Protein AF-0000000085002756 (afdb_homodimer)

Secondary structure (DSSP, 8-state):
-HHHHHHHHHHHHHHHHHHHHHHHHHHHHHH----HHHHHHHHHHIIIIIGGGS-SPP-SSS-----SSTTS-SEEEEEE-TTSS-EEEEEEE---TT--BTTBTT-HHHHHHHHHHHHHHH----HHHHHHHHHHPPPHHHHHHHHHHHHHHHHHHSPTTPPPPTT-----EEEEEEEETTEEEEEEEE-THHHHHHHTS--HHHHHHHHHTSSSPPPHHHHHHHHHHHHHSSS-S---EEEEEE--GGGGGG--EEEEEEES---HHHHHHHHTTTTT---HHHHHHHHHHHHHHHHHTT-SS---TT--PPPS-TTT-S--EEEEEEE-TT-SS-EEEEE--GGGT-S-HHHHHHHHHHHHHHTT-HHIIIIIHHHHHHHH-/-HHHHHHHHHHHHHHHHHHHHHHHHHHHHHH----HHHHHHHHHHIIIIIGGGS-SPP-SSS-----SSTTS-SEEEEEE--SSS-EEEEEEE---TT--BTTBTT-HHHHHHHHHHHHHHH----HHHHHHHHHHPPPHHHHHHHHHHHHHHHHHHSPTTPPPPTT-----EEEEEEEETTEEEEEEEE-THHHHHHHTS--HHHHHHHHHHSSSPPPHHHHHHHHHHHHHSSS-S---EEEEEE--GGGGGG--EEEEEEES---HHHHHHHHTTTTT---HHHHHHHHHHHHHHHHHTT-SS---TT--PPPS-TTT-S--EEEEEEE-TT-SS-EEEEE--GGGT-S-HHHHHHHHHHHHHHTT-HHIIIIIHHHHHHHH-

Sequence (770 aa):
MANQASMTSNLDLRYWMRHSVPPLLALLRAAGSYSDADQGKHIQFLCDYVLPNFGPRPTDDSSSKSWFTQSGFPMDLSLNLNAGKPKVRYAWEFIGPNGPEDDDMYAIGALRKCLASLSAELGFSTLWADALLDALAPTSEEATTTQQNIQQWQASLLPPGVEPKAGARLPFAALAFGLDGPRTDTKLYISPQIKEMGSAKSMNETIWNVARHLEPPISQNAITAVSEFLLERPGPPCMDMLCVDLVKEQDLHRARFKIYVHTTSNSFNTVQQCITLGGRRQDEVTLKSVEVLRSIWHLLLQEKEEVTNDYEKPVNDPAMLVMKLFFCIEITPGQDLPDVKLHVPIFNYLKSDAETIENLEKIFQKCGQEWAANGKYKEAFELALMANQASMTSNLDLRYWMRHSVPPLLALLRAAGSYSDADQGKHIQFLCDYVLPNFGPRPTDDSSSKSWFTQSGFPMDLSLNLNAGKPKVRYAWEFIGPNGPEDDDMYAIGALRKCLASLSAELGFSTLWADALLDALAPTSEEATTTQQNIQQWQASLLPPGVEPKAGARLPFAALAFGLDGPRTDTKLYISPQIKEMGSAKSMNETIWNVARHLEPPISQNAITAVSEFLLERPGPPCMDMLCVDLVKEQDLHRARFKIYVHTTSNSFNTVQQCITLGGRRQDEVTLKSVEVLRSIWHLLLQEKEEVTNDYEKPVNDPAMLVMKLFFCIEITPGQDLPDVKLHVPIFNYLKSDAETIENLEKIFQKCGQEWAANGKYKEAFELAL

Nearest PDB structures (foldseek):
  4ld7-assembly1_A  TM=8.755E-01  e=1.030E-16  Aspergillus fischeri
  4ld7-assembly3_K  TM=8.833E-01  e=2.098E-16  Aspergillus fischeri
  4ld7-assembly4_O  TM=8.705E-01  e=2.611E-16  Aspergillus fischeri
  3o2k-assembly1_A-2  TM=7.821E-01  e=4.513E-16  Aspergillus fumigatus
  3o24-assembly1_A-2  TM=7.905E-01  e=1.209E-15  Aspergillus fumigatus

Structure (mmCIF, N/CA/C/O backbone):
data_AF-0000000085002756-model_v1
#
loop_
_entity.id
_entity.type
_entity.pdbx_description
1 polymer 'Aromatic prenyltransferase, DMATS type'
#
loop_
_atom_site.group_PDB
_atom_site.id
_atom_site.type_symbol
_atom_site.label_atom_id
_atom_site.label_alt_id
_atom_site.label_comp_id
_atom_site.label_asym_id
_atom_site.label_entity_id
_atom_site.label_seq_id
_atom_site.pdbx_PDB_ins_code
_atom_site.Cartn_x
_atom_site.Cartn_y
_atom_site.Cartn_z
_atom_site.occupancy
_atom_site.B_iso_or_equiv
_atom_site.auth_seq_id
_atom_site.auth_comp_id
_atom_site.auth_asym_id
_atom_site.auth_atom_id
_atom_site.pdbx_PDB_model_num
ATOM 1 N N . MET A 1 1 ? 29.406 4.59 -5.812 1 37.16 1 MET A N 1
ATOM 2 C CA . MET A 1 1 ? 28.812 3.441 -6.496 1 37.16 1 MET A CA 1
ATOM 3 C C . MET A 1 1 ? 27.859 2.68 -5.57 1 37.16 1 MET A C 1
ATOM 5 O O . MET A 1 1 ? 26.734 2.359 -5.949 1 37.16 1 MET A O 1
ATOM 9 N N . ALA A 1 2 ? 28.188 2.525 -4.258 1 42.28 2 ALA A N 1
ATOM 10 C CA . ALA A 1 2 ? 27.359 1.823 -3.273 1 42.28 2 ALA A CA 1
ATOM 11 C C . ALA A 1 2 ? 26.109 2.619 -2.939 1 42.28 2 ALA A C 1
ATOM 13 O O . ALA A 1 2 ? 25.016 2.053 -2.842 1 42.28 2 ALA A O 1
ATOM 14 N N . ASN A 1 3 ? 26.328 3.871 -2.934 1 49.69 3 ASN A N 1
ATOM 15 C CA . ASN A 1 3 ? 25.203 4.75 -2.596 1 49.69 3 ASN A CA 1
ATOM 16 C C . ASN A 1 3 ? 24.156 4.777 -3.705 1 49.69 3 ASN A C 1
ATOM 18 O O . ASN A 1 3 ? 22.953 4.77 -3.43 1 49.69 3 ASN A O 1
ATOM 22 N N . GLN A 1 4 ? 24.609 4.582 -4.941 1 49.84 4 GLN A N 1
ATOM 23 C CA . GLN A 1 4 ? 23.688 4.594 -6.07 1 49.84 4 GLN A CA 1
ATOM 24 C C . GLN A 1 4 ? 22.906 3.285 -6.152 1 49.84 4 GLN A C 1
ATOM 26 O O . GLN A 1 4 ? 21.719 3.289 -6.461 1 49.84 4 GLN A O 1
ATOM 31 N N . ALA A 1 5 ? 23.594 2.172 -5.84 1 55.56 5 ALA A N 1
ATOM 32 C CA . ALA A 1 5 ? 22.938 0.867 -5.871 1 55.56 5 ALA A CA 1
ATOM 33 C C . ALA A 1 5 ? 21.875 0.763 -4.789 1 55.56 5 ALA A C 1
ATOM 35 O O . ALA A 1 5 ? 20.781 0.219 -5.027 1 55.56 5 ALA A O 1
ATOM 36 N N . SER A 1 6 ? 22.266 1.276 -3.684 1 70 6 SER A N 1
ATOM 37 C CA . SER A 1 6 ? 21.312 1.261 -2.578 1 70 6 SER A CA 1
ATOM 38 C C . SER A 1 6 ? 20.094 2.102 -2.896 1 70 6 SER A C 1
ATOM 40 O O . SER A 1 6 ? 18.953 1.69 -2.621 1 70 6 SER A O 1
ATOM 42 N N . MET A 1 7 ? 20.359 3.18 -3.619 1 67.38 7 MET A N 1
ATOM 43 C CA . MET A 1 7 ? 19.25 4.051 -3.996 1 67.38 7 MET A CA 1
ATOM 44 C C . MET A 1 7 ? 18.344 3.371 -5.02 1 67.38 7 MET A C 1
ATOM 46 O O . MET A 1 7 ? 17.125 3.443 -4.914 1 67.38 7 MET A O 1
ATOM 50 N N . THR A 1 8 ? 18.984 2.734 -5.98 1 69.75 8 THR A N 1
ATOM 51 C CA . THR A 1 8 ? 18.203 2.059 -7.016 1 69.75 8 THR A CA 1
ATOM 52 C C . THR A 1 8 ? 17.344 0.945 -6.414 1 69.75 8 THR A C 1
ATOM 54 O O . THR A 1 8 ? 16.188 0.782 -6.785 1 69.75 8 THR A O 1
ATOM 57 N N . SER A 1 9 ? 17.969 0.312 -5.48 1 80.5 9 SER A N 1
ATOM 58 C CA . SER A 1 9 ? 17.25 -0.768 -4.82 1 80.5 9 SER A CA 1
ATOM 59 C C . SER A 1 9 ? 16.062 -0.231 -4.027 1 80.5 9 SER A C 1
ATOM 61 O O . SER A 1 9 ? 14.984 -0.833 -4.031 1 80.5 9 SER A O 1
ATOM 63 N N . ASN A 1 10 ? 16.266 0.945 -3.5 1 81 10 ASN A N 1
ATOM 64 C CA . ASN A 1 10 ? 15.188 1.558 -2.74 1 81 10 ASN A CA 1
ATOM 65 C C . ASN A 1 10 ? 14.062 2.031 -3.656 1 81 10 ASN A C 1
ATOM 67 O O . ASN A 1 10 ? 12.883 1.898 -3.318 1 81 10 ASN A O 1
ATOM 71 N N . LEU A 1 11 ? 14.516 2.523 -4.781 1 85.69 11 LEU A N 1
ATOM 72 C CA . LEU A 1 11 ? 13.516 2.992 -5.738 1 85.69 11 LEU A CA 1
ATOM 73 C C . LEU A 1 11 ? 12.719 1.826 -6.312 1 85.69 11 LEU A C 1
ATOM 75 O O . LEU A 1 11 ? 11.516 1.944 -6.539 1 85.69 11 LEU A O 1
ATOM 79 N N . ASP A 1 12 ? 13.438 0.748 -6.531 1 89.94 12 ASP A N 1
ATOM 80 C CA . ASP A 1 12 ? 12.75 -0.447 -7.012 1 89.94 12 ASP A CA 1
ATOM 81 C C . ASP A 1 12 ? 11.742 -0.953 -5.984 1 89.94 12 ASP A C 1
ATOM 83 O O . ASP A 1 12 ? 10.586 -1.239 -6.32 1 89.94 12 ASP A O 1
ATOM 87 N N . LEU A 1 13 ? 12.211 -1.027 -4.797 1 91 13 LEU A N 1
ATOM 88 C CA . LEU A 1 13 ? 11.336 -1.509 -3.734 1 91 13 LEU A CA 1
ATOM 89 C C . LEU A 1 13 ? 10.133 -0.591 -3.568 1 91 13 LEU A C 1
ATOM 91 O O . LEU A 1 13 ? 9 -1.064 -3.402 1 91 13 LEU A O 1
ATOM 95 N N . ARG A 1 14 ? 10.344 0.71 -3.631 1 90.25 14 ARG A N 1
ATOM 96 C CA . ARG A 1 14 ? 9.25 1.674 -3.533 1 90.25 14 ARG A CA 1
ATOM 97 C C . ARG A 1 14 ? 8.227 1.456 -4.645 1 90.25 14 ARG A C 1
ATOM 99 O O . ARG A 1 14 ? 7.023 1.488 -4.398 1 90.25 14 ARG A O 1
ATOM 106 N N . TYR A 1 15 ? 8.703 1.312 -5.816 1 92.31 15 TYR A N 1
ATOM 107 C CA . TYR A 1 15 ? 7.832 1.068 -6.961 1 92.31 15 TYR A CA 1
ATOM 108 C C . TYR A 1 15 ? 6.969 -0.168 -6.734 1 92.31 15 TYR A C 1
ATOM 110 O O . TYR A 1 15 ? 5.75 -0.128 -6.926 1 92.31 15 TYR A O 1
ATOM 118 N N . TRP A 1 16 ? 7.598 -1.225 -6.301 1 94.44 16 TRP A N 1
ATOM 119 C CA . TRP A 1 16 ? 6.879 -2.482 -6.133 1 94.44 16 TRP A CA 1
ATOM 120 C C . TRP A 1 16 ? 5.906 -2.4 -4.961 1 94.44 16 TRP A C 1
ATOM 122 O O . TRP A 1 16 ? 4.828 -3 -4.996 1 94.44 16 TRP A O 1
ATOM 132 N N . MET A 1 17 ? 6.266 -1.685 -3.902 1 93.31 17 MET A N 1
ATOM 133 C CA . MET A 1 17 ? 5.34 -1.479 -2.793 1 93.31 17 MET A CA 1
ATOM 134 C C . MET A 1 17 ? 4.082 -0.762 -3.262 1 93.31 17 MET A C 1
ATOM 136 O O . MET A 1 17 ? 2.967 -1.168 -2.922 1 93.31 17 MET A O 1
ATOM 140 N N . ARG A 1 18 ? 4.227 0.197 -4.066 1 92.06 18 ARG A N 1
ATOM 141 C CA . ARG A 1 18 ? 3.115 1.004 -4.559 1 92.06 18 ARG A CA 1
ATOM 142 C C .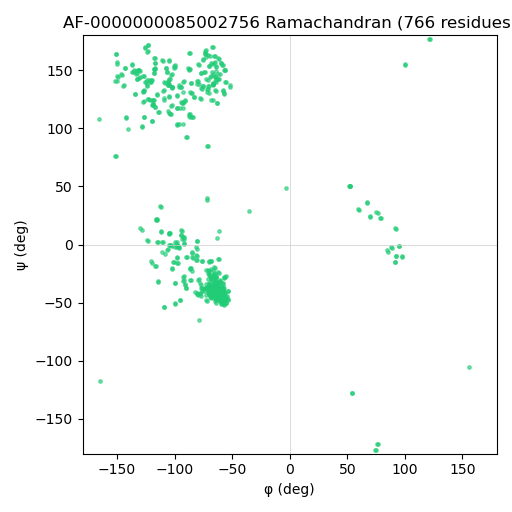 ARG A 1 18 ? 2.152 0.163 -5.391 1 92.06 18 ARG A C 1
ATOM 144 O O . ARG A 1 18 ? 0.944 0.402 -5.379 1 92.06 18 ARG A O 1
ATOM 151 N N . HIS A 1 19 ? 2.709 -0.844 -6 1 93.44 19 HIS A N 1
ATOM 152 C CA . HIS A 1 19 ? 1.887 -1.592 -6.941 1 93.44 19 HIS A CA 1
ATOM 153 C C . HIS A 1 19 ? 1.368 -2.883 -6.32 1 93.44 19 HIS A C 1
ATOM 155 O O . HIS A 1 19 ? 0.407 -3.475 -6.816 1 93.44 19 HIS A O 1
ATOM 161 N N . SER A 1 20 ? 1.941 -3.285 -5.211 1 96.31 20 SER A N 1
ATOM 162 C CA . SER A 1 20 ? 1.613 -4.617 -4.719 1 96.31 20 SER A CA 1
ATOM 163 C C . SER A 1 20 ? 0.877 -4.547 -3.383 1 96.31 20 SER A C 1
ATOM 165 O O . SER A 1 20 ? -0.008 -5.359 -3.111 1 96.31 20 SER A O 1
ATOM 167 N N . VAL A 1 21 ? 1.187 -3.561 -2.576 1 95.25 21 VAL A N 1
ATOM 168 C CA . VAL A 1 21 ? 0.672 -3.529 -1.211 1 95.25 21 VAL A CA 1
ATOM 169 C C . VAL A 1 21 ? -0.819 -3.199 -1.228 1 95.25 21 VAL A C 1
ATOM 171 O O . VAL A 1 21 ? -1.627 -3.922 -0.64 1 95.25 21 VAL A O 1
ATOM 174 N N . PRO A 1 22 ? -1.252 -2.152 -1.971 1 94 22 PRO A N 1
ATOM 175 C CA . PRO A 1 22 ? -2.664 -1.771 -1.887 1 94 22 PRO A CA 1
ATOM 176 C C . PRO A 1 22 ? -3.602 -2.869 -2.385 1 94 22 PRO A C 1
ATOM 178 O O . PRO A 1 22 ? -4.586 -3.195 -1.716 1 94 22 PRO A O 1
ATOM 181 N N . PRO A 1 23 ? -3.285 -3.504 -3.514 1 94.88 23 PRO A N 1
ATOM 182 C CA . PRO A 1 23 ? -4.227 -4.539 -3.949 1 94.88 23 PRO A CA 1
ATOM 183 C C . PRO A 1 23 ? -4.281 -5.727 -2.99 1 94.88 23 PRO A C 1
ATOM 185 O O . PRO A 1 23 ? -5.348 -6.309 -2.783 1 94.88 23 PRO A O 1
ATOM 188 N N . LEU A 1 24 ? -3.17 -6.133 -2.428 1 96.69 24 LEU A N 1
ATOM 189 C CA . LEU A 1 24 ? -3.203 -7.223 -1.457 1 96.69 24 LEU A CA 1
ATOM 190 C C . LEU A 1 24 ? -3.998 -6.824 -0.219 1 96.69 24 LEU A C 1
ATOM 192 O O . LEU A 1 24 ? -4.828 -7.598 0.267 1 96.69 24 LEU A O 1
ATOM 196 N N . LEU A 1 25 ? -3.734 -5.637 0.25 1 95.38 25 LEU A N 1
ATOM 197 C CA . LEU A 1 25 ? -4.449 -5.145 1.423 1 95.38 25 LEU A CA 1
ATOM 198 C C . LEU A 1 25 ? -5.949 -5.082 1.157 1 95.38 25 LEU A C 1
ATOM 200 O O . LEU A 1 25 ? -6.75 -5.477 2.008 1 95.38 25 LEU A O 1
ATOM 204 N N . ALA A 1 26 ? -6.309 -4.59 0.009 1 93.62 26 ALA A N 1
ATOM 205 C CA . ALA A 1 26 ? -7.719 -4.496 -0.359 1 93.62 26 ALA A CA 1
ATOM 206 C C . ALA A 1 26 ? -8.391 -5.867 -0.319 1 93.62 26 ALA A C 1
ATOM 208 O O . ALA A 1 26 ? -9.508 -6.008 0.184 1 93.62 26 ALA A O 1
ATOM 209 N N . LEU A 1 27 ? -7.738 -6.871 -0.812 1 94.31 27 LEU A N 1
ATOM 210 C CA . LEU A 1 27 ? -8.312 -8.211 -0.833 1 94.31 27 LEU A CA 1
ATOM 211 C C . LEU A 1 27 ? -8.398 -8.789 0.576 1 94.31 27 LEU A C 1
ATOM 213 O O . LEU A 1 27 ? -9.391 -9.445 0.922 1 94.31 27 LEU A O 1
ATOM 217 N N . LEU A 1 28 ? -7.352 -8.594 1.372 1 95.12 28 LEU A N 1
ATOM 218 C CA . LEU A 1 28 ? -7.379 -9.062 2.754 1 95.12 28 LEU A CA 1
ATOM 219 C C . LEU A 1 28 ? -8.555 -8.461 3.51 1 95.12 28 LEU A C 1
ATOM 221 O O . LEU A 1 28 ? -9.242 -9.156 4.258 1 95.12 28 LEU A O 1
ATOM 225 N N . ARG A 1 29 ? -8.742 -7.199 3.277 1 91.62 29 ARG A N 1
ATOM 226 C CA . ARG A 1 29 ? -9.836 -6.5 3.941 1 91.62 29 ARG A CA 1
ATOM 227 C C . ARG A 1 29 ? -11.188 -6.992 3.426 1 91.62 29 ARG A C 1
ATOM 229 O O . ARG A 1 29 ? -12.109 -7.215 4.211 1 91.62 29 ARG A O 1
ATOM 236 N N . ALA A 1 30 ? -11.312 -7.188 2.145 1 88.5 30 ALA A N 1
ATOM 237 C CA . ALA A 1 30 ? -12.562 -7.625 1.53 1 88.5 30 ALA A CA 1
ATOM 238 C C . ALA A 1 30 ? -12.945 -9.023 2.002 1 88.5 30 ALA A C 1
ATOM 240 O O . ALA A 1 30 ? -14.125 -9.336 2.162 1 88.5 30 ALA A O 1
ATOM 241 N N . ALA A 1 31 ? -11.953 -9.898 2.133 1 90.38 31 ALA A N 1
ATOM 242 C CA . ALA A 1 31 ? -12.211 -11.266 2.578 1 90.38 31 ALA A CA 1
ATOM 243 C C . ALA A 1 31 ? -12.875 -11.281 3.953 1 90.38 31 ALA A C 1
ATOM 245 O O . ALA A 1 31 ? -13.688 -12.156 4.246 1 90.38 31 ALA A O 1
ATOM 246 N N . GLY A 1 32 ? -12.461 -10.352 4.891 1 87.44 32 GLY A N 1
ATOM 247 C CA . GLY A 1 32 ? -13.133 -10.148 6.164 1 87.44 32 GLY A CA 1
ATOM 248 C C . GLY A 1 32 ? -12.672 -11.102 7.246 1 87.44 32 GLY A C 1
ATOM 249 O O . GLY A 1 32 ? -13.109 -11.008 8.391 1 87.44 32 GLY A O 1
ATOM 250 N N . SER A 1 33 ? -11.852 -12.055 6.938 1 88.81 33 SER A N 1
ATOM 251 C CA . SER A 1 33 ? -11.484 -13.078 7.902 1 88.81 33 SER A CA 1
ATOM 252 C C . SER A 1 33 ? -10.148 -12.773 8.562 1 88.81 33 SER A C 1
ATOM 254 O O . SER A 1 33 ? -9.703 -13.508 9.445 1 88.81 33 SER A O 1
ATOM 256 N N . TYR A 1 34 ? -9.477 -11.727 8.203 1 94.69 34 TYR A N 1
ATOM 257 C CA . TYR A 1 34 ? -8.148 -11.406 8.727 1 94.69 34 TYR A CA 1
ATOM 258 C C . TYR A 1 34 ? -8.219 -10.266 9.742 1 94.69 34 TYR A C 1
ATOM 260 O O . TYR A 1 34 ? -8.766 -9.203 9.445 1 94.69 34 TYR A O 1
ATOM 268 N N . SER A 1 35 ? -7.656 -10.477 10.938 1 94.94 35 SER A N 1
ATOM 269 C CA . SER A 1 35 ? -7.531 -9.398 11.914 1 94.94 35 SER A CA 1
ATOM 270 C C . SER A 1 35 ? -6.555 -8.328 11.43 1 94.94 35 SER A C 1
ATOM 272 O O . SER A 1 35 ? -5.828 -8.539 10.453 1 94.94 35 SER A O 1
ATOM 274 N N . ASP A 1 36 ? -6.504 -7.207 12.102 1 91.25 36 ASP A N 1
ATOM 275 C CA . ASP A 1 36 ? -5.531 -6.168 11.789 1 91.25 36 ASP A CA 1
ATOM 276 C C . ASP A 1 36 ? -4.102 -6.699 11.898 1 91.25 36 ASP A C 1
ATOM 278 O O . ASP A 1 36 ? -3.252 -6.387 11.062 1 91.25 36 ASP A O 1
ATOM 282 N N . ALA A 1 37 ? -3.928 -7.426 12.922 1 93.5 37 ALA A N 1
ATOM 283 C CA . ALA A 1 37 ? -2.604 -8 13.141 1 93.5 37 ALA A CA 1
ATOM 284 C C . ALA A 1 37 ? -2.229 -8.953 12.008 1 93.5 37 ALA A C 1
ATOM 286 O O . ALA A 1 37 ? -1.089 -8.953 11.539 1 93.5 37 ALA A O 1
ATOM 287 N N . ASP A 1 38 ? -3.238 -9.797 11.555 1 96.56 38 ASP A N 1
ATOM 288 C CA . ASP A 1 38 ? -2.996 -10.703 10.438 1 96.56 38 ASP A CA 1
ATOM 289 C C . ASP A 1 38 ? -2.607 -9.93 9.18 1 96.56 38 ASP A C 1
ATOM 291 O O . ASP A 1 38 ? -1.647 -10.289 8.492 1 96.56 38 ASP A O 1
ATOM 295 N N . GLN A 1 39 ? -3.406 -8.914 8.883 1 95.94 39 GLN A N 1
ATOM 296 C CA . GLN A 1 39 ? -3.143 -8.094 7.707 1 95.94 39 GLN A CA 1
ATOM 297 C C . GLN A 1 39 ? -1.744 -7.484 7.762 1 95.94 39 GLN A C 1
ATOM 299 O O . GLN A 1 39 ? -1.002 -7.531 6.781 1 95.94 39 GLN A O 1
ATOM 304 N N . GLY A 1 40 ? -1.394 -6.914 8.914 1 93.62 40 GLY A N 1
ATOM 305 C CA . GLY A 1 40 ? -0.066 -6.348 9.094 1 93.62 40 GLY A CA 1
ATOM 306 C C . GLY A 1 40 ? 1.047 -7.355 8.867 1 93.62 40 GLY A C 1
ATOM 307 O O . GLY A 1 40 ? 2.037 -7.055 8.203 1 93.62 40 GLY A O 1
ATOM 308 N N . LYS A 1 41 ? 0.857 -8.516 9.391 1 95.44 41 LYS A N 1
ATOM 309 C CA . LYS A 1 41 ? 1.858 -9.57 9.25 1 95.44 41 LYS A CA 1
ATOM 310 C C . LYS A 1 41 ? 2.051 -9.953 7.785 1 95.44 41 LYS A C 1
ATOM 312 O O . LYS A 1 41 ? 3.184 -10.094 7.32 1 95.44 41 LYS A O 1
ATOM 317 N N . HIS A 1 42 ? 0.948 -10.141 7.047 1 97.75 42 HIS A N 1
ATOM 318 C CA . HIS A 1 42 ? 1.035 -10.547 5.648 1 97.75 42 HIS A CA 1
ATOM 319 C C . HIS A 1 42 ? 1.654 -9.445 4.793 1 97.75 42 HIS A C 1
ATOM 321 O O . HIS A 1 42 ? 2.426 -9.727 3.873 1 97.75 42 HIS A O 1
ATOM 327 N N . ILE A 1 43 ? 1.343 -8.203 5.094 1 96.19 43 ILE A N 1
ATOM 328 C CA . ILE A 1 43 ? 1.898 -7.094 4.332 1 96.19 43 ILE A CA 1
ATOM 329 C C . ILE A 1 43 ? 3.395 -6.973 4.613 1 96.19 43 ILE A C 1
ATOM 331 O O . ILE A 1 43 ? 4.188 -6.746 3.695 1 96.19 43 ILE A O 1
ATOM 335 N N . GLN A 1 44 ? 3.783 -7.117 5.871 1 93.62 44 GLN A N 1
ATOM 336 C CA . GLN A 1 44 ? 5.203 -7.082 6.207 1 93.62 44 GLN A CA 1
ATOM 337 C C . GLN A 1 44 ? 5.961 -8.219 5.531 1 93.62 44 GLN A C 1
ATOM 339 O O . GLN A 1 44 ? 7.074 -8.031 5.043 1 93.62 44 GLN A O 1
ATOM 344 N N . PHE A 1 45 ? 5.379 -9.398 5.555 1 97 45 PHE A N 1
ATOM 345 C CA . PHE A 1 45 ? 5.988 -10.539 4.895 1 97 45 PHE A CA 1
ATOM 346 C C . PHE A 1 45 ? 6.195 -10.266 3.41 1 97 45 PHE A C 1
ATOM 348 O O . PHE A 1 45 ? 7.266 -10.531 2.865 1 97 45 PHE A O 1
ATOM 355 N N . LEU A 1 46 ? 5.156 -9.727 2.725 1 97.62 46 LEU A N 1
ATOM 356 C CA . LEU A 1 46 ? 5.25 -9.336 1.321 1 97.62 46 LEU A CA 1
ATOM 357 C C . LEU A 1 46 ? 6.426 -8.391 1.096 1 97.62 46 LEU A C 1
ATOM 359 O O . LEU A 1 46 ? 7.23 -8.602 0.186 1 97.62 46 LEU A O 1
ATOM 363 N N . CYS A 1 47 ? 6.574 -7.387 1.893 1 94.06 47 CYS A N 1
ATOM 364 C CA . CYS A 1 47 ? 7.582 -6.348 1.731 1 94.06 47 CYS A CA 1
ATOM 365 C C . CYS A 1 47 ? 8.977 -6.898 1.994 1 94.06 47 CYS A C 1
ATOM 367 O O . CYS A 1 47 ? 9.938 -6.516 1.321 1 94.06 47 CYS A O 1
ATOM 369 N N . ASP A 1 48 ? 9.133 -7.848 2.926 1 94.12 48 ASP A N 1
ATOM 370 C CA . ASP A 1 48 ? 10.445 -8.281 3.389 1 94.12 48 ASP A CA 1
ATOM 371 C C . ASP A 1 48 ? 10.961 -9.461 2.557 1 94.12 48 ASP A C 1
ATOM 373 O O . ASP A 1 48 ? 12.164 -9.562 2.297 1 94.12 48 ASP A O 1
ATOM 377 N N . TYR A 1 49 ? 10.031 -10.281 2.133 1 96.31 49 TYR A N 1
ATOM 378 C CA . TYR A 1 49 ? 10.5 -11.562 1.605 1 96.31 49 TYR A CA 1
ATOM 379 C C . TYR A 1 49 ? 10.148 -11.703 0.13 1 96.31 49 TYR A C 1
ATOM 381 O O . TYR A 1 49 ? 10.742 -12.516 -0.58 1 96.31 49 TYR A O 1
ATOM 389 N N . VAL A 1 50 ? 9.203 -10.93 -0.383 1 97.69 50 VAL A N 1
ATOM 390 C CA . VAL A 1 50 ? 8.711 -11.164 -1.735 1 97.69 50 VAL A CA 1
ATOM 391 C C . VAL A 1 50 ? 9.188 -10.039 -2.658 1 97.69 50 VAL A C 1
ATOM 393 O O . VAL A 1 50 ? 9.938 -10.289 -3.607 1 97.69 50 VAL A O 1
ATOM 396 N N . LEU A 1 51 ? 8.945 -8.797 -2.332 1 96.25 51 LEU A N 1
ATOM 397 C CA . LEU A 1 51 ? 9.125 -7.652 -3.221 1 96.25 51 LEU A CA 1
ATOM 398 C C . LEU A 1 51 ? 10.594 -7.469 -3.576 1 96.25 51 LEU A C 1
ATOM 400 O O . LEU A 1 51 ? 10.922 -7.113 -4.711 1 96.25 51 LEU A O 1
ATOM 404 N N . PRO A 1 52 ? 11.555 -7.727 -2.656 1 94 52 PRO A N 1
ATOM 405 C CA . PRO A 1 52 ? 12.969 -7.57 -3.02 1 94 52 PRO A CA 1
ATOM 406 C C . PRO A 1 52 ? 13.391 -8.5 -4.152 1 94 52 PRO A C 1
ATOM 408 O O . PRO A 1 52 ? 14.461 -8.32 -4.734 1 94 52 PRO A O 1
ATOM 411 N N . ASN A 1 53 ? 12.523 -9.477 -4.465 1 94.94 53 ASN A N 1
ATOM 412 C CA . ASN A 1 53 ? 12.883 -10.484 -5.461 1 94.94 53 ASN A CA 1
ATOM 413 C C . ASN A 1 53 ? 12.156 -10.242 -6.781 1 94.94 53 ASN A C 1
ATOM 415 O O . ASN A 1 53 ? 12.195 -11.086 -7.68 1 94.94 53 ASN A O 1
ATOM 419 N N . PHE A 1 54 ? 11.461 -9.094 -6.98 1 93.62 54 PHE A N 1
ATOM 420 C CA . PHE A 1 54 ? 10.75 -8.734 -8.203 1 93.62 54 PHE A CA 1
ATOM 421 C C . PHE A 1 54 ? 11.711 -8.195 -9.25 1 93.62 54 PHE A C 1
ATOM 423 O O . PHE A 1 54 ? 11.352 -8.078 -10.422 1 93.62 54 PHE A O 1
ATOM 430 N N . GLY A 1 55 ? 12.969 -7.93 -8.867 1 90.69 55 GLY A N 1
ATOM 431 C CA . GLY A 1 55 ? 13.938 -7.348 -9.781 1 90.69 55 GLY A CA 1
ATOM 432 C C . GLY A 1 55 ? 13.734 -5.859 -10 1 90.69 55 GLY A C 1
ATOM 433 O O . GLY A 1 55 ? 12.984 -5.215 -9.266 1 90.69 55 GLY A O 1
ATOM 434 N N . PRO A 1 56 ? 14.469 -5.289 -10.961 1 89.5 56 PRO A N 1
ATOM 435 C CA . PRO A 1 56 ? 14.367 -3.854 -11.234 1 89.5 56 PRO A CA 1
ATOM 436 C C . PRO A 1 56 ? 12.977 -3.445 -11.719 1 89.5 56 PRO A C 1
ATOM 438 O O . PRO A 1 56 ? 12.336 -4.191 -12.461 1 89.5 56 PRO A O 1
ATOM 441 N N . ARG A 1 57 ? 12.57 -2.256 -11.25 1 90.31 57 ARG A N 1
ATOM 442 C CA . ARG A 1 57 ? 11.305 -1.708 -11.719 1 90.31 57 ARG A CA 1
ATOM 443 C C . ARG A 1 57 ? 11.359 -1.408 -13.219 1 90.31 57 ARG A C 1
ATOM 445 O O . ARG A 1 57 ? 12.438 -1.17 -13.766 1 90.31 57 ARG A O 1
ATOM 452 N N . PRO A 1 58 ? 10.195 -1.428 -13.914 1 89 58 PRO A N 1
ATOM 453 C CA . PRO A 1 58 ? 10.18 -0.972 -15.305 1 89 58 PRO A CA 1
ATOM 454 C C . PRO A 1 58 ? 10.461 0.522 -15.438 1 89 58 PRO A C 1
ATOM 456 O O . PRO A 1 58 ? 10.086 1.308 -14.57 1 89 58 PRO A O 1
ATOM 459 N N . THR A 1 59 ? 11.219 0.837 -16.359 1 87.25 59 THR A N 1
ATOM 460 C CA . THR A 1 59 ? 11.484 2.223 -16.734 1 87.25 59 THR A CA 1
ATOM 461 C C . THR A 1 59 ? 11.141 2.471 -18.188 1 87.25 59 THR A C 1
ATOM 463 O O . THR A 1 59 ? 10.758 1.544 -18.906 1 87.25 59 THR A O 1
ATOM 466 N N . ASP A 1 60 ? 11.172 3.699 -18.609 1 83 60 ASP A N 1
ATOM 467 C CA . ASP A 1 60 ? 10.906 4.031 -20.016 1 83 60 ASP A CA 1
ATOM 468 C C . ASP A 1 60 ? 11.867 3.289 -20.938 1 83 60 ASP A C 1
ATOM 470 O O . ASP A 1 60 ? 11.5 2.932 -22.062 1 83 60 ASP A O 1
ATOM 474 N N . ASP A 1 61 ? 13.008 2.998 -20.406 1 79.69 61 ASP A N 1
ATOM 475 C CA . ASP A 1 61 ? 14.047 2.395 -21.234 1 79.69 61 ASP A CA 1
ATOM 476 C C . ASP A 1 61 ? 14.07 0.876 -21.062 1 79.69 61 ASP A C 1
ATOM 478 O O . ASP A 1 61 ? 14.68 0.169 -21.875 1 79.69 61 ASP A O 1
ATOM 482 N N . SER A 1 62 ? 13.43 0.478 -20.016 1 78.19 62 SER A N 1
ATOM 483 C CA . SER A 1 62 ? 13.492 -0.95 -19.719 1 78.19 62 SER A CA 1
ATOM 484 C C . SER A 1 62 ? 12.156 -1.466 -19.188 1 78.19 62 SER A C 1
ATOM 486 O O . SER A 1 62 ? 11.758 -1.14 -18.062 1 78.19 62 SER A O 1
ATOM 488 N N . SER A 1 63 ? 11.516 -2.258 -20.062 1 75.44 63 SER A N 1
ATOM 489 C CA . SER A 1 63 ? 10.227 -2.816 -19.656 1 75.44 63 SER A CA 1
ATOM 490 C C . SER A 1 63 ? 10.406 -3.93 -18.641 1 75.44 63 SER A C 1
ATOM 492 O O . SER A 1 63 ? 11.516 -4.402 -18.406 1 75.44 63 SER A O 1
ATOM 494 N N . SER A 1 64 ? 9.242 -4.191 -18.047 1 70 64 SER A N 1
ATOM 495 C CA . SER A 1 64 ? 9.258 -5.27 -17.062 1 70 64 SER A CA 1
ATOM 496 C C . SER A 1 64 ? 9.781 -6.562 -17.672 1 70 64 SER A C 1
ATOM 498 O O . SER A 1 64 ? 9.492 -6.871 -18.828 1 70 64 SER A O 1
ATOM 500 N N . LYS A 1 65 ? 10.367 -7.312 -16.891 1 72.38 65 LYS A N 1
ATOM 501 C CA . LYS A 1 65 ? 11.023 -8.539 -17.328 1 72.38 65 LYS A CA 1
ATOM 502 C C . LYS A 1 65 ? 10.172 -9.766 -17 1 72.38 65 LYS A C 1
ATOM 504 O O . LYS A 1 65 ? 10.5 -10.883 -17.406 1 72.38 65 LYS A O 1
ATOM 509 N N . SER A 1 66 ? 9.016 -9.43 -16.359 1 84 66 SER A N 1
ATOM 510 C CA . SER A 1 66 ? 8.219 -10.586 -15.969 1 84 66 SER A CA 1
ATOM 511 C C . SER A 1 66 ? 7.191 -10.945 -17.031 1 84 66 SER A C 1
ATOM 513 O O . SER A 1 66 ? 6.574 -10.062 -17.641 1 84 66 SER A O 1
ATOM 515 N N . TRP A 1 67 ? 7.031 -12.234 -17.25 1 79.5 67 TRP A N 1
ATOM 516 C CA . TRP A 1 67 ? 6.02 -12.773 -18.141 1 79.5 67 TRP A CA 1
ATOM 517 C C . TRP A 1 67 ? 4.996 -13.609 -17.375 1 79.5 67 TRP A C 1
ATOM 519 O O . TRP A 1 67 ? 4.363 -14.5 -17.938 1 79.5 67 TRP A O 1
ATOM 529 N N . PHE A 1 68 ? 4.977 -13.305 -16.156 1 86.06 68 PHE A N 1
ATOM 530 C CA . PHE A 1 68 ? 4.117 -14.062 -15.25 1 86.06 68 PHE A CA 1
ATOM 531 C C . PHE A 1 68 ? 2.65 -13.711 -15.477 1 86.06 68 PHE A C 1
ATOM 533 O O . PHE A 1 68 ? 1.775 -14.578 -15.359 1 86.06 68 PHE A O 1
ATOM 540 N N . THR A 1 69 ? 2.373 -12.469 -15.742 1 85.38 69 THR A N 1
ATOM 541 C CA . THR A 1 69 ? 1.034 -11.984 -16.062 1 85.38 69 THR A CA 1
ATOM 542 C C . THR A 1 69 ? 1.027 -11.273 -17.422 1 85.38 69 THR A C 1
ATOM 544 O O . THR A 1 69 ? 2.084 -10.922 -17.938 1 85.38 69 THR A O 1
ATOM 547 N N . GLN A 1 70 ? -0.12 -11.039 -17.938 1 76.62 70 GLN A N 1
ATOM 548 C CA . GLN A 1 70 ? -0.256 -10.375 -19.219 1 76.62 70 GLN A CA 1
ATOM 549 C C . GLN A 1 70 ? 0.243 -8.938 -19.156 1 76.62 70 GLN A C 1
ATOM 551 O O . GLN A 1 70 ? 0.743 -8.398 -20.141 1 76.62 70 GLN A O 1
ATOM 556 N N . SER A 1 71 ? 0.184 -8.312 -18 1 77.12 71 SER A N 1
ATOM 557 C CA . SER A 1 71 ? 0.589 -6.918 -17.828 1 77.12 71 SER A CA 1
ATOM 558 C C . SER A 1 71 ? 2.092 -6.801 -17.609 1 77.12 71 SER A C 1
ATOM 560 O O . SER A 1 71 ? 2.645 -5.699 -17.609 1 77.12 71 SER A O 1
ATOM 562 N N . GLY A 1 72 ? 2.689 -7.945 -17.375 1 83.19 72 GLY A N 1
ATOM 563 C CA . GLY A 1 72 ? 4.102 -7.914 -17.031 1 83.19 72 GLY A CA 1
ATOM 564 C C . GLY A 1 72 ? 4.355 -7.762 -15.547 1 83.19 72 GLY A C 1
ATOM 565 O O . GLY A 1 72 ? 5.508 -7.703 -15.109 1 83.19 72 GLY A O 1
ATOM 566 N N . PHE A 1 73 ? 3.307 -7.617 -14.789 1 90.44 73 PHE A N 1
ATOM 567 C CA . PHE A 1 73 ? 3.443 -7.555 -13.336 1 90.44 73 PHE A CA 1
ATOM 568 C C . PHE A 1 73 ? 3.826 -8.914 -12.766 1 90.44 73 PHE A C 1
ATOM 570 O O . PHE A 1 73 ? 3.234 -9.93 -13.133 1 90.44 73 PHE A O 1
ATOM 577 N N . PRO A 1 74 ? 4.754 -9.023 -11.906 1 93.88 74 PRO A N 1
ATOM 578 C CA . PRO A 1 74 ? 5.316 -10.32 -11.508 1 93.88 74 PRO A CA 1
ATOM 579 C C . PRO A 1 74 ? 4.449 -11.047 -10.484 1 93.88 74 PRO A C 1
ATOM 581 O O . PRO A 1 74 ? 4.848 -12.094 -9.961 1 93.88 74 PRO A O 1
ATOM 584 N N . MET A 1 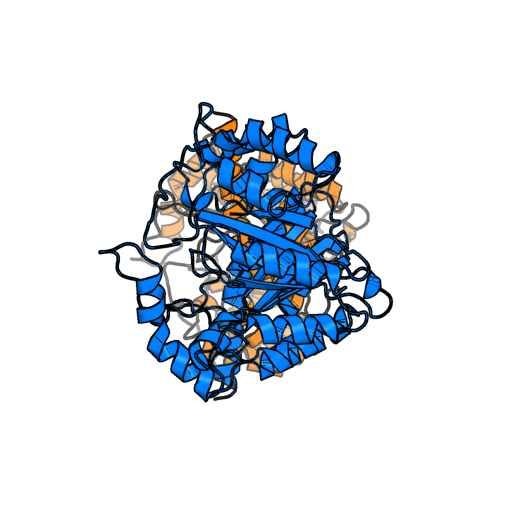75 ? 3.318 -10.531 -10.117 1 95.81 75 MET A N 1
ATOM 585 C CA . MET A 1 75 ? 2.49 -11.109 -9.055 1 95.81 75 MET A CA 1
ATOM 586 C C . MET A 1 75 ? 1.034 -11.203 -9.5 1 95.81 75 MET A C 1
ATOM 588 O O . MET A 1 75 ? 0.558 -10.367 -10.273 1 95.81 75 MET A O 1
ATOM 592 N N . ASP A 1 76 ? 0.439 -12.258 -9.086 1 95.31 76 ASP A N 1
ATOM 593 C CA . ASP A 1 76 ? -0.98 -12.484 -9.352 1 95.31 76 ASP A CA 1
ATOM 594 C C . ASP A 1 76 ? -1.732 -12.789 -8.055 1 95.31 76 ASP A C 1
ATOM 596 O O . ASP A 1 76 ? -1.283 -13.609 -7.254 1 95.31 76 ASP A O 1
ATOM 600 N N . LEU A 1 77 ? -2.875 -12.094 -7.871 1 95.06 77 LEU A N 1
ATOM 601 C CA . LEU A 1 77 ? -3.705 -12.258 -6.684 1 95.06 77 LEU A CA 1
ATOM 602 C C . LEU A 1 77 ? -4.938 -13.109 -6.996 1 95.06 77 LEU A C 1
ATOM 604 O O . LEU A 1 77 ? -5.453 -13.07 -8.117 1 95.06 77 LEU A O 1
ATOM 608 N N . SER A 1 78 ? -5.348 -13.898 -5.973 1 93.25 78 SER A N 1
ATOM 609 C CA . SER A 1 78 ? -6.555 -14.703 -6.156 1 93.25 78 SER A CA 1
ATOM 610 C C . SER A 1 78 ? -7.273 -14.938 -4.832 1 93.25 78 SER A C 1
ATOM 612 O O . SER A 1 78 ? -6.734 -14.633 -3.768 1 93.25 78 SER A O 1
ATOM 614 N N . LEU A 1 79 ? -8.57 -15.383 -4.938 1 91.69 79 LEU A N 1
ATOM 615 C CA . LEU A 1 79 ? -9.391 -15.734 -3.783 1 91.69 79 LEU A CA 1
ATOM 616 C C . LEU A 1 79 ? -9.797 -17.203 -3.834 1 91.69 79 LEU A C 1
ATOM 618 O O . LEU A 1 79 ? -10.203 -17.703 -4.887 1 91.69 79 LEU A O 1
ATOM 622 N N . ASN A 1 80 ? -9.469 -17.859 -2.789 1 91.88 80 ASN A N 1
ATOM 623 C CA . ASN A 1 80 ? -10.016 -19.203 -2.586 1 91.88 80 ASN A CA 1
ATOM 624 C C . ASN A 1 80 ? -11.359 -19.141 -1.865 1 91.88 80 ASN A C 1
ATOM 626 O O . ASN A 1 80 ? -11.422 -18.797 -0.687 1 91.88 80 ASN A O 1
ATOM 630 N N . LEU A 1 81 ? -12.406 -19.453 -2.527 1 88.06 81 LEU A N 1
ATOM 631 C CA . LEU A 1 81 ? -13.758 -19.297 -1.999 1 88.06 81 LEU A CA 1
ATOM 632 C C . LEU A 1 81 ? -14.25 -20.594 -1.367 1 88.06 81 LEU A C 1
ATOM 634 O O . LEU A 1 81 ? -15.406 -20.703 -0.954 1 88.06 81 LEU A O 1
ATOM 638 N N . ASN A 1 82 ? -13.32 -21.516 -1.166 1 74.5 82 ASN A N 1
ATOM 639 C CA . ASN A 1 82 ? -13.766 -22.797 -0.612 1 74.5 82 ASN A CA 1
ATOM 640 C C . ASN A 1 82 ? -14.336 -22.625 0.792 1 74.5 82 ASN A C 1
ATOM 642 O O . ASN A 1 82 ? -13.852 -21.812 1.572 1 74.5 82 ASN A O 1
ATOM 646 N N . ALA A 1 83 ? -15.484 -23.516 1.412 1 59.19 83 ALA A N 1
ATOM 647 C CA . ALA A 1 83 ? -16.5 -23.828 2.408 1 59.19 83 ALA A CA 1
ATOM 648 C C . ALA A 1 83 ? -16.5 -22.781 3.527 1 59.19 83 ALA A C 1
ATOM 650 O O . ALA A 1 83 ? -16.109 -23.078 4.656 1 59.19 83 ALA A O 1
ATOM 651 N N . GLY A 1 84 ? -16.516 -21.391 3.104 1 65.19 84 GLY A N 1
ATOM 652 C CA . GLY A 1 84 ? -16.875 -20.406 4.121 1 65.19 84 GLY A CA 1
ATOM 653 C C . GLY A 1 84 ? -16.328 -19.016 3.818 1 65.19 84 GLY A C 1
ATOM 654 O O . GLY A 1 84 ? -16.734 -18.391 2.832 1 65.19 84 GLY A O 1
ATOM 655 N N . LYS A 1 85 ? -15.258 -18.672 4.602 1 74.88 85 LYS A N 1
ATOM 656 C CA . LYS A 1 85 ? -14.703 -17.344 4.387 1 74.88 85 LYS A CA 1
ATOM 657 C C . LYS A 1 85 ? -13.555 -17.375 3.385 1 74.88 85 LYS A C 1
ATOM 659 O O . LYS A 1 85 ? -12.695 -18.266 3.451 1 74.88 85 LYS A O 1
ATOM 664 N N . PRO A 1 86 ? -13.594 -16.484 2.412 1 88.38 86 PRO A N 1
ATOM 665 C CA . PRO A 1 86 ? -12.555 -16.469 1.382 1 88.38 86 PRO A CA 1
ATOM 666 C C . PRO A 1 86 ? -11.148 -16.328 1.962 1 88.38 86 PRO A C 1
ATOM 668 O O . PRO A 1 86 ? -10.969 -15.664 2.986 1 88.38 86 PRO A O 1
ATOM 671 N N . LYS A 1 87 ? -10.266 -17.078 1.367 1 93.31 87 LYS A N 1
ATOM 672 C CA . LYS A 1 87 ? -8.844 -16.953 1.698 1 93.31 87 LYS A CA 1
ATOM 673 C C . LYS A 1 87 ? -8.07 -16.312 0.55 1 93.31 87 LYS A C 1
ATOM 675 O O . LYS A 1 87 ? -8.273 -16.672 -0.614 1 93.31 87 LYS A O 1
ATOM 680 N N . VAL A 1 88 ? -7.273 -15.352 0.95 1 95.75 88 VAL A N 1
ATOM 681 C CA . VAL A 1 88 ? -6.477 -14.641 -0.046 1 95.75 88 VAL A CA 1
ATOM 682 C C . VAL A 1 88 ? -5.242 -15.469 -0.402 1 95.75 88 VAL A C 1
ATOM 684 O O . VAL A 1 88 ? -4.633 -16.094 0.47 1 95.75 88 VAL A O 1
ATOM 687 N N . ARG A 1 89 ? -4.926 -15.508 -1.725 1 96.81 89 ARG A N 1
ATOM 688 C CA . ARG A 1 89 ? -3.717 -16.141 -2.24 1 96.81 89 ARG A CA 1
ATOM 689 C C . ARG A 1 89 ? -2.996 -15.227 -3.225 1 96.81 89 ARG A C 1
ATOM 691 O O . ARG A 1 89 ? -3.609 -14.328 -3.805 1 96.81 89 ARG A O 1
ATOM 698 N N . TYR A 1 90 ? -1.703 -15.391 -3.252 1 97.81 90 TYR A N 1
ATOM 699 C CA . TYR A 1 90 ? -0.998 -14.75 -4.355 1 97.81 90 TYR A CA 1
ATOM 700 C C . TYR A 1 90 ? 0.199 -15.586 -4.797 1 97.81 90 TYR A C 1
ATOM 702 O O . TYR A 1 90 ? 0.762 -16.344 -4 1 97.81 90 TYR A O 1
ATOM 710 N N . ALA A 1 91 ? 0.483 -15.562 -6.055 1 98.19 91 ALA A N 1
ATOM 711 C CA . ALA A 1 91 ? 1.66 -16.156 -6.676 1 98.19 91 ALA A CA 1
ATOM 712 C C . ALA A 1 91 ? 2.533 -15.102 -7.34 1 98.19 91 ALA A C 1
ATOM 714 O O . ALA A 1 91 ? 2.043 -14.031 -7.715 1 98.19 91 ALA A O 1
ATOM 715 N N . TRP A 1 92 ? 3.805 -15.391 -7.379 1 97.62 92 TRP A N 1
ATOM 716 C CA . TRP A 1 92 ? 4.711 -14.406 -7.965 1 97.62 92 TRP A CA 1
ATOM 717 C C . TRP A 1 92 ? 5.91 -15.094 -8.609 1 97.62 92 TRP A C 1
ATOM 719 O O . TRP A 1 92 ? 6.359 -16.141 -8.148 1 97.62 92 TRP A O 1
ATOM 729 N N . GLU A 1 93 ? 6.34 -14.477 -9.703 1 96.5 93 GLU A N 1
ATOM 730 C CA . GLU A 1 93 ? 7.539 -14.961 -10.383 1 96.5 93 GLU A CA 1
ATOM 731 C C . GLU A 1 93 ? 8.805 -14.539 -9.641 1 96.5 93 GLU A C 1
ATOM 733 O O . GLU A 1 93 ? 8.922 -13.383 -9.211 1 96.5 93 GLU A O 1
ATOM 738 N N . PHE A 1 94 ? 9.711 -15.461 -9.484 1 96.12 94 PHE A N 1
ATOM 739 C CA . PHE A 1 94 ? 11.008 -15.117 -8.914 1 96.12 94 PHE A CA 1
ATOM 740 C C . PHE A 1 94 ? 11.953 -14.594 -9.992 1 96.12 94 PHE A C 1
ATOM 742 O O . PHE A 1 94 ? 12.398 -15.359 -10.852 1 96.12 94 PHE A O 1
ATOM 749 N N . ILE A 1 95 ? 12.273 -13.375 -9.992 1 92.12 95 ILE A N 1
ATOM 750 C CA . ILE A 1 95 ? 13.211 -12.773 -10.93 1 92.12 95 ILE A CA 1
ATOM 751 C C . ILE A 1 95 ? 14.578 -12.625 -10.273 1 92.12 95 ILE A C 1
ATOM 753 O O . ILE A 1 95 ? 15.609 -12.859 -10.914 1 92.12 95 ILE A O 1
ATOM 757 N N . GLY A 1 96 ? 14.531 -12.383 -9 1 91.31 96 GLY A N 1
ATOM 758 C CA . GLY A 1 96 ? 15.758 -12.133 -8.258 1 91.31 96 GLY A CA 1
ATOM 759 C C . GLY A 1 96 ? 16.016 -10.656 -8 1 91.31 96 GLY A C 1
ATOM 760 O O . GLY A 1 96 ? 15.492 -9.805 -8.719 1 91.31 96 GLY A O 1
ATOM 761 N N . PRO A 1 97 ? 16.766 -10.328 -6.949 1 87.88 97 PRO A N 1
ATOM 762 C CA . PRO A 1 97 ? 16.969 -8.938 -6.539 1 87.88 97 PRO A CA 1
ATOM 763 C C . PRO A 1 97 ? 17.656 -8.094 -7.613 1 87.88 97 PRO A C 1
ATOM 765 O O . PRO A 1 97 ? 17.375 -6.902 -7.746 1 87.88 97 PRO A O 1
ATOM 768 N N . ASN A 1 98 ? 18.531 -8.688 -8.383 1 83.5 98 ASN A N 1
ATOM 769 C CA . ASN A 1 98 ? 19.312 -7.934 -9.359 1 83.5 98 ASN A CA 1
ATOM 770 C C . ASN A 1 98 ? 18.797 -8.156 -10.781 1 83.5 98 ASN A C 1
ATOM 772 O O . ASN A 1 98 ? 19.281 -7.531 -11.727 1 83.5 98 ASN A O 1
ATOM 776 N N . GLY A 1 99 ? 17.781 -8.953 -10.891 1 76.69 99 GLY A N 1
ATOM 777 C CA . GLY A 1 99 ? 17.344 -9.328 -12.227 1 76.69 99 GLY A CA 1
ATOM 778 C C . GLY A 1 99 ? 18.266 -10.328 -12.891 1 76.69 99 GLY A C 1
ATOM 779 O O . GLY A 1 99 ? 19.172 -10.875 -12.25 1 76.69 99 GLY A O 1
ATOM 780 N N . PRO A 1 100 ? 17.906 -10.633 -14.188 1 73.19 100 PRO A N 1
ATOM 781 C CA . PRO A 1 100 ? 18.734 -11.586 -14.914 1 73.19 100 PRO A CA 1
ATOM 782 C C . PRO A 1 100 ? 20.172 -11.078 -15.125 1 73.19 100 PRO A C 1
ATOM 784 O O . PRO A 1 100 ? 20.359 -9.914 -15.5 1 73.19 100 PRO A O 1
ATOM 787 N N . GLU A 1 101 ? 21.047 -11.867 -14.625 1 75.12 101 GLU A N 1
ATOM 788 C CA . GLU A 1 101 ? 22.453 -11.57 -14.875 1 75.12 101 GLU A CA 1
ATOM 789 C C . GLU A 1 101 ? 23 -12.438 -16.016 1 75.12 101 GLU A C 1
ATOM 791 O O . GLU A 1 101 ? 22.484 -13.523 -16.281 1 75.12 101 GLU A O 1
ATOM 796 N N . ASP A 1 102 ? 24.016 -11.914 -16.703 1 70.06 102 ASP A N 1
ATOM 797 C CA . ASP A 1 102 ? 24.547 -12.555 -17.891 1 70.06 102 ASP A CA 1
ATOM 798 C C . ASP A 1 102 ? 24.922 -14.008 -17.609 1 70.06 102 ASP A C 1
ATOM 800 O O . ASP A 1 102 ? 24.672 -14.891 -18.438 1 70.06 102 ASP A O 1
ATOM 804 N N . ASP A 1 103 ? 25.469 -14.234 -16.5 1 77.62 103 ASP A N 1
ATOM 805 C CA . ASP A 1 103 ? 25.953 -15.586 -16.25 1 77.62 103 ASP A CA 1
ATOM 806 C C . ASP A 1 103 ? 24.922 -16.391 -15.461 1 77.62 103 ASP A C 1
ATOM 808 O O . ASP A 1 103 ? 25.109 -17.594 -15.242 1 77.62 103 ASP A O 1
ATOM 812 N N . ASP A 1 104 ? 23.859 -15.844 -15.086 1 83.81 104 ASP A N 1
ATOM 813 C CA . ASP A 1 104 ? 22.781 -16.5 -14.336 1 83.81 104 ASP A CA 1
ATOM 814 C C . ASP A 1 104 ? 21.438 -15.859 -14.641 1 83.81 104 ASP A C 1
ATOM 816 O O . ASP A 1 104 ? 20.844 -15.219 -13.766 1 83.81 104 ASP A O 1
ATOM 820 N N . MET A 1 105 ? 20.984 -16.219 -15.781 1 85.75 105 MET A N 1
ATOM 821 C CA . MET A 1 105 ? 19.797 -15.594 -16.344 1 85.75 105 MET A CA 1
ATOM 822 C C . MET A 1 105 ? 18.594 -15.812 -15.445 1 85.75 105 MET A C 1
ATOM 824 O O . MET A 1 105 ? 17.688 -14.969 -15.375 1 85.75 105 MET A O 1
ATOM 828 N N . TYR A 1 106 ? 18.578 -16.938 -14.75 1 90.56 106 TYR A N 1
ATOM 829 C CA . TYR A 1 106 ? 17.375 -17.281 -13.984 1 90.56 106 TYR A CA 1
ATOM 830 C C . TYR A 1 106 ? 17.656 -17.203 -12.484 1 90.56 106 TYR A C 1
ATOM 832 O O . TYR A 1 106 ? 16.859 -17.688 -11.672 1 90.56 106 TYR A O 1
ATOM 840 N N . ALA A 1 107 ? 18.766 -16.656 -12.086 1 91.12 107 ALA A N 1
ATOM 841 C CA . ALA A 1 107 ? 19.141 -16.328 -10.719 1 91.12 107 ALA A CA 1
ATOM 842 C C . ALA A 1 107 ? 18.969 -17.531 -9.789 1 91.12 107 ALA A C 1
ATOM 844 O O . ALA A 1 107 ? 18.344 -17.406 -8.727 1 91.12 107 ALA A O 1
ATOM 845 N N . ILE A 1 108 ? 19.516 -18.656 -10.188 1 93.94 108 ILE A N 1
ATOM 846 C CA . ILE A 1 108 ? 19.328 -19.906 -9.477 1 93.94 108 ILE A CA 1
ATOM 847 C C . ILE A 1 108 ? 19.906 -19.797 -8.062 1 93.94 108 ILE A C 1
ATOM 849 O O . ILE A 1 108 ? 19.281 -20.234 -7.094 1 93.94 108 ILE A O 1
ATOM 853 N N . GLY A 1 109 ? 21.109 -19.234 -7.984 1 92.69 109 GLY A N 1
ATOM 854 C CA . GLY A 1 109 ? 21.703 -19.047 -6.672 1 92.69 109 GLY A CA 1
ATOM 855 C C . GLY A 1 109 ? 20.844 -18.188 -5.746 1 92.69 109 GLY A C 1
ATOM 856 O O . GLY A 1 109 ? 20.672 -18.531 -4.574 1 92.69 109 GLY A O 1
ATOM 857 N N . ALA A 1 110 ? 20.359 -17.109 -6.277 1 94.06 110 ALA A N 1
ATOM 858 C CA . ALA A 1 110 ? 19.5 -16.219 -5.492 1 94.06 110 ALA A CA 1
ATOM 859 C C . ALA A 1 110 ? 18.203 -16.922 -5.082 1 94.06 110 ALA A C 1
ATOM 861 O O . ALA A 1 110 ? 17.688 -16.688 -3.99 1 94.06 110 ALA A O 1
ATOM 862 N N . LEU A 1 111 ? 17.703 -17.75 -5.949 1 96.56 111 LEU A N 1
ATOM 863 C CA . LEU A 1 111 ? 16.484 -18.5 -5.645 1 96.56 111 LEU A CA 1
ATOM 864 C C . LEU A 1 111 ? 16.703 -19.438 -4.461 1 96.56 111 LEU A C 1
ATOM 866 O O . LEU A 1 111 ? 15.875 -19.5 -3.551 1 96.56 111 LEU A O 1
ATOM 870 N N . ARG A 1 112 ? 17.781 -20.141 -4.453 1 96.44 112 ARG A N 1
ATOM 871 C CA . ARG A 1 112 ? 18.094 -21.047 -3.355 1 96.44 112 ARG A CA 1
ATOM 872 C C . ARG A 1 112 ? 18.234 -20.297 -2.039 1 96.44 112 ARG A C 1
ATOM 874 O O . ARG A 1 112 ? 17.766 -20.75 -0.998 1 96.44 112 ARG A O 1
ATOM 881 N N . LYS A 1 113 ? 18.859 -19.156 -2.105 1 95.56 113 LYS A N 1
ATOM 882 C CA . LYS A 1 113 ? 19 -18.312 -0.914 1 95.56 113 LYS A CA 1
ATOM 883 C C . LYS A 1 113 ? 17.625 -17.844 -0.427 1 95.56 113 LYS A C 1
ATOM 885 O O . LYS A 1 113 ? 17.375 -17.812 0.778 1 95.56 113 LYS A O 1
ATOM 890 N N . CYS A 1 114 ? 16.844 -17.469 -1.349 1 96.69 114 CYS A N 1
ATOM 891 C CA . CYS A 1 114 ? 15.492 -17.031 -1.017 1 96.69 114 CYS A CA 1
ATOM 892 C C . CYS A 1 114 ? 14.711 -18.156 -0.342 1 96.69 114 CYS A C 1
ATOM 894 O O . CYS A 1 114 ? 14.062 -17.938 0.686 1 96.69 114 CYS A O 1
ATOM 896 N N . LEU A 1 115 ? 14.758 -19.344 -0.875 1 98.25 115 LEU A N 1
ATOM 897 C CA . LEU A 1 115 ? 14.062 -20.5 -0.313 1 98.25 115 LEU A CA 1
ATOM 898 C C . LEU A 1 115 ? 14.57 -20.812 1.091 1 98.25 115 LEU A C 1
ATOM 900 O O . LEU A 1 115 ? 13.789 -21.141 1.981 1 98.25 115 LEU A O 1
ATOM 904 N N . ALA A 1 116 ? 15.852 -20.688 1.271 1 97.75 116 ALA A N 1
ATOM 905 C CA . ALA A 1 116 ? 16.422 -20.906 2.594 1 97.75 116 ALA A CA 1
ATOM 906 C C . ALA A 1 116 ? 15.898 -19.891 3.604 1 97.75 116 ALA A C 1
ATOM 908 O O . ALA A 1 116 ? 15.531 -20.25 4.727 1 97.75 116 ALA A O 1
ATOM 909 N N . SER A 1 117 ? 15.883 -18.656 3.166 1 97.19 117 SER A N 1
ATOM 910 C CA . SER A 1 117 ? 15.375 -17.594 4.023 1 97.19 117 SER A CA 1
ATOM 911 C C . SER A 1 117 ? 13.906 -17.828 4.371 1 97.19 117 SER A C 1
ATOM 913 O O . SER A 1 117 ? 13.5 -17.672 5.523 1 97.19 117 SER A O 1
ATOM 915 N N . LEU A 1 118 ? 13.109 -18.172 3.389 1 98.19 118 LEU A N 1
ATOM 916 C CA . LEU A 1 118 ? 11.695 -18.438 3.605 1 98.19 118 LEU A CA 1
ATOM 917 C C . LEU A 1 118 ? 11.5 -19.656 4.508 1 98.19 118 LEU A C 1
ATOM 919 O O . LEU A 1 118 ? 10.609 -19.656 5.363 1 98.19 118 LEU A O 1
ATOM 923 N N . SER A 1 119 ? 12.281 -20.641 4.277 1 98.44 119 SER A N 1
ATOM 924 C CA . SER A 1 119 ? 12.219 -21.828 5.121 1 98.44 119 SER A CA 1
ATOM 925 C C . SER A 1 119 ? 12.5 -21.5 6.578 1 98.44 119 SER A C 1
ATOM 927 O O . SER A 1 119 ? 11.828 -22 7.48 1 98.44 119 SER A O 1
ATOM 929 N N . ALA A 1 120 ? 13.477 -20.672 6.836 1 97.69 120 ALA A N 1
ATOM 930 C CA . ALA A 1 120 ? 13.812 -20.25 8.195 1 97.69 120 ALA A CA 1
ATOM 931 C C . ALA A 1 120 ? 12.656 -19.484 8.828 1 97.69 120 ALA A C 1
ATOM 933 O O . ALA A 1 120 ? 12.375 -19.656 10.016 1 97.69 120 ALA A O 1
ATOM 934 N N . GLU A 1 121 ? 11.984 -18.688 8.031 1 96.38 121 GLU A N 1
ATOM 935 C CA . GLU A 1 121 ? 10.898 -17.844 8.531 1 96.38 121 GLU A CA 1
ATOM 936 C C . GLU A 1 121 ? 9.625 -18.641 8.742 1 96.38 121 GLU A C 1
ATOM 938 O O . GLU A 1 121 ? 8.93 -18.469 9.742 1 96.38 121 GLU A O 1
ATOM 943 N N . LEU A 1 122 ? 9.305 -19.531 7.801 1 97.81 122 LEU A N 1
ATOM 944 C CA . LEU A 1 122 ? 7.992 -20.172 7.781 1 97.81 122 LEU A CA 1
ATOM 945 C C . LEU A 1 122 ? 8.078 -21.594 8.336 1 97.81 122 LEU A C 1
ATOM 947 O O . LEU A 1 122 ? 7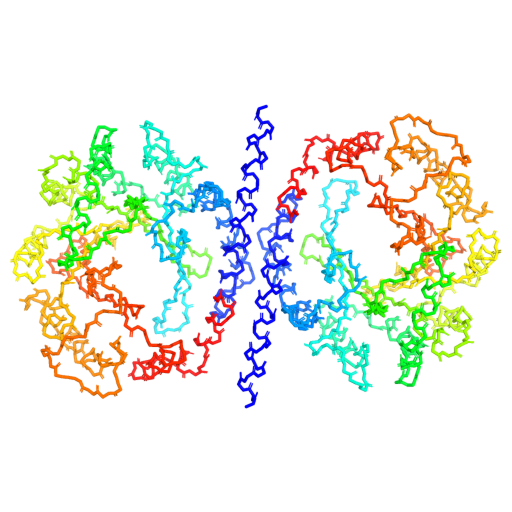.055 -22.203 8.648 1 97.81 122 LEU A O 1
ATOM 951 N N . GLY A 1 123 ? 9.258 -22.219 8.359 1 97.75 123 GLY A N 1
ATOM 952 C CA . GLY A 1 123 ? 9.484 -23.484 9.016 1 97.75 123 GLY A CA 1
ATOM 953 C C . GLY A 1 123 ? 9.297 -24.688 8.102 1 97.75 123 GLY A C 1
ATOM 954 O O . GLY A 1 123 ? 9.227 -25.828 8.562 1 97.75 123 GLY A O 1
ATOM 955 N N . PHE A 1 124 ? 9.234 -24.5 6.824 1 98.44 124 PHE A N 1
ATOM 956 C CA . PHE A 1 124 ? 9.023 -25.641 5.941 1 98.44 124 PHE A CA 1
ATOM 957 C C . PHE A 1 124 ? 10.352 -26.297 5.582 1 98.44 124 PHE A C 1
ATOM 959 O O . PHE A 1 124 ? 11.414 -25.703 5.746 1 98.44 124 PHE A O 1
ATOM 966 N N . SER A 1 125 ? 10.297 -27.562 5.027 1 98.31 125 SER A N 1
ATOM 967 C CA . SER A 1 125 ? 11.445 -28.297 4.512 1 98.31 125 SER A CA 1
ATOM 968 C C . SER A 1 125 ? 11.734 -27.938 3.061 1 98.31 125 SER A C 1
ATOM 970 O O . SER A 1 125 ? 10.805 -27.797 2.256 1 98.31 125 SER A O 1
ATOM 972 N N . THR A 1 126 ? 13.008 -27.797 2.729 1 98.19 126 THR A N 1
ATOM 973 C CA . THR A 1 126 ? 13.367 -27.469 1.354 1 98.19 126 THR A CA 1
ATOM 974 C C . THR A 1 126 ? 13.688 -28.734 0.562 1 98.19 126 THR A C 1
ATOM 976 O O . THR A 1 126 ? 14.086 -28.656 -0.604 1 98.19 126 THR A O 1
ATOM 979 N N . LEU A 1 127 ? 13.461 -29.906 1.099 1 98.06 127 LEU A N 1
ATOM 980 C CA . LEU A 1 127 ? 13.898 -31.172 0.497 1 98.06 127 LEU A CA 1
ATOM 981 C C . LEU A 1 127 ? 13.336 -31.312 -0.916 1 98.06 127 LEU A C 1
ATOM 983 O O . LEU A 1 127 ? 14.086 -31.578 -1.858 1 98.06 127 LEU A O 1
ATOM 987 N N . TRP A 1 128 ? 12.055 -31.156 -1.077 1 98.62 128 TRP A N 1
ATOM 988 C CA . TRP A 1 128 ? 11.438 -31.344 -2.387 1 98.62 128 TRP A CA 1
ATOM 989 C C . TRP A 1 128 ? 11.867 -30.234 -3.35 1 98.62 128 TRP A C 1
ATOM 991 O O . TRP A 1 128 ? 12.102 -30.5 -4.535 1 98.62 128 TRP A O 1
ATOM 1001 N N . ALA A 1 129 ? 11.953 -28.984 -2.816 1 98.69 129 ALA A N 1
ATOM 1002 C CA . ALA A 1 129 ? 12.422 -27.875 -3.643 1 98.69 129 ALA A CA 1
ATOM 1003 C C . ALA A 1 129 ? 13.844 -28.141 -4.148 1 98.69 129 ALA A C 1
ATOM 1005 O O . ALA A 1 129 ? 14.133 -27.938 -5.328 1 98.69 129 ALA A O 1
ATOM 1006 N N . ASP A 1 130 ? 14.688 -28.609 -3.303 1 98.38 130 ASP A N 1
ATOM 1007 C CA . ASP A 1 130 ? 16.078 -28.891 -3.658 1 98.38 130 ASP A CA 1
ATOM 1008 C C . ASP A 1 130 ? 16.156 -30 -4.711 1 98.38 130 ASP A C 1
ATOM 1010 O O . ASP A 1 130 ? 16.938 -29.906 -5.66 1 98.38 130 ASP A O 1
ATOM 1014 N N . ALA A 1 131 ? 15.383 -31.031 -4.543 1 98.44 131 ALA A N 1
ATOM 1015 C CA . ALA A 1 131 ? 15.375 -32.125 -5.496 1 98.44 131 ALA A CA 1
ATOM 1016 C C . ALA A 1 131 ? 14.984 -31.656 -6.891 1 98.44 131 ALA A C 1
ATOM 1018 O O . ALA A 1 131 ? 15.617 -32.031 -7.883 1 98.44 131 ALA A O 1
ATOM 1019 N N . LEU A 1 132 ? 13.984 -30.844 -6.969 1 98.5 132 LEU A N 1
ATOM 1020 C CA . LEU A 1 132 ? 13.516 -30.328 -8.258 1 98.5 132 LEU A CA 1
ATOM 1021 C C . LEU A 1 132 ? 14.547 -29.391 -8.867 1 98.5 132 LEU A C 1
ATOM 1023 O O . LEU A 1 132 ? 14.836 -29.469 -10.062 1 98.5 132 LEU A O 1
ATOM 1027 N N . LEU A 1 133 ? 15.086 -28.469 -8.047 1 98.06 133 LEU A N 1
ATOM 1028 C CA . LEU A 1 133 ? 16.062 -27.516 -8.547 1 98.06 133 LEU A CA 1
ATOM 1029 C C . LEU A 1 133 ? 17.328 -28.219 -9 1 98.06 133 LEU A C 1
ATOM 1031 O O . LEU A 1 133 ? 17.938 -27.828 -10.008 1 98.06 133 LEU A O 1
ATOM 1035 N N . ASP A 1 134 ? 17.766 -29.234 -8.289 1 97.94 134 ASP A N 1
ATOM 1036 C CA . ASP A 1 134 ? 18.953 -30 -8.68 1 97.94 134 ASP A CA 1
ATOM 1037 C C . ASP A 1 134 ? 18.766 -30.641 -10.047 1 97.94 134 ASP A C 1
ATOM 1039 O O . ASP A 1 134 ? 19.703 -30.75 -10.828 1 97.94 134 ASP A O 1
ATOM 1043 N N . ALA A 1 135 ? 17.562 -31.047 -10.305 1 97.81 135 ALA A N 1
ATOM 1044 C CA . ALA A 1 135 ? 17.281 -31.797 -11.523 1 97.81 135 ALA A CA 1
ATOM 1045 C C . ALA A 1 135 ? 16.984 -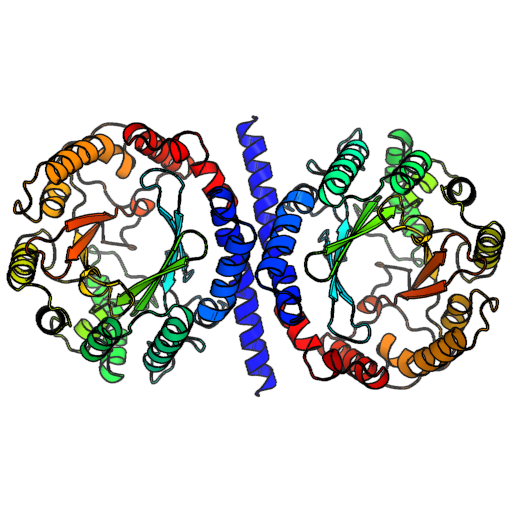30.859 -12.688 1 97.81 135 ALA A C 1
ATOM 1047 O O . ALA A 1 135 ? 17.297 -31.172 -13.844 1 97.81 135 ALA A O 1
ATOM 1048 N N . LEU A 1 136 ? 16.406 -29.688 -12.391 1 97.88 136 LEU A N 1
ATOM 1049 C CA . LEU A 1 136 ? 15.773 -28.969 -13.492 1 97.88 136 LEU A CA 1
ATOM 1050 C C . LEU A 1 136 ? 16.422 -27.594 -13.68 1 97.88 136 LEU A C 1
ATOM 1052 O O . LEU A 1 136 ? 16.188 -26.922 -14.688 1 97.88 136 LEU A O 1
ATOM 1056 N N . ALA A 1 137 ? 17.203 -27.078 -12.703 1 96.75 137 ALA A N 1
ATOM 1057 C CA . ALA A 1 137 ? 17.875 -25.797 -12.906 1 96.75 137 ALA A CA 1
ATOM 1058 C C . ALA A 1 137 ? 18.766 -25.828 -14.148 1 96.75 137 ALA A C 1
ATOM 1060 O O . ALA A 1 137 ? 19.594 -26.734 -14.297 1 96.75 137 ALA A O 1
ATOM 1061 N N . PRO A 1 138 ? 18.641 -24.875 -15.008 1 95 138 PRO A N 1
ATOM 1062 C CA . PRO A 1 138 ? 19.469 -24.891 -16.203 1 95 138 PRO A CA 1
ATOM 1063 C C . PRO A 1 138 ? 20.906 -24.438 -15.93 1 95 138 PRO A C 1
ATOM 1065 O O . PRO A 1 138 ? 21.125 -23.578 -15.078 1 95 138 PRO A O 1
ATOM 1068 N N . THR A 1 139 ? 21.797 -25.031 -16.688 1 93.19 139 THR A N 1
ATOM 1069 C CA . THR A 1 139 ? 23.141 -24.469 -16.734 1 93.19 139 THR A CA 1
ATOM 1070 C C . THR A 1 139 ? 23.156 -23.172 -17.531 1 93.19 139 THR A C 1
ATOM 1072 O O . THR A 1 139 ? 22.188 -22.859 -18.234 1 93.19 139 THR A O 1
ATOM 1075 N N . SER A 1 140 ? 24.25 -22.453 -17.422 1 91.44 140 SER A N 1
ATOM 1076 C CA . SER A 1 140 ? 24.406 -21.219 -18.188 1 91.44 140 SER A CA 1
ATOM 1077 C C . SER A 1 140 ? 24.281 -21.5 -19.688 1 91.44 140 SER A C 1
ATOM 1079 O O . SER A 1 140 ? 23.719 -20.703 -20.438 1 91.44 140 SER A O 1
ATOM 1081 N N . GLU A 1 141 ? 24.844 -22.578 -20.094 1 93.38 141 GLU A N 1
ATOM 1082 C CA . GLU A 1 141 ? 24.797 -22.953 -21.5 1 93.38 141 GLU A CA 1
ATOM 1083 C C . GLU A 1 141 ? 23.375 -23.281 -21.938 1 93.38 141 GLU A C 1
ATOM 1085 O O . GLU A 1 141 ? 22.938 -22.859 -23.016 1 93.38 141 GLU A O 1
ATOM 1090 N N . GLU A 1 142 ? 22.719 -24.016 -21.156 1 93.69 142 GLU A N 1
ATOM 1091 C CA . GLU A 1 142 ? 21.328 -24.359 -21.453 1 93.69 142 GLU A CA 1
ATOM 1092 C C . GLU A 1 142 ? 20.453 -23.109 -21.5 1 93.69 142 GLU A C 1
ATOM 1094 O O . GLU A 1 142 ? 19.609 -22.984 -22.406 1 93.69 142 GLU A O 1
ATOM 1099 N N . ALA A 1 143 ? 20.641 -22.234 -20.562 1 91.38 143 ALA A N 1
ATOM 1100 C CA . ALA A 1 143 ? 19.891 -20.984 -20.516 1 91.38 143 ALA A CA 1
ATOM 1101 C C . ALA A 1 143 ? 20.125 -20.156 -21.781 1 91.38 143 ALA A C 1
ATOM 1103 O O . ALA A 1 143 ? 19.188 -19.609 -22.359 1 91.38 143 ALA A O 1
ATOM 1104 N N . THR A 1 144 ? 21.344 -20.047 -22.188 1 90.25 144 THR A N 1
ATOM 1105 C CA . THR A 1 144 ? 21.703 -19.297 -23.391 1 90.25 144 THR A CA 1
ATOM 1106 C C . THR A 1 144 ? 21.062 -19.906 -24.625 1 90.25 144 THR A C 1
ATOM 1108 O O . THR A 1 144 ? 20.5 -19.203 -25.469 1 90.25 144 THR A O 1
ATOM 1111 N N . THR A 1 145 ? 21.156 -21.188 -24.672 1 92.56 145 THR A N 1
ATOM 1112 C CA . THR A 1 145 ? 20.562 -21.906 -25.797 1 92.56 145 THR A CA 1
ATOM 1113 C C . THR A 1 145 ? 19.062 -21.672 -25.844 1 92.56 145 THR A C 1
ATOM 1115 O O . THR A 1 145 ? 18.5 -21.438 -26.922 1 92.56 145 THR A O 1
ATOM 1118 N N . THR A 1 146 ? 18.453 -21.797 -24.734 1 91 146 THR A N 1
ATOM 1119 C CA . THR A 1 146 ? 17.016 -21.562 -24.656 1 91 146 THR A CA 1
ATOM 1120 C C . THR A 1 146 ? 16.688 -20.156 -25.141 1 91 146 THR A C 1
ATOM 1122 O O . THR A 1 146 ? 15.742 -19.953 -25.906 1 91 146 THR A O 1
ATOM 1125 N N . GLN A 1 147 ? 17.406 -19.203 -24.719 1 86.12 147 GLN A N 1
ATOM 1126 C CA . GLN A 1 147 ? 17.141 -17.812 -25.109 1 86.12 147 GLN A CA 1
ATOM 1127 C C . GLN A 1 147 ? 17.281 -17.625 -26.609 1 86.12 147 GLN A C 1
ATOM 1129 O O . GLN A 1 147 ? 16.516 -16.859 -27.219 1 86.12 147 GLN A O 1
ATOM 1134 N N . GLN A 1 148 ? 18.156 -18.266 -27.125 1 88.38 148 GLN A N 1
ATOM 1135 C CA . GLN A 1 148 ? 18.391 -18.172 -28.562 1 88.38 148 GLN A CA 1
ATOM 1136 C C . GLN A 1 148 ? 17.266 -18.812 -29.359 1 88.38 148 GLN A C 1
ATOM 1138 O O . GLN A 1 148 ? 16.953 -18.391 -30.484 1 88.38 148 GLN A O 1
ATOM 1143 N N . ASN A 1 149 ? 16.641 -19.734 -28.719 1 87.94 149 ASN A N 1
ATOM 1144 C CA . ASN A 1 149 ? 15.664 -20.547 -29.453 1 87.94 149 ASN A CA 1
ATOM 1145 C C . ASN A 1 149 ? 14.234 -20.188 -29.078 1 87.94 149 ASN A C 1
ATOM 1147 O O . ASN A 1 149 ? 13.281 -20.719 -29.656 1 87.94 149 ASN A O 1
ATOM 1151 N N . ILE A 1 150 ? 14.094 -19.328 -28.141 1 86.12 150 ILE A N 1
ATOM 1152 C CA . ILE A 1 150 ? 12.781 -19.078 -27.547 1 86.12 150 ILE A CA 1
ATOM 1153 C C . ILE A 1 150 ? 11.82 -18.562 -28.625 1 86.12 150 ILE A C 1
ATOM 1155 O O . ILE A 1 150 ? 10.641 -18.922 -28.625 1 86.12 150 ILE A O 1
ATOM 1159 N N . GLN A 1 151 ? 12.242 -17.75 -29.484 1 82.69 151 GLN A N 1
ATOM 1160 C CA . GLN A 1 151 ? 11.367 -17.203 -30.516 1 82.69 151 GLN A CA 1
ATOM 1161 C C . GLN A 1 151 ? 10.859 -18.281 -31.453 1 82.69 151 GLN A C 1
ATOM 1163 O O . GLN A 1 151 ? 9.68 -18.312 -31.812 1 82.69 151 GLN A O 1
ATOM 1168 N N . GLN A 1 152 ? 11.75 -19.047 -31.859 1 83.06 152 GLN A N 1
ATOM 1169 C CA . GLN A 1 152 ? 11.367 -20.156 -32.719 1 83.06 152 GLN A CA 1
ATOM 1170 C C . GLN A 1 152 ? 10.406 -21.109 -32.031 1 83.06 152 GLN A C 1
ATOM 1172 O O . GLN A 1 152 ? 9.453 -21.609 -32.625 1 83.06 152 GLN A O 1
ATOM 1177 N N . TRP A 1 153 ? 10.719 -21.406 -30.859 1 82.88 153 TRP A N 1
ATOM 1178 C CA . TRP A 1 153 ? 9.852 -22.266 -30.062 1 82.88 153 TRP A CA 1
ATOM 1179 C C . TRP A 1 153 ? 8.461 -21.672 -29.906 1 82.88 153 TRP A C 1
ATOM 1181 O O . TRP A 1 153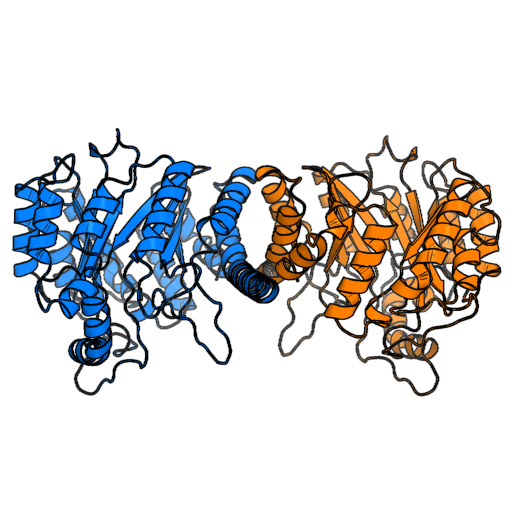 ? 7.457 -22.359 -30.109 1 82.88 153 TRP A O 1
ATOM 1191 N N . GLN A 1 154 ? 8.352 -20.453 -29.609 1 80.81 154 GLN A N 1
ATOM 1192 C CA . GLN A 1 154 ? 7.07 -19.781 -29.469 1 80.81 154 GLN A CA 1
ATOM 1193 C C . GLN A 1 154 ? 6.301 -19.781 -30.797 1 80.81 154 GLN A C 1
ATOM 1195 O O . GLN A 1 154 ? 5.086 -19.984 -30.797 1 80.81 154 GLN A O 1
ATOM 1200 N N . ALA A 1 155 ? 7.004 -19.531 -31.812 1 80.06 155 ALA A N 1
ATOM 1201 C CA . ALA A 1 155 ? 6.391 -19.562 -33.156 1 80.06 155 ALA A CA 1
ATOM 1202 C C . ALA A 1 155 ? 5.793 -20.922 -33.438 1 80.06 155 ALA A C 1
ATOM 1204 O O . ALA A 1 155 ? 4.762 -21.016 -34.125 1 80.06 155 ALA A O 1
ATOM 1205 N N . SER A 1 156 ? 6.418 -21.875 -32.906 1 78 156 SER A N 1
ATOM 1206 C CA . SER A 1 156 ? 5.965 -23.234 -33.188 1 78 156 SER A CA 1
ATOM 1207 C C . SER A 1 156 ? 4.648 -23.531 -32.469 1 78 156 SER A C 1
ATOM 1209 O O . SER A 1 156 ? 3.926 -24.453 -32.844 1 78 156 SER A O 1
ATOM 1211 N N . LEU A 1 157 ? 4.355 -22.812 -31.453 1 75.94 157 LEU A N 1
ATOM 1212 C CA . LEU A 1 157 ? 3.145 -23.016 -30.656 1 75.94 157 LEU A CA 1
ATOM 1213 C C . LEU A 1 157 ? 1.989 -22.188 -31.219 1 75.94 157 LEU A C 1
ATOM 1215 O O . LEU A 1 157 ? 0.84 -22.375 -30.797 1 75.94 157 LEU A O 1
ATOM 1219 N N . LEU A 1 158 ? 2.311 -21.312 -32.125 1 78.38 158 LEU A N 1
ATOM 1220 C CA . LEU A 1 158 ? 1.312 -20.375 -32.625 1 78.38 158 LEU A CA 1
ATOM 1221 C C . LEU A 1 158 ? 0.773 -20.859 -34 1 78.38 158 LEU A C 1
ATOM 1223 O O . LEU A 1 158 ? 1.446 -21.594 -34.719 1 78.38 158 LEU A O 1
ATOM 1227 N N . PRO A 1 159 ? -0.475 -20.375 -34.188 1 74.81 159 PRO A N 1
ATOM 1228 C CA . PRO A 1 159 ? -0.986 -20.672 -35.531 1 74.81 159 PRO A CA 1
ATOM 1229 C C . PRO A 1 159 ? -0.145 -20.047 -36.656 1 74.81 159 PRO A C 1
ATOM 1231 O O . PRO A 1 159 ? 0.581 -19.078 -36.406 1 74.81 159 PRO A O 1
ATOM 1234 N N . PRO A 1 160 ? -0.397 -20.719 -37.812 1 78.38 160 PRO A N 1
ATOM 1235 C CA . PRO A 1 160 ? 0.338 -20.125 -38.938 1 78.38 160 PRO A CA 1
ATOM 1236 C C . PRO A 1 160 ? 0.01 -18.656 -39.156 1 78.38 160 PRO A C 1
ATOM 1238 O O . PRO A 1 160 ? -1.152 -18.25 -39.062 1 78.38 160 PRO A O 1
ATOM 1241 N N . GLY A 1 161 ? 1.048 -17.828 -39.312 1 78.5 161 GLY A N 1
ATOM 1242 C CA . GLY A 1 161 ? 0.848 -16.422 -39.625 1 78.5 161 GLY A CA 1
ATOM 1243 C C . GLY A 1 161 ? 0.92 -15.523 -38.406 1 78.5 161 GLY A C 1
ATOM 1244 O O . GLY A 1 161 ? 0.966 -14.305 -38.531 1 78.5 161 GLY A O 1
ATOM 1245 N N . VAL A 1 162 ? 0.916 -16.203 -37.281 1 78 162 VAL A N 1
ATOM 1246 C CA . VAL A 1 162 ? 0.991 -15.398 -36.094 1 78 162 VAL A CA 1
ATOM 1247 C C . VAL A 1 162 ? 2.436 -15.336 -35.594 1 78 162 VAL A C 1
ATOM 1249 O O . VAL A 1 162 ? 3.109 -16.359 -35.5 1 78 162 VAL A O 1
ATOM 1252 N N . GLU A 1 163 ? 2.885 -14.062 -35.375 1 77.62 163 GLU A N 1
ATOM 1253 C CA . GLU A 1 163 ? 4.242 -13.875 -34.875 1 77.62 163 GLU A CA 1
ATOM 1254 C C . GLU A 1 163 ? 4.266 -13.742 -33.344 1 77.62 163 GLU A C 1
ATOM 1256 O O . GLU A 1 163 ? 3.385 -13.109 -32.75 1 77.62 163 GLU A O 1
ATOM 1261 N N . PRO A 1 164 ? 5.285 -14.492 -32.75 1 76.56 164 PRO A N 1
ATOM 1262 C CA . PRO A 1 164 ? 5.418 -14.328 -31.312 1 76.56 164 PRO A CA 1
ATOM 1263 C C . PRO A 1 164 ? 5.84 -12.914 -30.922 1 76.56 164 PRO A C 1
ATOM 1265 O O . PRO A 1 164 ? 6.426 -12.188 -31.719 1 76.56 164 PRO A O 1
ATOM 1268 N N . LYS A 1 165 ? 5.484 -12.562 -29.594 1 70 165 LYS A N 1
ATOM 1269 C CA . LYS A 1 165 ? 5.91 -11.266 -29.078 1 70 165 LYS A CA 1
ATOM 1270 C C . LYS A 1 165 ? 7.418 -11.234 -28.844 1 70 165 LYS A C 1
ATOM 1272 O O . LYS A 1 165 ? 7.988 -12.195 -28.328 1 70 165 LYS A O 1
ATOM 1277 N N . ALA A 1 166 ? 8.047 -10.094 -29.266 1 65.44 166 ALA A N 1
ATOM 1278 C CA . ALA A 1 166 ? 9.492 -9.945 -29.125 1 65.44 166 ALA A CA 1
ATOM 1279 C C . ALA A 1 166 ? 9.891 -9.82 -27.656 1 65.44 166 ALA A C 1
ATOM 1281 O O . ALA A 1 166 ? 9.18 -9.195 -26.859 1 65.44 166 ALA A O 1
ATOM 1282 N N . GLY A 1 167 ? 11.039 -10.391 -27.375 1 64.38 167 GLY A N 1
ATOM 1283 C CA . GLY A 1 167 ? 11.672 -10.188 -26.078 1 64.38 167 GLY A CA 1
ATOM 1284 C C . GLY A 1 167 ? 11.055 -11.023 -24.969 1 64.38 167 GLY A C 1
ATOM 1285 O O . GLY A 1 167 ? 11.258 -10.75 -23.781 1 64.38 167 GLY A O 1
ATOM 1286 N N . ALA A 1 168 ? 10.484 -12.008 -25.422 1 66.62 168 ALA A N 1
ATOM 1287 C CA . ALA A 1 168 ? 9.797 -12.836 -24.438 1 66.62 168 ALA A CA 1
ATOM 1288 C C . ALA A 1 168 ? 10.789 -13.711 -23.672 1 66.62 168 ALA A C 1
ATOM 1290 O O . ALA A 1 168 ? 11.773 -14.18 -24.234 1 66.62 168 ALA A O 1
ATOM 1291 N N . ARG A 1 169 ? 10.734 -13.602 -22.344 1 76.12 169 ARG A N 1
ATOM 1292 C CA . ARG A 1 169 ? 11.438 -14.539 -21.484 1 76.12 169 ARG A CA 1
ATOM 1293 C C . ARG A 1 169 ? 10.477 -15.523 -20.828 1 76.12 169 ARG A C 1
ATOM 1295 O O . ARG A 1 169 ? 9.344 -15.164 -20.5 1 76.12 169 ARG A O 1
ATOM 1302 N N . LEU A 1 170 ? 10.953 -16.812 -20.766 1 84.12 170 LEU A N 1
ATOM 1303 C CA . LEU A 1 170 ? 10.141 -17.812 -20.078 1 84.12 170 LEU A CA 1
ATOM 1304 C C . LEU A 1 170 ? 10.422 -17.797 -18.578 1 84.12 170 LEU A C 1
ATOM 1306 O O . LEU A 1 170 ? 11.578 -17.797 -18.156 1 84.12 170 LEU A O 1
ATOM 1310 N N . PRO A 1 171 ? 9.367 -17.75 -17.844 1 90.19 171 PRO A N 1
ATOM 1311 C CA . PRO A 1 171 ? 9.602 -17.859 -16.406 1 90.19 171 PRO A CA 1
ATOM 1312 C C . PRO A 1 171 ? 10.133 -19.234 -16 1 90.19 171 PRO A C 1
ATOM 1314 O O . PRO A 1 171 ? 9.719 -20.25 -16.562 1 90.19 171 PRO A O 1
ATOM 1317 N N . PHE A 1 172 ? 11.086 -19.266 -15.109 1 94.44 172 PHE A N 1
ATOM 1318 C CA . PHE A 1 172 ? 11.633 -20.531 -14.633 1 94.44 172 PHE A CA 1
ATOM 1319 C C . PHE A 1 172 ? 10.945 -20.953 -13.344 1 94.44 172 PHE A C 1
ATOM 1321 O O . PHE A 1 172 ? 10.523 -22.109 -13.211 1 94.44 172 PHE A O 1
ATOM 1328 N N . ALA A 1 173 ? 10.852 -19.984 -12.422 1 97 173 ALA A N 1
ATOM 1329 C CA . ALA A 1 173 ? 10.336 -20.344 -11.102 1 97 173 ALA A CA 1
ATOM 1330 C C . ALA A 1 173 ? 9.344 -19.297 -10.594 1 97 173 ALA A C 1
ATOM 1332 O O . ALA A 1 173 ? 9.453 -18.125 -10.922 1 97 173 ALA A O 1
ATOM 1333 N N . ALA A 1 174 ? 8.398 -19.766 -9.828 1 97.94 174 ALA A N 1
ATOM 1334 C CA . ALA A 1 174 ? 7.441 -18.938 -9.109 1 97.94 174 ALA A CA 1
ATOM 1335 C C . ALA A 1 174 ? 7.109 -19.516 -7.746 1 97.94 174 ALA A C 1
ATOM 1337 O O . ALA A 1 174 ? 7.324 -20.719 -7.508 1 97.94 174 ALA A O 1
ATOM 1338 N N . LEU A 1 175 ? 6.766 -18.688 -6.848 1 98.62 175 LEU A N 1
ATOM 1339 C CA . LEU A 1 175 ? 6.254 -19.109 -5.543 1 98.62 175 LEU A CA 1
ATOM 1340 C C . LEU A 1 175 ? 4.816 -18.641 -5.348 1 98.62 175 LEU A C 1
ATOM 1342 O O . LEU A 1 175 ? 4.395 -17.656 -5.953 1 98.62 175 LEU A O 1
ATOM 1346 N N . ALA A 1 176 ? 4.09 -19.375 -4.594 1 98.62 176 ALA A N 1
ATOM 1347 C CA . ALA A 1 176 ? 2.721 -18.984 -4.25 1 98.62 176 ALA A CA 1
ATOM 1348 C C . ALA A 1 176 ? 2.471 -19.141 -2.752 1 98.62 176 ALA A C 1
ATOM 1350 O O . ALA A 1 176 ? 3.018 -20.031 -2.109 1 98.62 176 ALA A O 1
ATOM 1351 N N . PHE A 1 177 ? 1.645 -18.281 -2.242 1 98.62 177 PHE A N 1
ATOM 1352 C CA . PHE A 1 177 ? 1.303 -18.25 -0.824 1 98.62 177 PHE A CA 1
ATOM 1353 C C . PHE A 1 177 ? -0.209 -18.281 -0.631 1 98.62 177 PHE A C 1
ATOM 1355 O O . PHE A 1 177 ? -0.941 -17.531 -1.273 1 98.62 177 PHE A O 1
ATOM 1362 N N . GLY A 1 178 ? -0.676 -19.297 0.127 1 97.31 178 GLY A N 1
ATOM 1363 C CA . GLY A 1 178 ? -2.021 -19.281 0.678 1 97.31 178 GLY A CA 1
ATOM 1364 C C . GLY A 1 178 ? -2.084 -18.703 2.08 1 97.31 178 GLY A C 1
ATOM 1365 O O . GLY A 1 178 ? -1.407 -19.188 2.988 1 97.31 178 GLY A O 1
ATOM 1366 N N . LEU A 1 179 ? -2.898 -17.625 2.23 1 97.38 179 LEU A N 1
ATOM 1367 C CA . LEU A 1 179 ? -2.949 -16.938 3.514 1 97.38 179 LEU A CA 1
ATOM 1368 C C . LEU A 1 179 ? -4.141 -17.406 4.34 1 97.38 179 LEU A C 1
ATOM 1370 O O . LEU A 1 179 ? -5.289 -17.266 3.92 1 97.38 179 LEU A O 1
ATOM 1374 N N . ASP A 1 180 ? -3.867 -18.016 5.512 1 94.94 180 ASP A N 1
ATOM 1375 C CA . ASP A 1 180 ? -4.867 -18.547 6.426 1 94.94 180 ASP A CA 1
ATOM 1376 C C . ASP A 1 180 ? -4.656 -18.016 7.844 1 94.94 180 ASP A C 1
ATOM 1378 O O . ASP A 1 180 ? -3.934 -18.625 8.641 1 94.94 180 ASP A O 1
ATOM 1382 N N . GLY A 1 181 ? -5.539 -16.984 8.219 1 93.94 181 GLY A N 1
ATOM 1383 C CA . GLY A 1 181 ? -5.18 -16.25 9.422 1 93.94 181 GLY A CA 1
ATOM 1384 C C . GLY A 1 181 ? -3.771 -15.688 9.383 1 93.94 181 GLY A C 1
ATOM 1385 O O . GLY A 1 181 ? -3.4 -15.008 8.422 1 93.94 181 GLY A O 1
ATOM 1386 N N . PRO A 1 182 ? -2.986 -15.953 10.375 1 93.88 182 PRO A N 1
ATOM 1387 C CA . PRO A 1 182 ? -1.602 -15.477 10.352 1 93.88 182 PRO A CA 1
ATOM 1388 C C . PRO A 1 182 ? -0.665 -16.422 9.594 1 93.88 182 PRO A C 1
ATOM 1390 O O . PRO A 1 182 ? 0.508 -16.094 9.391 1 93.88 182 PRO A O 1
ATOM 1393 N N . ARG A 1 183 ? -1.174 -17.547 9.211 1 95.06 183 ARG A N 1
ATOM 1394 C CA . ARG A 1 183 ? -0.324 -18.562 8.609 1 95.06 183 ARG A CA 1
ATOM 1395 C C . ARG A 1 183 ? -0.19 -18.359 7.105 1 95.06 183 ARG A C 1
ATOM 1397 O O . ARG A 1 183 ? -1.112 -17.859 6.457 1 95.06 183 ARG A O 1
ATOM 1404 N N . THR A 1 184 ? 0.931 -18.781 6.582 1 97.25 184 THR A N 1
ATOM 1405 C CA . THR A 1 184 ? 1.226 -18.703 5.156 1 97.25 184 THR A CA 1
ATOM 1406 C C . THR A 1 184 ? 1.626 -20.078 4.613 1 97.25 184 THR A C 1
ATOM 1408 O O . THR A 1 184 ? 2.691 -20.594 4.949 1 97.25 184 THR A O 1
ATOM 1411 N N . ASP A 1 185 ? 0.74 -20.656 3.795 1 97.19 185 ASP A N 1
ATOM 1412 C CA . ASP A 1 185 ? 1.1 -21.875 3.057 1 97.19 185 ASP A CA 1
ATOM 1413 C C . ASP A 1 185 ? 1.925 -21.531 1.817 1 97.19 185 ASP A C 1
ATOM 1415 O O . ASP A 1 185 ? 1.646 -20.547 1.13 1 97.19 185 ASP A O 1
ATOM 1419 N N . THR A 1 186 ? 2.928 -22.391 1.569 1 98.5 186 THR A N 1
ATOM 1420 C CA . THR A 1 186 ? 3.871 -22.031 0.519 1 98.5 186 THR A CA 1
ATOM 1421 C C . THR A 1 186 ? 3.982 -23.141 -0.518 1 98.5 186 THR A C 1
ATOM 1423 O O . THR A 1 186 ? 3.971 -24.328 -0.169 1 98.5 186 THR A O 1
ATOM 1426 N N . LYS A 1 187 ? 4.059 -22.719 -1.765 1 98.62 187 LYS A N 1
ATOM 1427 C CA . LYS A 1 187 ? 4.309 -23.625 -2.887 1 98.62 187 LYS A CA 1
ATOM 1428 C C . LYS A 1 187 ? 5.426 -23.094 -3.781 1 98.62 187 LYS A C 1
ATOM 1430 O O . LYS A 1 187 ? 5.637 -21.875 -3.863 1 98.62 187 LYS A O 1
ATOM 1435 N N . LEU A 1 188 ? 6.129 -24.016 -4.402 1 98.88 188 LEU A N 1
ATOM 1436 C CA . LEU A 1 188 ? 7.137 -23.688 -5.402 1 98.88 188 LEU A CA 1
ATOM 1437 C C . LEU A 1 188 ? 6.742 -24.219 -6.777 1 98.88 188 LEU A C 1
ATOM 1439 O O . LEU A 1 188 ? 6.367 -25.391 -6.906 1 98.88 188 LEU A O 1
ATOM 1443 N N . TYR A 1 189 ? 6.785 -23.359 -7.75 1 98.56 189 TYR A N 1
ATOM 1444 C CA . TYR A 1 189 ? 6.586 -23.719 -9.148 1 98.56 189 TYR A CA 1
ATOM 1445 C C . TYR A 1 189 ? 7.906 -23.719 -9.906 1 98.56 189 TYR A C 1
ATOM 1447 O O . TYR A 1 189 ? 8.727 -22.812 -9.734 1 98.56 189 TYR A O 1
ATOM 1455 N N . ILE A 1 190 ? 8.109 -24.734 -10.75 1 98.31 190 ILE A N 1
ATOM 1456 C CA . ILE A 1 190 ? 9.289 -24.828 -11.602 1 98.31 190 ILE A CA 1
ATOM 1457 C C . ILE A 1 190 ? 8.875 -25.203 -13.023 1 98.31 190 ILE A C 1
ATOM 1459 O O . ILE A 1 190 ? 8.125 -26.172 -13.219 1 98.31 190 ILE A O 1
ATOM 1463 N N . SER A 1 191 ? 9.367 -24.438 -13.961 1 95.75 191 SER A N 1
ATOM 1464 C CA . SER A 1 191 ? 9.141 -24.781 -15.359 1 95.75 191 SER A CA 1
ATOM 1465 C C . SER A 1 191 ? 10.266 -25.672 -15.898 1 95.75 191 SER A C 1
ATOM 1467 O O . SER A 1 191 ? 11.43 -25.266 -15.906 1 95.75 191 SER A O 1
ATOM 1469 N N . PRO A 1 192 ? 9.938 -26.828 -16.422 1 96.25 192 PRO A N 1
ATOM 1470 C CA . PRO A 1 192 ? 10.977 -27.672 -17.016 1 96.25 192 PRO A CA 1
ATOM 1471 C C . PRO A 1 192 ? 11.336 -27.25 -18.438 1 96.25 192 PRO A C 1
ATOM 1473 O O . PRO A 1 192 ? 12.281 -27.781 -19.016 1 96.25 192 PRO A O 1
ATOM 1476 N N . GLN A 1 193 ? 10.672 -26.266 -18.953 1 91.5 193 GLN A N 1
ATOM 1477 C CA . GLN A 1 193 ? 10.766 -25.922 -20.375 1 91.5 193 GLN A CA 1
ATOM 1478 C C . GLN A 1 193 ? 12.148 -25.391 -20.719 1 91.5 193 GLN A C 1
ATOM 1480 O O . GLN A 1 193 ? 12.672 -25.641 -21.797 1 91.5 193 GLN A O 1
ATOM 1485 N N . ILE A 1 194 ? 12.703 -24.672 -19.812 1 92.25 194 ILE A N 1
ATOM 1486 C CA . ILE A 1 194 ? 14 -24.047 -20.062 1 92.25 194 ILE A CA 1
ATOM 1487 C C . ILE A 1 194 ? 15.055 -25.141 -20.25 1 92.25 194 ILE A C 1
ATOM 1489 O O . ILE A 1 194 ? 15.836 -25.109 -21.203 1 92.25 194 ILE A O 1
ATOM 1493 N N . LYS A 1 195 ? 15.047 -26.016 -19.328 1 94.5 195 LYS A N 1
ATOM 1494 C CA . LYS A 1 195 ? 16 -27.125 -19.406 1 94.5 195 LYS A CA 1
ATOM 1495 C C . LYS A 1 195 ? 15.711 -28.016 -20.609 1 94.5 195 LYS A C 1
ATOM 1497 O O . LYS A 1 195 ? 16.625 -28.5 -21.266 1 94.5 195 LYS A O 1
ATOM 1502 N N . GLU A 1 196 ? 14.469 -28.234 -20.891 1 93.75 196 GLU A N 1
ATOM 1503 C CA . GLU A 1 196 ? 14.078 -29.047 -22.031 1 93.75 196 GLU A CA 1
ATOM 1504 C C . GLU A 1 196 ? 14.586 -28.438 -23.344 1 93.75 196 GLU A C 1
ATOM 1506 O O . GLU A 1 196 ? 15.203 -29.125 -24.156 1 93.75 196 GLU A O 1
ATOM 1511 N N . MET A 1 197 ? 14.367 -27.203 -23.531 1 91.38 197 MET A N 1
ATOM 1512 C CA . MET A 1 197 ? 14.805 -26.516 -24.734 1 91.38 197 MET A CA 1
ATOM 1513 C C . MET A 1 197 ? 16.328 -26.438 -24.797 1 91.38 197 MET A C 1
ATOM 1515 O O . MET A 1 197 ? 16.938 -26.656 -25.844 1 91.38 197 MET A O 1
ATOM 1519 N N . GLY A 1 198 ? 16.875 -26.109 -23.688 1 93.69 198 GLY A N 1
ATOM 1520 C CA . GLY A 1 198 ? 18.312 -25.938 -23.625 1 93.69 198 GLY A CA 1
ATOM 1521 C C . GLY A 1 198 ? 19.078 -27.234 -23.859 1 93.69 198 GLY A C 1
ATOM 1522 O O . GLY A 1 198 ? 20.172 -27.219 -24.438 1 93.69 198 GLY A O 1
ATOM 1523 N N . SER A 1 199 ? 18.531 -28.344 -23.422 1 94.56 199 SER A N 1
ATOM 1524 C CA . SER A 1 199 ? 19.203 -29.641 -23.578 1 94.56 199 SER A CA 1
ATOM 1525 C C . SER A 1 199 ? 18.672 -30.391 -24.797 1 94.56 199 SER A C 1
ATOM 1527 O O . SER A 1 199 ? 19.234 -31.422 -25.172 1 94.56 199 SER A O 1
ATOM 1529 N N . ALA A 1 200 ? 17.625 -29.953 -25.375 1 91.94 200 ALA A N 1
ATOM 1530 C CA . ALA A 1 200 ? 16.953 -30.594 -26.5 1 91.94 200 ALA A CA 1
ATOM 1531 C C . ALA A 1 200 ? 16.484 -32 -26.141 1 91.94 200 ALA A C 1
ATOM 1533 O O . ALA A 1 200 ? 16.516 -32.906 -26.969 1 91.94 200 ALA A O 1
ATOM 1534 N N . LYS A 1 201 ? 16.188 -32.156 -24.906 1 93 201 LYS A N 1
ATOM 1535 C CA . LYS A 1 201 ? 15.672 -33.438 -24.391 1 93 201 LYS A CA 1
ATOM 1536 C C . LYS A 1 201 ? 14.43 -33.25 -23.547 1 93 201 LYS A C 1
ATOM 1538 O O . LYS A 1 201 ? 14.305 -32.219 -22.844 1 93 201 LYS A O 1
ATOM 1543 N N . SER A 1 202 ? 13.5 -34.25 -23.688 1 93.44 202 SER A N 1
ATOM 1544 C CA . SER A 1 202 ? 12.352 -34.25 -22.781 1 93.44 202 SER A CA 1
ATOM 1545 C C . SER A 1 202 ? 12.797 -34.406 -21.328 1 93.44 202 SER A C 1
ATOM 1547 O O . SER A 1 202 ? 13.695 -35.219 -21.031 1 93.44 202 SER A O 1
ATOM 1549 N N . MET A 1 203 ? 12.102 -33.688 -20.453 1 95.31 203 MET A N 1
ATOM 1550 C CA . MET A 1 203 ? 12.445 -33.781 -19.031 1 95.31 203 MET A CA 1
ATOM 1551 C C . MET A 1 203 ? 11.508 -34.75 -18.312 1 95.31 203 MET A C 1
ATOM 1553 O O . MET A 1 203 ? 11.641 -34.938 -17.094 1 95.31 203 MET A O 1
ATOM 1557 N N . ASN A 1 204 ? 10.578 -35.406 -18.984 1 96.06 204 ASN A N 1
ATOM 1558 C CA . ASN A 1 204 ? 9.594 -36.25 -18.328 1 96.06 204 ASN A CA 1
ATOM 1559 C C . ASN A 1 204 ? 10.258 -37.312 -17.453 1 96.06 204 ASN A C 1
ATOM 1561 O O . ASN A 1 204 ? 9.938 -37.438 -16.281 1 96.06 204 ASN A O 1
ATOM 1565 N N . GLU A 1 205 ? 11.18 -37.969 -18.094 1 96 205 GLU A N 1
ATOM 1566 C CA . GLU A 1 205 ? 11.82 -39.062 -17.344 1 96 205 GLU A CA 1
ATOM 1567 C C . GLU A 1 205 ? 12.625 -38.5 -16.172 1 96 205 GLU A C 1
ATOM 1569 O O . GLU A 1 205 ? 12.695 -39.125 -15.109 1 96 205 GLU A O 1
ATOM 1574 N N . THR A 1 206 ? 13.312 -37.438 -16.391 1 97.62 206 THR A N 1
ATOM 1575 C CA . THR A 1 206 ? 14.023 -36.781 -15.305 1 97.62 206 THR A CA 1
ATOM 1576 C C . THR A 1 206 ? 13.078 -36.438 -14.164 1 97.62 206 THR A C 1
ATOM 1578 O O . THR A 1 206 ? 13.398 -36.656 -12.992 1 97.62 206 THR A O 1
ATOM 1581 N N . ILE A 1 207 ? 11.938 -35.906 -14.477 1 98.38 207 ILE A N 1
ATOM 1582 C CA . ILE A 1 207 ? 10.938 -35.531 -13.484 1 98.38 207 ILE A CA 1
ATOM 1583 C C . ILE A 1 207 ? 10.422 -36.75 -12.758 1 98.38 207 ILE A C 1
ATOM 1585 O O . ILE A 1 207 ? 10.281 -36.75 -11.531 1 98.38 207 ILE A O 1
ATOM 1589 N N . TRP A 1 208 ? 10.148 -37.875 -13.477 1 98 208 TRP A N 1
ATOM 1590 C CA . TRP A 1 208 ? 9.688 -39.094 -12.844 1 98 208 TRP A CA 1
ATOM 1591 C C . TRP A 1 208 ? 10.75 -39.656 -11.898 1 98 208 TRP A C 1
ATOM 1593 O O . TRP A 1 208 ? 10.43 -40.156 -10.828 1 98 208 TRP A O 1
ATOM 1603 N N . ASN A 1 209 ? 11.969 -39.562 -12.359 1 98.12 209 ASN A N 1
ATOM 1604 C CA . ASN A 1 209 ? 13.055 -40 -11.492 1 98.12 209 ASN A CA 1
ATOM 1605 C C . ASN A 1 209 ? 13.102 -39.219 -10.188 1 98.12 209 ASN A C 1
ATOM 1607 O O . ASN A 1 209 ? 13.305 -39.781 -9.117 1 98.12 209 ASN A O 1
ATOM 1611 N N . VAL A 1 210 ? 12.93 -37.938 -10.273 1 98.44 210 VAL A N 1
ATOM 1612 C CA . VAL A 1 210 ? 12.844 -37.125 -9.07 1 98.44 210 VAL A CA 1
ATOM 1613 C C . VAL A 1 210 ? 11.68 -37.594 -8.195 1 98.44 210 VAL A C 1
ATOM 1615 O O . VAL A 1 210 ? 11.852 -37.812 -7 1 98.44 210 VAL A O 1
ATOM 1618 N N . ALA A 1 211 ? 10.484 -37.75 -8.773 1 98.44 211 ALA A N 1
ATOM 1619 C CA . ALA A 1 211 ? 9.273 -38.125 -8.055 1 98.44 211 ALA A CA 1
ATOM 1620 C C . ALA A 1 211 ? 9.461 -39.469 -7.332 1 98.44 211 ALA A C 1
ATOM 1622 O O . ALA A 1 211 ? 9.016 -39.625 -6.191 1 98.44 211 ALA A O 1
ATOM 1623 N N . ARG A 1 212 ? 10.164 -40.375 -7.941 1 97.44 212 ARG A N 1
ATOM 1624 C CA . ARG A 1 212 ? 10.383 -41.688 -7.387 1 97.44 212 ARG A CA 1
ATOM 1625 C C . ARG A 1 212 ? 11.305 -41.625 -6.176 1 97.44 212 ARG A C 1
ATOM 1627 O O . ARG A 1 212 ? 11.266 -42.531 -5.316 1 97.44 212 ARG A O 1
ATOM 1634 N N . HIS A 1 213 ? 12.094 -40.656 -6.109 1 97.56 213 HIS A N 1
ATOM 1635 C CA . HIS A 1 213 ? 13.133 -40.625 -5.082 1 97.56 213 HIS A CA 1
ATOM 1636 C C . HIS A 1 213 ? 12.852 -39.562 -4.039 1 97.56 213 HIS A C 1
ATOM 1638 O O . HIS A 1 213 ? 13.703 -39.281 -3.188 1 97.56 213 HIS A O 1
ATOM 1644 N N . LEU A 1 214 ? 11.742 -38.906 -4.203 1 97.75 214 LEU A N 1
ATOM 1645 C CA . LEU A 1 214 ? 11.328 -38 -3.129 1 97.75 214 LEU A CA 1
ATOM 1646 C C . LEU A 1 214 ? 11.141 -38.781 -1.823 1 97.75 214 LEU A C 1
ATOM 1648 O O . LEU A 1 214 ? 11.039 -40 -1.83 1 97.75 214 LEU A O 1
ATOM 1652 N N . GLU A 1 215 ? 11.25 -38.094 -0.701 1 95.88 215 GLU A N 1
ATOM 1653 C CA . GLU A 1 215 ? 10.953 -38.656 0.611 1 95.88 215 GLU A CA 1
ATOM 1654 C C . GLU A 1 215 ? 9.734 -37.969 1.235 1 95.88 215 GLU A C 1
ATOM 1656 O O . GLU A 1 215 ? 9.812 -36.844 1.699 1 95.88 215 GLU A O 1
ATOM 1661 N N . PRO A 1 216 ? 8.602 -38.719 1.424 1 97.19 216 PRO A N 1
ATOM 1662 C CA . PRO A 1 216 ? 8.312 -40.031 0.859 1 97.19 216 PRO A CA 1
ATOM 1663 C C . PRO A 1 216 ? 8.164 -40 -0.661 1 97.19 216 PRO A C 1
ATOM 1665 O O . PRO A 1 216 ? 7.93 -38.938 -1.242 1 97.19 216 PRO A O 1
ATOM 1668 N N . PRO A 1 217 ? 8.258 -41.125 -1.335 1 97.5 217 PRO A N 1
ATOM 1669 C CA . PRO A 1 217 ? 8.203 -41.188 -2.797 1 97.5 217 PRO A CA 1
ATOM 1670 C C . PRO A 1 217 ? 6.781 -41.094 -3.342 1 97.5 217 PRO A C 1
ATOM 1672 O O . PRO A 1 217 ? 5.828 -41.438 -2.643 1 97.5 217 PRO A O 1
ATOM 1675 N N . ILE A 1 218 ? 6.664 -40.656 -4.52 1 97.81 218 ILE A N 1
ATOM 1676 C CA . ILE A 1 218 ? 5.418 -40.781 -5.273 1 97.81 218 ILE A CA 1
ATOM 1677 C C . ILE A 1 218 ? 5.238 -42.219 -5.77 1 97.81 218 ILE A C 1
ATOM 1679 O O . ILE A 1 218 ? 6.191 -42.844 -6.234 1 97.81 218 ILE A O 1
ATOM 1683 N N . SER A 1 219 ? 4.078 -42.688 -5.641 1 97.06 219 SER A N 1
ATOM 1684 C CA . SER A 1 219 ? 3.82 -44.094 -5.977 1 97.06 219 SER A CA 1
ATOM 1685 C C . SER A 1 219 ? 4.027 -44.344 -7.465 1 97.06 219 SER A C 1
ATOM 1687 O O . SER A 1 219 ? 3.664 -43.531 -8.305 1 97.06 219 SER A O 1
ATOM 1689 N N . GLN A 1 220 ? 4.539 -45.562 -7.75 1 97.38 220 GLN A N 1
ATOM 1690 C CA . GLN A 1 220 ? 4.746 -45.938 -9.141 1 97.38 220 GLN A CA 1
ATOM 1691 C C . GLN A 1 220 ? 3.42 -46.031 -9.891 1 97.38 220 GLN A C 1
ATOM 1693 O O . GLN A 1 220 ? 3.355 -45.75 -11.086 1 97.38 220 GLN A O 1
ATOM 1698 N N . ASN A 1 221 ? 2.422 -46.406 -9.25 1 97.44 221 ASN A N 1
ATOM 1699 C CA . ASN A 1 221 ? 1.101 -46.469 -9.859 1 97.44 221 ASN A CA 1
ATOM 1700 C C . ASN A 1 221 ? 0.636 -45.094 -10.328 1 97.44 221 ASN A C 1
ATOM 1702 O O . ASN A 1 221 ? 0.085 -44.938 -11.414 1 97.44 221 ASN A O 1
ATOM 1706 N N . ALA A 1 222 ? 0.81 -44.125 -9.5 1 97.69 222 ALA A N 1
ATOM 1707 C CA . ALA A 1 222 ? 0.444 -42.781 -9.867 1 97.69 222 ALA A CA 1
ATOM 1708 C C . ALA A 1 222 ? 1.258 -42.281 -11.07 1 97.69 222 ALA A C 1
ATOM 1710 O O . ALA A 1 222 ? 0.71 -41.688 -12 1 97.69 222 ALA A O 1
ATOM 1711 N N . ILE A 1 223 ? 2.539 -42.5 -11.062 1 97.69 223 ILE A N 1
ATOM 1712 C CA . ILE A 1 223 ? 3.428 -42.125 -12.148 1 97.69 223 ILE A CA 1
ATOM 1713 C C . ILE A 1 223 ? 2.965 -42.781 -13.453 1 97.69 223 ILE A C 1
ATOM 1715 O O . ILE A 1 223 ? 2.859 -42.094 -14.484 1 97.69 223 ILE A O 1
ATOM 1719 N N . THR A 1 224 ? 2.656 -44.031 -13.359 1 97.38 224 THR A N 1
ATOM 1720 C CA . THR A 1 224 ? 2.191 -44.75 -14.531 1 97.38 224 THR A CA 1
ATOM 1721 C C . THR A 1 224 ? 0.882 -44.188 -15.055 1 97.38 224 THR A C 1
ATOM 1723 O O . THR A 1 224 ? 0.724 -43.969 -16.266 1 97.38 224 THR A O 1
ATOM 1726 N N . ALA A 1 225 ? 0.015 -43.938 -14.188 1 96.75 225 ALA A N 1
ATOM 1727 C CA . ALA A 1 225 ? -1.282 -43.406 -14.57 1 96.75 225 ALA A CA 1
ATOM 1728 C C . ALA A 1 225 ? -1.12 -42.062 -15.305 1 96.75 225 ALA A C 1
ATOM 1730 O O . ALA A 1 225 ? -1.737 -41.844 -16.359 1 96.75 225 ALA A O 1
ATOM 1731 N N . VAL A 1 226 ? -0.302 -41.188 -14.781 1 97.12 226 VAL A N 1
ATOM 1732 C CA . VAL A 1 226 ? -0.119 -39.875 -15.391 1 97.12 226 VAL A CA 1
ATOM 1733 C C . VAL A 1 226 ? 0.654 -40 -16.703 1 97.12 226 VAL A C 1
ATOM 1735 O O . VAL A 1 226 ? 0.334 -39.344 -17.688 1 97.12 226 VAL A O 1
ATOM 1738 N N . SER A 1 227 ? 1.664 -40.844 -16.688 1 96 227 SER A N 1
ATOM 1739 C CA . SER A 1 227 ? 2.467 -41.062 -17.891 1 96 227 SER A CA 1
ATOM 1740 C C . SER A 1 227 ? 1.608 -41.562 -19.047 1 96 227 SER A C 1
ATOM 1742 O O . SER A 1 227 ? 1.742 -41.062 -20.172 1 96 227 SER A O 1
ATOM 1744 N N . GLU A 1 228 ? 0.785 -42.469 -18.781 1 95.81 228 GLU A N 1
ATOM 1745 C CA . GL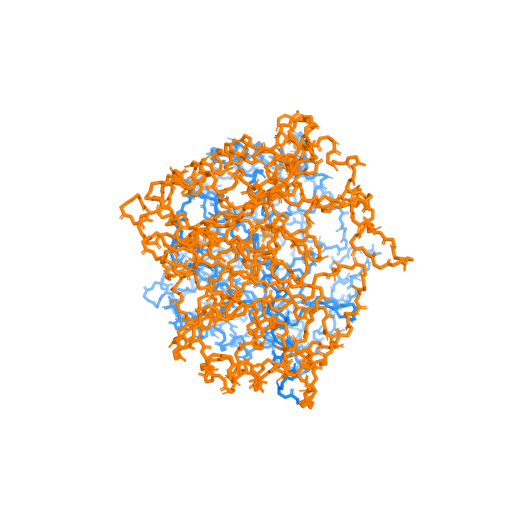U A 1 228 ? -0.114 -43 -19.797 1 95.81 228 GLU A CA 1
ATOM 1746 C C . GLU A 1 228 ? -1.114 -41.938 -20.25 1 95.81 228 GLU A C 1
ATOM 1748 O O . GLU A 1 228 ? -1.377 -41.781 -21.453 1 95.81 228 GLU A O 1
ATOM 1753 N N . PHE A 1 229 ? -1.595 -41.25 -19.328 1 96.19 229 PHE A N 1
ATOM 1754 C CA . PHE A 1 229 ? -2.545 -40.188 -19.641 1 96.19 229 PHE A CA 1
ATOM 1755 C C . PHE A 1 229 ? -1.915 -39.156 -20.547 1 96.19 229 PHE A C 1
ATOM 1757 O O . PHE A 1 229 ? -2.557 -38.688 -21.484 1 96.19 229 PHE A O 1
ATOM 1764 N N . LEU A 1 230 ? -0.688 -38.75 -20.25 1 94.94 230 LEU A N 1
ATOM 1765 C CA . LEU A 1 230 ? 0.007 -37.75 -21.031 1 94.94 230 LEU A CA 1
ATOM 1766 C C . LEU A 1 230 ? 0.128 -38.156 -22.5 1 94.94 230 LEU A C 1
ATOM 1768 O O . LEU A 1 230 ? 0.11 -37.312 -23.391 1 94.94 230 LEU A O 1
ATOM 1772 N N . LEU A 1 231 ? 0.156 -39.438 -22.719 1 92.12 231 LEU A N 1
ATOM 1773 C CA . LEU A 1 231 ? 0.273 -39.938 -24.078 1 92.12 231 LEU A CA 1
ATOM 1774 C C . LEU A 1 231 ? -1.093 -40.031 -24.75 1 92.12 231 LEU A C 1
ATOM 1776 O O . LEU A 1 231 ? -1.187 -39.969 -25.984 1 92.12 231 LEU A O 1
ATOM 1780 N N . GLU A 1 232 ? -2.109 -40.062 -23.969 1 90.38 232 GLU A N 1
ATOM 1781 C CA . GLU A 1 232 ? -3.461 -40.281 -24.484 1 90.38 232 GLU A CA 1
ATOM 1782 C C . GLU A 1 232 ? -4.156 -38.938 -24.781 1 90.38 232 GLU A C 1
ATOM 1784 O O . GLU A 1 232 ? -5.047 -38.875 -25.625 1 90.38 232 GLU A O 1
ATOM 1789 N N . ARG A 1 233 ? -3.836 -38 -24.078 1 84.94 233 ARG A N 1
ATOM 1790 C CA . ARG A 1 233 ? -4.586 -36.75 -24.094 1 84.94 233 ARG A CA 1
ATOM 1791 C C . ARG A 1 233 ? -4.281 -35.938 -25.344 1 84.94 233 ARG A C 1
ATOM 1793 O O . ARG A 1 233 ? -3.26 -36.156 -26 1 84.94 233 ARG A O 1
ATOM 1800 N N . PRO A 1 234 ? -5.223 -35.031 -25.672 1 77.38 234 PRO A N 1
ATOM 1801 C CA . PRO A 1 234 ? -4.922 -34.062 -26.75 1 77.38 234 PRO A CA 1
ATOM 1802 C C . PRO A 1 234 ? -3.82 -33.094 -26.375 1 77.38 234 PRO A C 1
ATOM 1804 O O . PRO A 1 234 ? -3.857 -32.5 -25.281 1 77.38 234 PRO A O 1
ATOM 1807 N N . GLY A 1 235 ? -2.807 -33.062 -27.203 1 73.88 235 GLY A N 1
ATOM 1808 C CA . GLY A 1 235 ? -1.693 -32.156 -26.938 1 73.88 235 GLY A CA 1
ATOM 1809 C C . GLY A 1 235 ? -0.365 -32.875 -26.812 1 73.88 235 GLY A C 1
ATOM 1810 O O . GLY A 1 235 ? -0.314 -34.094 -26.828 1 73.88 235 GLY A O 1
ATOM 1811 N N . PRO A 1 236 ? 0.615 -32.125 -26.641 1 77.94 236 PRO A N 1
ATOM 1812 C CA . PRO A 1 236 ? 1.933 -32.719 -26.484 1 77.94 236 PRO A CA 1
ATOM 1813 C C . PRO A 1 236 ? 2.094 -33.438 -25.125 1 77.94 236 PRO A C 1
ATOM 1815 O O . PRO A 1 236 ? 1.535 -32.969 -24.125 1 77.94 236 PRO A O 1
ATOM 1818 N N . PRO A 1 237 ? 2.756 -34.531 -25.125 1 82 237 PRO A N 1
ATOM 1819 C CA . PRO A 1 237 ? 2.957 -35.25 -23.875 1 82 237 PRO A CA 1
ATOM 1820 C C . PRO A 1 237 ? 3.945 -34.562 -22.938 1 82 237 PRO A C 1
ATOM 1822 O O . PRO A 1 237 ? 4.816 -35.219 -22.359 1 82 237 PRO A O 1
ATOM 1825 N N . CYS A 1 238 ? 3.924 -33.281 -22.859 1 84.88 238 CYS A N 1
ATOM 1826 C CA . CYS A 1 238 ? 4.887 -32.531 -22.062 1 84.88 238 CYS A CA 1
ATOM 1827 C C . CYS A 1 238 ? 4.234 -31.969 -20.812 1 84.88 238 CYS A C 1
ATOM 1829 O O . CYS A 1 238 ? 3.012 -31.828 -20.75 1 84.88 238 CYS A O 1
ATOM 1831 N N . MET A 1 239 ? 5.066 -31.828 -19.828 1 94.19 239 MET A N 1
ATOM 1832 C CA . MET A 1 239 ? 4.688 -31.172 -18.578 1 94.19 239 MET A CA 1
ATOM 1833 C C . MET A 1 239 ? 5.039 -29.688 -18.625 1 94.19 239 MET A C 1
ATOM 1835 O O . MET A 1 239 ? 6.199 -29.328 -18.844 1 94.19 239 MET A O 1
ATOM 1839 N N . ASP A 1 240 ? 4.035 -28.859 -18.438 1 92.12 240 ASP A N 1
ATOM 1840 C CA . ASP A 1 240 ? 4.238 -27.422 -18.609 1 92.12 240 ASP A CA 1
ATOM 1841 C C . ASP A 1 240 ? 4.898 -26.812 -17.359 1 92.12 240 ASP A C 1
ATOM 1843 O O . ASP A 1 240 ? 5.734 -25.922 -17.484 1 92.12 240 ASP A O 1
ATOM 1847 N N . MET A 1 241 ? 4.449 -27.219 -16.25 1 96.19 241 MET A N 1
ATOM 1848 C CA . MET A 1 241 ? 4.898 -26.656 -14.969 1 96.19 241 MET A CA 1
ATOM 1849 C C . MET A 1 241 ? 4.789 -27.703 -13.859 1 96.19 241 MET A C 1
ATOM 1851 O O . MET A 1 241 ? 3.869 -28.516 -13.859 1 96.19 241 MET A O 1
ATOM 1855 N N . LEU A 1 242 ? 5.754 -27.688 -13.023 1 98.5 242 LEU A N 1
ATOM 1856 C CA . LEU A 1 242 ? 5.719 -28.484 -11.812 1 98.5 242 LEU A CA 1
ATOM 1857 C C . LEU A 1 242 ? 5.488 -27.625 -10.586 1 98.5 242 LEU A C 1
ATOM 1859 O O . LEU A 1 242 ? 5.871 -26.453 -10.57 1 98.5 242 LEU A O 1
ATOM 1863 N N . CYS A 1 243 ? 4.836 -28.172 -9.609 1 98.69 243 CYS A N 1
ATOM 1864 C CA . CYS A 1 243 ? 4.609 -27.469 -8.352 1 98.69 243 CYS A CA 1
ATOM 1865 C C . CYS A 1 243 ? 4.66 -28.422 -7.172 1 98.69 243 CYS A C 1
ATOM 1867 O O . CYS A 1 243 ? 4.156 -29.547 -7.254 1 98.69 243 CYS A O 1
ATOM 1869 N N . VAL A 1 244 ? 5.293 -28.062 -6.098 1 98.81 244 VAL A N 1
ATOM 1870 C CA . VAL A 1 244 ? 5.301 -28.859 -4.879 1 98.81 244 VAL A CA 1
ATOM 1871 C C . VAL A 1 244 ? 4.871 -27.984 -3.693 1 98.81 244 VAL A C 1
ATOM 1873 O O . VAL A 1 244 ? 5.199 -26.797 -3.635 1 98.81 244 VAL A O 1
ATOM 1876 N N . ASP A 1 245 ? 4.16 -28.594 -2.76 1 98.62 245 ASP A N 1
ATOM 1877 C CA . ASP A 1 245 ? 3.887 -27.953 -1.472 1 98.62 245 ASP A CA 1
ATOM 1878 C C . ASP A 1 245 ? 5.148 -27.891 -0.615 1 98.62 245 ASP A C 1
ATOM 1880 O O . ASP A 1 245 ? 5.891 -28.875 -0.518 1 98.62 245 ASP A O 1
ATOM 1884 N N . LEU A 1 246 ? 5.426 -26.766 -0.093 1 98.75 246 LEU A N 1
ATOM 1885 C CA . LEU A 1 246 ? 6.504 -26.641 0.882 1 98.75 246 LEU A CA 1
ATOM 1886 C C . LEU A 1 246 ? 5.953 -26.656 2.305 1 98.75 246 LEU A C 1
ATOM 1888 O O . LEU A 1 246 ? 5.414 -25.656 2.781 1 98.75 246 LEU A O 1
ATOM 1892 N N . VAL A 1 247 ? 6.129 -27.781 2.949 1 98.62 247 VAL A N 1
ATOM 1893 C CA . VAL A 1 247 ? 5.562 -28.031 4.27 1 98.62 247 VAL A CA 1
ATOM 1894 C C . VAL A 1 247 ? 6.664 -28.453 5.234 1 98.62 247 VAL A C 1
ATOM 1896 O O . VAL A 1 247 ? 7.809 -28.656 4.828 1 98.62 247 VAL A O 1
ATOM 1899 N N . LYS A 1 248 ? 6.258 -28.484 6.504 1 98.06 248 LYS A N 1
ATOM 1900 C CA . LYS A 1 248 ? 7.195 -29.031 7.484 1 98.06 248 LYS A CA 1
ATOM 1901 C C . LYS A 1 248 ? 7.582 -30.469 7.141 1 98.06 248 LYS A C 1
ATOM 1903 O O . LYS A 1 248 ? 6.793 -31.203 6.543 1 98.06 248 LYS A O 1
ATOM 1908 N N . GLU A 1 249 ? 8.742 -30.828 7.602 1 97.44 249 GLU A N 1
ATOM 1909 C CA . GLU A 1 249 ? 9.281 -32.156 7.25 1 97.44 249 GLU A CA 1
ATOM 1910 C C . GLU A 1 249 ? 8.336 -33.25 7.676 1 97.44 249 GLU A C 1
ATOM 1912 O O . GLU A 1 249 ? 8.141 -34.219 6.945 1 97.44 249 GLU A O 1
ATOM 1917 N N . GLN A 1 250 ? 7.711 -33.125 8.836 1 97.5 250 GLN A N 1
ATOM 1918 C CA . GLN A 1 250 ? 6.824 -34.156 9.359 1 97.5 250 GLN A CA 1
ATOM 1919 C C . GLN A 1 250 ? 5.535 -34.25 8.555 1 97.5 250 GLN A C 1
ATOM 1921 O O . GLN A 1 250 ? 4.793 -35.219 8.664 1 97.5 250 GLN A O 1
ATOM 1926 N N . ASP A 1 251 ? 5.273 -33.25 7.742 1 97.81 251 ASP A N 1
ATOM 1927 C CA . ASP A 1 251 ? 4.02 -33.188 6.996 1 97.81 251 ASP A CA 1
ATOM 1928 C C . ASP A 1 251 ? 4.238 -33.531 5.527 1 97.81 251 ASP A C 1
ATOM 1930 O O . ASP A 1 251 ? 3.316 -33.438 4.719 1 97.81 251 ASP A O 1
ATOM 1934 N N . LEU A 1 252 ? 5.391 -34 5.137 1 97.69 252 LEU A N 1
ATOM 1935 C CA . LEU A 1 252 ? 5.727 -34.281 3.744 1 97.69 252 LEU A CA 1
ATOM 1936 C C . LEU A 1 252 ? 4.848 -35.406 3.188 1 97.69 252 LEU A C 1
ATOM 1938 O O . LEU A 1 252 ? 4.582 -35.469 1.984 1 97.69 252 LEU A O 1
ATOM 1942 N N . HIS A 1 253 ? 4.332 -36.25 4.023 1 96.88 253 HIS A N 1
ATOM 1943 C CA . HIS A 1 253 ? 3.453 -37.344 3.576 1 96.88 253 HIS A CA 1
ATOM 1944 C C . HIS A 1 253 ? 2.125 -36.781 3.064 1 96.88 253 HIS A C 1
ATOM 1946 O O . HIS A 1 253 ? 1.398 -37.469 2.346 1 96.88 253 HIS A O 1
ATOM 1952 N N . ARG A 1 254 ? 1.881 -35.531 3.367 1 96.81 254 ARG A N 1
ATOM 1953 C CA . ARG A 1 254 ? 0.637 -34.906 2.934 1 96.81 254 ARG A CA 1
ATOM 1954 C C . ARG A 1 254 ? 0.898 -33.844 1.851 1 96.81 254 ARG A C 1
ATOM 1956 O O . ARG A 1 254 ? -0.04 -33.281 1.299 1 96.81 254 ARG A O 1
ATOM 1963 N N . ALA A 1 255 ? 2.195 -33.562 1.585 1 98 255 ALA A N 1
ATOM 1964 C CA . ALA A 1 255 ? 2.551 -32.562 0.564 1 98 255 ALA A CA 1
ATOM 1965 C C . ALA A 1 255 ? 2.164 -33.062 -0.828 1 98 255 ALA A C 1
ATOM 1967 O O . ALA A 1 255 ? 2.18 -34.25 -1.095 1 98 255 ALA A O 1
ATOM 1968 N N . ARG A 1 256 ? 1.832 -32.281 -1.66 1 98.06 256 ARG A N 1
ATOM 1969 C CA . ARG A 1 256 ? 1.411 -32.656 -3.008 1 98.06 256 ARG A CA 1
ATOM 1970 C C . ARG A 1 256 ? 2.504 -32.344 -4.027 1 98.06 256 ARG A C 1
ATOM 1972 O O . ARG A 1 256 ? 3.182 -31.328 -3.928 1 98.06 256 ARG A O 1
ATOM 1979 N N . PHE A 1 257 ? 2.615 -33.156 -4.906 1 98.69 257 PHE A N 1
ATOM 1980 C CA . PHE A 1 257 ? 3.361 -33.031 -6.152 1 98.69 257 PHE A CA 1
ATOM 1981 C C . PHE A 1 257 ? 2.418 -32.75 -7.32 1 98.69 257 PHE A C 1
ATOM 1983 O O . PHE A 1 257 ? 1.597 -33.625 -7.664 1 98.69 257 PHE A O 1
ATOM 1990 N N . LYS A 1 258 ? 2.623 -31.594 -7.984 1 98.62 258 LYS A N 1
ATOM 1991 C CA . LYS A 1 258 ? 1.636 -31.172 -8.969 1 98.62 258 LYS A CA 1
ATOM 1992 C C . LYS A 1 258 ? 2.271 -31 -10.352 1 98.62 258 LYS A C 1
ATOM 1994 O O . LYS A 1 258 ? 3.395 -30.5 -10.461 1 98.62 258 LYS A O 1
ATOM 1999 N N . ILE A 1 259 ? 1.513 -31.438 -11.32 1 98.12 259 ILE A N 1
ATOM 2000 C CA . ILE A 1 259 ? 1.911 -31.312 -12.719 1 98.12 259 ILE A CA 1
ATOM 2001 C C . ILE A 1 259 ? 0.846 -30.547 -13.492 1 98.12 259 ILE A C 1
ATOM 2003 O O . ILE A 1 259 ? -0.331 -30.906 -13.477 1 98.12 259 ILE A O 1
ATOM 2007 N N . TYR A 1 260 ? 1.331 -29.5 -14.117 1 96.69 260 TYR A N 1
ATOM 2008 C CA . TYR A 1 260 ? 0.422 -28.719 -14.938 1 96.69 260 TYR A CA 1
ATOM 2009 C C . TYR A 1 260 ? 0.62 -29.031 -16.422 1 96.69 260 TYR A C 1
ATOM 2011 O O . TYR A 1 260 ? 1.754 -29.125 -16.891 1 96.69 260 TYR A O 1
ATOM 2019 N N . VAL A 1 261 ? -0.468 -29.188 -17.109 1 94.44 261 VAL A N 1
ATOM 2020 C CA . VAL A 1 261 ? -0.459 -29.422 -18.547 1 94.44 261 VAL A CA 1
ATOM 2021 C C . VAL A 1 261 ? -1.518 -28.547 -19.219 1 94.44 261 VAL A C 1
ATOM 2023 O O . VAL A 1 261 ? -2.494 -28.141 -18.578 1 94.44 261 VAL A O 1
ATOM 2026 N N . HIS A 1 262 ? -1.255 -28.188 -20.438 1 91.06 262 HIS A N 1
ATOM 2027 C CA . HIS A 1 262 ? -2.24 -27.406 -21.172 1 91.06 262 HIS A CA 1
ATOM 2028 C C . HIS A 1 262 ? -2.861 -28.219 -22.312 1 91.06 262 HIS A C 1
ATOM 2030 O O . HIS A 1 262 ? -2.324 -29.266 -22.688 1 91.06 262 HIS A O 1
ATOM 2036 N N . THR A 1 263 ? -4.02 -27.797 -22.734 1 89.88 263 THR A N 1
ATOM 2037 C CA . THR A 1 263 ? -4.664 -28.375 -23.906 1 89.88 263 THR A CA 1
ATOM 2038 C C . THR A 1 263 ? -4.828 -27.344 -25.016 1 89.88 263 THR A C 1
ATOM 2040 O O . THR A 1 263 ? -4.871 -26.141 -24.75 1 89.88 263 THR A O 1
ATOM 2043 N N . THR A 1 264 ? -4.934 -27.891 -26.219 1 85.44 264 THR A N 1
ATOM 2044 C CA . THR A 1 264 ? -5.172 -27.016 -27.375 1 85.44 264 THR A CA 1
ATOM 2045 C C . THR A 1 264 ? -6.66 -26.969 -27.719 1 85.44 264 THR A C 1
ATOM 2047 O O . THR A 1 264 ? -7.066 -26.266 -28.641 1 85.44 264 THR A O 1
ATOM 2050 N N . SER A 1 265 ? -7.422 -27.672 -27.016 1 89.62 265 SER A N 1
ATOM 2051 C CA . SER A 1 265 ? -8.875 -27.672 -27.141 1 89.62 265 SER A CA 1
ATOM 2052 C C . SER A 1 265 ? -9.539 -27.234 -25.844 1 89.62 265 SER A C 1
ATOM 2054 O O . SER A 1 265 ? -9.078 -27.594 -24.75 1 89.62 265 SER A O 1
ATOM 2056 N N . ASN A 1 266 ? -10.641 -26.453 -25.984 1 93.31 266 ASN A N 1
ATOM 2057 C CA . ASN A 1 266 ? -11.422 -26.078 -24.812 1 93.31 266 ASN A CA 1
ATOM 2058 C C . ASN A 1 266 ? -12.836 -26.656 -24.875 1 93.31 266 ASN A C 1
ATOM 2060 O O . ASN A 1 266 ? -13.766 -26.094 -24.297 1 93.31 266 ASN A O 1
ATOM 2064 N N . SER A 1 267 ? -13.008 -27.719 -25.672 1 95.62 267 SER A N 1
ATOM 2065 C CA . SER A 1 267 ? -14.297 -28.406 -25.703 1 95.62 267 SER A CA 1
ATOM 2066 C C . SER A 1 267 ? -14.578 -29.109 -24.375 1 95.62 267 SER A C 1
ATOM 2068 O O . SER A 1 267 ? -13.648 -29.453 -23.641 1 95.62 267 SER A O 1
ATOM 2070 N N . PHE A 1 268 ? -15.875 -29.297 -24.141 1 97.62 268 PHE A N 1
ATOM 2071 C CA . PHE A 1 268 ? -16.203 -30 -22.906 1 97.62 268 PHE A CA 1
ATOM 2072 C C . PHE A 1 268 ? -15.773 -31.453 -22.969 1 97.62 268 PHE A C 1
ATOM 2074 O O . PHE A 1 268 ? -15.453 -32.062 -21.938 1 97.62 268 PHE A O 1
ATOM 2081 N N . ASN A 1 269 ? -15.742 -32.031 -24.141 1 96.5 269 ASN A N 1
ATOM 2082 C CA . ASN A 1 269 ? -15.195 -33.375 -24.297 1 96.5 269 ASN A CA 1
ATOM 2083 C C . ASN A 1 269 ? -13.766 -33.469 -23.766 1 96.5 269 ASN A C 1
ATOM 2085 O O . ASN A 1 269 ? -13.414 -34.406 -23.062 1 96.5 269 ASN A O 1
ATOM 2089 N N . THR A 1 270 ? -12.984 -32.531 -24.125 1 95 270 THR A N 1
ATOM 2090 C CA . THR A 1 270 ? -11.609 -32.469 -23.656 1 95 270 THR A CA 1
ATOM 2091 C C . THR A 1 270 ? -11.562 -32.312 -22.141 1 95 270 THR A C 1
ATOM 2093 O O . THR A 1 270 ? -10.766 -32.969 -21.469 1 95 270 THR A O 1
ATOM 2096 N N . VAL A 1 271 ? -12.406 -31.469 -21.594 1 96.38 271 VAL A N 1
ATOM 2097 C CA . VAL A 1 271 ? -12.492 -31.219 -20.156 1 96.38 271 VAL A CA 1
ATOM 2098 C C . VAL A 1 271 ? -12.805 -32.531 -19.422 1 96.38 271 VAL A C 1
ATOM 2100 O O . VAL A 1 271 ? -12.125 -32.875 -18.453 1 96.38 271 VAL A O 1
ATOM 2103 N N . GLN A 1 272 ? -13.789 -33.156 -19.906 1 96.5 272 GLN A N 1
ATOM 2104 C CA . GLN A 1 272 ? -14.211 -34.406 -19.297 1 96.5 272 GLN A CA 1
ATOM 2105 C C . GLN A 1 272 ? -13.086 -35.438 -19.328 1 96.5 272 GLN A C 1
ATOM 2107 O O . GLN A 1 272 ? -12.836 -36.125 -18.328 1 96.5 272 GLN A O 1
ATOM 2112 N N . GLN A 1 273 ? -12.445 -35.562 -20.422 1 95.69 273 GLN A N 1
ATOM 2113 C CA . GLN A 1 273 ? -11.336 -36.5 -20.562 1 95.69 273 GLN A CA 1
ATOM 2114 C C . GLN A 1 273 ? -10.227 -36.188 -19.547 1 95.69 273 GLN A C 1
ATOM 2116 O O . GLN A 1 273 ? -9.711 -37.094 -18.906 1 95.69 273 GLN A O 1
ATOM 2121 N N . CYS A 1 274 ? -9.906 -34.938 -19.438 1 95.31 274 CYS A N 1
ATOM 2122 C CA . CYS A 1 274 ? -8.781 -34.562 -18.594 1 95.31 274 CYS A CA 1
ATOM 2123 C C . CYS A 1 274 ? -9.133 -34.656 -17.109 1 95.31 274 CYS A C 1
ATOM 2125 O O . CYS A 1 274 ? -8.352 -35.188 -16.328 1 95.31 274 CYS A O 1
ATOM 2127 N N . ILE A 1 275 ? -10.344 -34.25 -16.719 1 96.38 275 ILE A N 1
ATOM 2128 C CA . ILE A 1 275 ? -10.75 -34.219 -15.32 1 96.38 275 ILE A CA 1
ATOM 2129 C C . ILE A 1 275 ? -10.844 -35.656 -14.805 1 96.38 275 ILE A C 1
ATOM 2131 O O . ILE A 1 275 ? -10.539 -35.938 -13.641 1 96.38 275 ILE A O 1
ATOM 2135 N N . THR A 1 276 ? -11.172 -36.562 -15.703 1 96.69 276 THR A N 1
ATOM 2136 C CA . THR A 1 276 ? -11.312 -37.969 -15.305 1 96.69 276 THR A CA 1
ATOM 2137 C C . THR A 1 276 ? -10 -38.719 -15.516 1 96.69 276 THR A C 1
ATOM 2139 O O . THR A 1 276 ? -9.953 -39.938 -15.375 1 96.69 276 THR A O 1
ATOM 2142 N N . LEU A 1 277 ? -8.961 -38.031 -15.867 1 96.25 277 LEU A N 1
ATOM 2143 C CA . LEU A 1 277 ? -7.664 -38.625 -16.141 1 96.25 277 LEU A CA 1
ATOM 2144 C C . LEU A 1 277 ? -7.789 -39.75 -17.156 1 96.25 277 LEU A C 1
ATOM 2146 O O . LEU A 1 277 ? -7.344 -40.875 -16.906 1 96.25 277 LEU A O 1
ATOM 2150 N N . GLY A 1 278 ? -8.484 -39.406 -18.281 1 94.5 278 GLY A N 1
ATOM 2151 C CA . GLY A 1 278 ? -8.68 -40.375 -19.344 1 94.5 278 GLY A CA 1
ATOM 2152 C C . GLY A 1 278 ? -9.609 -41.5 -18.969 1 94.5 278 GLY A C 1
ATOM 2153 O O . GLY A 1 278 ? -9.461 -42.625 -19.438 1 94.5 278 GLY A O 1
ATOM 2154 N N . GLY A 1 279 ? -10.453 -41.25 -18.031 1 94.94 279 GLY A N 1
ATOM 2155 C CA . GLY A 1 279 ? -11.414 -42.25 -17.609 1 94.94 279 GLY A CA 1
ATOM 2156 C C . GLY A 1 279 ? -10.953 -43.062 -16.422 1 94.94 279 GLY A C 1
ATOM 2157 O O . GLY A 1 279 ? -11.719 -43.875 -15.875 1 94.94 279 GLY A O 1
ATOM 2158 N N . ARG A 1 280 ? -9.797 -42.844 -15.922 1 95.88 280 ARG A N 1
ATOM 2159 C CA . ARG A 1 280 ? -9.258 -43.594 -14.797 1 95.88 280 ARG A CA 1
ATOM 2160 C C . ARG A 1 280 ? -9.969 -43.219 -13.5 1 95.88 280 ARG A C 1
ATOM 2162 O O . ARG A 1 280 ? -10.164 -44.094 -12.633 1 95.88 280 ARG A O 1
ATOM 2169 N N . ARG A 1 281 ? -10.312 -42 -13.297 1 95.12 281 ARG A N 1
ATOM 2170 C CA . ARG A 1 281 ? -11.078 -41.531 -12.141 1 95.12 281 ARG A CA 1
ATOM 2171 C C . ARG A 1 281 ? -12.578 -41.625 -12.398 1 95.12 281 ARG A C 1
ATOM 2173 O O . ARG A 1 281 ? -13.125 -40.875 -13.203 1 95.12 281 ARG A O 1
ATOM 2180 N N . GLN A 1 282 ? -13.227 -42.531 -11.656 1 92.62 282 GLN A N 1
ATOM 2181 C CA . GLN A 1 282 ? -14.648 -42.781 -11.883 1 92.62 282 GLN A CA 1
ATOM 2182 C C . GLN A 1 282 ? -15.438 -42.719 -10.578 1 92.62 282 GLN A C 1
ATOM 2184 O O . GLN A 1 282 ? -16.594 -43.156 -10.516 1 92.62 282 GLN A O 1
ATOM 2189 N N . ASP A 1 283 ? -14.758 -42.188 -9.625 1 94.25 283 ASP A N 1
ATOM 2190 C CA . ASP A 1 283 ? -15.453 -42.125 -8.344 1 94.25 283 ASP A CA 1
ATOM 2191 C C . ASP A 1 283 ? -16.578 -41.094 -8.391 1 94.25 283 ASP A C 1
ATOM 2193 O O . ASP A 1 283 ? -16.625 -40.25 -9.289 1 94.25 283 ASP A O 1
ATOM 2197 N N . GLU A 1 284 ? -17.453 -41.188 -7.453 1 94.81 284 GLU A N 1
ATOM 2198 C CA . GLU A 1 284 ? -18.672 -40.406 -7.426 1 94.81 284 GLU A CA 1
ATOM 2199 C C . GLU A 1 284 ? -18.359 -38.906 -7.359 1 94.81 284 GLU A C 1
ATOM 2201 O O . GLU A 1 284 ? -19.016 -38.094 -8.023 1 94.81 284 GLU A O 1
ATOM 2206 N N . VAL A 1 285 ? -17.469 -38.531 -6.566 1 91.88 285 VAL A N 1
ATOM 2207 C CA . VAL A 1 285 ? -17.109 -37.125 -6.379 1 91.88 285 VAL A CA 1
ATOM 2208 C C . VAL A 1 285 ? -16.641 -36.531 -7.703 1 91.88 285 VAL A C 1
ATOM 2210 O O . VAL A 1 285 ? -17.047 -35.438 -8.07 1 91.88 285 VAL A O 1
ATOM 2213 N N . THR A 1 286 ? -15.797 -37.188 -8.414 1 94.25 286 THR A N 1
ATOM 2214 C CA . THR A 1 286 ? -15.289 -36.75 -9.703 1 94.25 286 THR A CA 1
ATOM 2215 C C . THR A 1 286 ? -16.422 -36.625 -10.719 1 94.25 286 THR A C 1
ATOM 2217 O O . THR A 1 286 ? -16.516 -35.594 -11.406 1 94.25 286 THR A O 1
ATOM 2220 N N . LEU A 1 287 ? -17.266 -37.594 -10.781 1 95.38 287 LEU A N 1
ATOM 2221 C CA . LEU A 1 287 ? -18.344 -37.594 -11.766 1 95.38 287 LEU A CA 1
ATOM 2222 C C . LEU A 1 287 ? -19.344 -36.469 -11.469 1 95.38 287 LEU A C 1
ATOM 2224 O O . LEU A 1 287 ? -19.859 -35.844 -12.383 1 95.38 287 LEU A O 1
ATOM 2228 N N . LYS A 1 288 ? -19.609 -36.312 -10.234 1 94.5 288 LYS A N 1
ATOM 2229 C CA . LYS A 1 288 ? -20.484 -35.219 -9.852 1 94.5 288 LYS A CA 1
ATOM 2230 C C . LYS A 1 288 ? -19.859 -33.875 -10.242 1 94.5 288 LYS A C 1
ATOM 2232 O O . LYS A 1 288 ? -20.562 -32.938 -10.664 1 94.5 288 LYS A O 1
ATOM 2237 N N . SER A 1 289 ? -18.578 -33.75 -10.016 1 93.25 289 SER A N 1
ATOM 2238 C CA . SER A 1 289 ? -17.875 -32.531 -10.398 1 93.25 289 SER A CA 1
ATOM 2239 C C . SER A 1 289 ? -17.969 -32.25 -11.898 1 93.25 289 SER A C 1
ATOM 2241 O O . SER A 1 289 ? -18.109 -31.125 -12.328 1 93.25 289 SER A O 1
ATOM 2243 N N . VAL A 1 290 ? -17.875 -33.25 -12.656 1 96.31 290 VAL A N 1
ATOM 2244 C CA . VAL A 1 290 ? -17.984 -33.156 -14.109 1 96.31 290 VAL A CA 1
ATOM 2245 C C . VAL A 1 290 ? -19.375 -32.625 -14.484 1 96.31 290 VAL A C 1
ATOM 2247 O O . VAL A 1 290 ? -19.516 -31.797 -15.375 1 96.31 290 VAL A O 1
ATOM 2250 N N . GLU A 1 291 ? -20.375 -33.156 -13.812 1 96 291 GLU A N 1
ATOM 2251 C CA . GLU A 1 291 ? -21.734 -32.719 -14.078 1 96 291 GLU A CA 1
ATOM 2252 C C . GLU A 1 291 ? -21.922 -31.25 -13.758 1 96 291 GLU A C 1
ATOM 2254 O O . GLU A 1 291 ? -22.547 -30.516 -14.531 1 96 291 GLU A O 1
ATOM 2259 N N . VAL A 1 292 ? -21.453 -30.891 -12.641 1 94.56 292 VAL A N 1
ATOM 2260 C CA . VAL A 1 292 ? -21.547 -29.484 -12.242 1 94.56 292 VAL A CA 1
ATOM 2261 C C . VAL A 1 292 ? -20.797 -28.609 -13.242 1 94.56 292 VAL A C 1
ATOM 2263 O O . VAL A 1 292 ? -21.297 -27.578 -13.68 1 94.56 292 VAL A O 1
ATOM 2266 N N . LEU A 1 293 ? -19.594 -29.031 -13.562 1 96.62 293 LEU A N 1
ATOM 2267 C CA . LEU A 1 293 ? -18.781 -28.281 -14.523 1 96.62 293 LEU A CA 1
ATOM 2268 C C . LEU A 1 293 ? -19.516 -28.141 -15.852 1 96.62 293 LEU A C 1
ATOM 2270 O O . LEU A 1 293 ? -19.469 -27.094 -16.484 1 96.62 293 LEU A O 1
ATOM 2274 N N . ARG A 1 294 ? -20.156 -29.156 -16.281 1 97.31 294 ARG A N 1
ATOM 2275 C CA . ARG A 1 294 ? -20.906 -29.125 -17.531 1 97.31 294 ARG A CA 1
ATOM 2276 C C . ARG A 1 294 ? -22 -28.062 -17.484 1 97.31 294 ARG A C 1
ATOM 2278 O O . ARG A 1 294 ? -22.234 -27.359 -18.469 1 97.31 294 ARG A O 1
ATOM 2285 N N . SER A 1 295 ? -22.578 -27.953 -16.406 1 95.94 295 SER A N 1
ATOM 2286 C CA . SER A 1 295 ? -23.719 -27.047 -16.25 1 95.94 295 SER A CA 1
ATOM 2287 C C . SER A 1 295 ? -23.266 -25.594 -16.312 1 95.94 295 SER A C 1
ATOM 2289 O O . SER A 1 295 ? -24.047 -24.703 -16.609 1 95.94 295 SER A O 1
ATOM 2291 N N . ILE A 1 296 ? -21.984 -25.359 -16.016 1 96.12 296 ILE A N 1
ATOM 2292 C CA . ILE A 1 296 ? -21.547 -23.969 -15.953 1 96.12 296 ILE A CA 1
ATOM 2293 C C . ILE A 1 296 ? -20.531 -23.703 -17.062 1 96.12 296 ILE A C 1
ATOM 2295 O O . ILE A 1 296 ? -19.984 -22.609 -17.172 1 96.12 296 ILE A O 1
ATOM 2299 N N . TRP A 1 297 ? -20.25 -24.641 -17.875 1 97.31 297 TRP A N 1
ATOM 2300 C CA . TRP A 1 297 ? -19.141 -24.562 -18.828 1 97.31 297 TRP A CA 1
ATOM 2301 C C . TRP A 1 297 ? -19.328 -23.406 -19.797 1 97.31 297 TRP A C 1
ATOM 2303 O O . TRP A 1 297 ? -18.375 -22.672 -20.094 1 97.31 297 TRP A O 1
ATOM 2313 N N . HIS A 1 298 ? -20.547 -23.203 -20.297 1 96.5 298 HIS A N 1
ATOM 2314 C CA . HIS A 1 298 ? -20.812 -22.125 -21.25 1 96.5 298 HIS A CA 1
ATOM 2315 C C . HIS A 1 298 ? -20.516 -20.75 -20.625 1 96.5 298 HIS A C 1
ATOM 2317 O O . HIS A 1 298 ? -20.016 -19.859 -21.297 1 96.5 298 HIS A O 1
ATOM 2323 N N . LEU A 1 299 ? -20.734 -20.625 -19.328 1 95.12 299 LEU A N 1
ATOM 2324 C CA . LEU A 1 299 ? -20.453 -19.375 -18.641 1 95.12 299 LEU A CA 1
ATOM 2325 C C . LEU A 1 299 ? -18.953 -19.141 -18.531 1 95.12 299 LEU A C 1
ATOM 2327 O O . LEU A 1 299 ? -18.484 -18.016 -18.688 1 95.12 299 LEU A O 1
ATOM 2331 N N . LEU A 1 300 ? -18.188 -20.25 -18.281 1 95 300 LEU A N 1
ATOM 2332 C CA . LEU A 1 300 ? -16.734 -20.141 -18.203 1 95 300 LEU A CA 1
ATOM 2333 C C . LEU A 1 300 ? -16.141 -19.719 -19.531 1 95 300 LEU A C 1
ATOM 2335 O O . LEU A 1 300 ? -15.133 -19.031 -19.578 1 95 300 LEU A O 1
ATOM 2339 N N . LEU A 1 301 ? -16.812 -20.031 -20.625 1 94.38 301 LEU A N 1
ATOM 2340 C CA . LEU A 1 301 ? -16.375 -19.672 -21.969 1 94.38 301 LEU A CA 1
ATOM 2341 C C . LEU A 1 301 ? -17.016 -18.344 -22.391 1 94.38 301 LEU A C 1
ATOM 2343 O O . LEU A 1 301 ? -16.859 -17.922 -23.547 1 94.38 301 LEU A O 1
ATOM 2347 N N . GLN A 1 302 ? -17.703 -17.75 -21.516 1 93.56 302 GLN A N 1
ATOM 2348 C CA . GLN A 1 302 ? -18.312 -16.453 -21.734 1 93.56 302 GLN A CA 1
ATOM 2349 C C . GLN A 1 302 ? -19.422 -16.531 -22.781 1 93.56 302 GLN A C 1
ATOM 2351 O O . GLN A 1 302 ? -19.562 -15.633 -23.609 1 93.56 302 GLN A O 1
ATOM 2356 N N . GLU A 1 303 ? -20.125 -17.625 -22.75 1 93.81 303 GLU A N 1
ATOM 2357 C CA . GLU A 1 303 ? -21.312 -17.797 -23.594 1 93.81 303 GLU A CA 1
ATOM 2358 C C . GLU A 1 303 ? -22.594 -17.766 -22.766 1 93.81 303 GLU A C 1
ATOM 2360 O O . GLU A 1 303 ? -22.641 -18.328 -21.672 1 93.81 303 GLU A O 1
ATOM 2365 N N . LYS A 1 304 ? -23.594 -17.125 -23.281 1 89.19 304 LYS A N 1
ATOM 2366 C CA . LYS A 1 304 ? -24.859 -16.969 -22.547 1 89.19 304 LYS A CA 1
ATOM 2367 C C . LYS A 1 304 ? -25.672 -18.266 -22.578 1 89.19 304 LYS A C 1
ATOM 2369 O O . LYS A 1 304 ? -26.312 -18.625 -21.578 1 89.19 304 LYS A O 1
ATOM 2374 N N . GLU A 1 305 ? -25.594 -18.891 -23.672 1 93.12 305 GLU A N 1
ATOM 2375 C CA . GLU A 1 305 ? -26.375 -20.109 -23.844 1 93.12 305 GLU A CA 1
ATOM 2376 C C . GLU A 1 305 ? -25.484 -21.344 -23.75 1 93.12 305 GLU A C 1
ATOM 2378 O O . GLU A 1 305 ? -24.266 -21.266 -23.984 1 93.12 305 GLU A O 1
ATOM 2383 N N . GLU A 1 306 ? -26.109 -22.453 -23.453 1 94.56 306 GLU A N 1
ATOM 2384 C CA . GLU A 1 306 ? -25.375 -23.719 -23.391 1 94.56 306 GLU A CA 1
ATOM 2385 C C . GLU A 1 306 ? -24.781 -24.078 -24.734 1 94.56 306 GLU A C 1
ATOM 2387 O O . GLU A 1 306 ? -25.359 -23.781 -25.781 1 94.56 306 GLU A O 1
ATOM 2392 N N . VAL A 1 307 ? -23.656 -24.703 -24.656 1 96.38 307 VAL A N 1
ATOM 2393 C CA . VAL A 1 307 ? -22.969 -25.125 -25.875 1 96.38 307 VAL A CA 1
ATOM 2394 C C . VAL A 1 307 ? -22.859 -26.641 -25.906 1 96.38 307 VAL A C 1
ATOM 2396 O O . VAL A 1 307 ? -23 -27.297 -24.859 1 96.38 307 VAL A O 1
ATOM 2399 N N . THR A 1 308 ? -22.641 -27.156 -27.078 1 97.19 308 THR A N 1
ATOM 2400 C CA . THR A 1 308 ? -22.453 -28.594 -27.219 1 97.19 308 THR A CA 1
ATOM 2401 C C . THR A 1 308 ? -21.109 -29.031 -26.672 1 97.19 308 THR A C 1
ATOM 2403 O O . THR A 1 308 ? -20.219 -28.188 -26.438 1 97.19 308 THR A O 1
ATOM 2406 N N . ASN A 1 309 ? -20.984 -30.312 -26.406 1 97.19 309 ASN A N 1
ATOM 2407 C CA . ASN A 1 309 ? -19.766 -30.828 -25.781 1 97.19 309 ASN A CA 1
ATOM 2408 C C . ASN A 1 309 ? -18.562 -30.703 -26.719 1 97.19 309 ASN A C 1
ATOM 2410 O O . ASN A 1 309 ? -17.422 -30.703 -26.25 1 97.19 309 ASN A O 1
ATOM 2414 N N . ASP A 1 310 ? -18.75 -30.609 -28 1 96.38 310 ASP A N 1
ATOM 2415 C CA . ASP A 1 310 ? -17.656 -30.531 -28.969 1 96.38 310 ASP A CA 1
ATOM 2416 C C . ASP A 1 310 ? -17.391 -29.078 -29.375 1 96.38 310 ASP A C 1
ATOM 2418 O O . ASP A 1 310 ? -16.484 -28.797 -30.141 1 96.38 310 ASP A O 1
ATOM 2422 N N . TYR A 1 311 ? -18.156 -28.203 -28.828 1 96.56 311 TYR A N 1
ATOM 2423 C CA . TYR A 1 311 ? -17.984 -26.781 -29.141 1 96.56 311 TYR A CA 1
ATOM 2424 C C . TYR A 1 311 ? -16.625 -26.281 -28.672 1 96.56 311 TYR A C 1
ATOM 2426 O O . TYR A 1 311 ? -16.188 -26.594 -27.562 1 96.56 311 TYR A O 1
ATOM 2434 N N . GLU A 1 312 ? -15.93 -25.594 -29.5 1 93.12 312 GLU A N 1
ATOM 2435 C CA . GLU A 1 312 ? -14.664 -24.953 -29.172 1 93.12 312 GLU A CA 1
ATOM 2436 C C . GLU A 1 312 ? -14.758 -23.438 -29.359 1 93.12 312 GLU A C 1
ATOM 2438 O O . GLU A 1 312 ? -15.07 -22.953 -30.453 1 93.12 312 GLU A O 1
ATOM 2443 N N . LYS A 1 313 ? -14.508 -22.703 -28.297 1 92.06 313 LYS A N 1
ATOM 2444 C CA . LYS A 1 313 ? -14.492 -21.25 -28.375 1 92.06 313 LYS A CA 1
ATOM 2445 C C . LYS A 1 313 ? -13.141 -20.75 -28.875 1 92.06 313 LYS A C 1
ATOM 2447 O O . LYS A 1 313 ? -12.094 -21.109 -28.328 1 92.06 313 LYS A O 1
ATOM 2452 N N . PRO A 1 314 ? -13.133 -19.891 -29.953 1 87.88 314 PRO A N 1
ATOM 2453 C CA . PRO A 1 314 ? -11.867 -19.266 -30.328 1 87.88 314 PRO A CA 1
ATOM 2454 C C . PRO A 1 314 ? -11.328 -18.312 -29.266 1 87.88 314 PRO A C 1
ATOM 2456 O O . PRO A 1 314 ? -12.102 -17.641 -28.578 1 87.88 314 PRO A O 1
ATOM 2459 N N . VAL A 1 315 ? -10.031 -18.328 -29.078 1 87.38 315 VAL A N 1
ATOM 2460 C CA . VAL A 1 315 ? -9.398 -17.406 -28.141 1 87.38 315 VAL A CA 1
ATOM 2461 C C . VAL A 1 315 ? -9.359 -16 -28.766 1 87.38 315 VAL A C 1
ATOM 2463 O O . VAL A 1 315 ? -9.281 -15.859 -29.984 1 87.38 315 VAL A O 1
ATOM 2466 N N . ASN A 1 316 ? -9.438 -14.914 -27.922 1 84.19 316 ASN A N 1
ATOM 2467 C CA . ASN A 1 316 ? -9.461 -13.531 -28.391 1 84.19 316 ASN A CA 1
ATOM 2468 C C . ASN A 1 316 ? -8.133 -13.133 -29.031 1 84.19 316 ASN A C 1
ATOM 2470 O O . ASN A 1 316 ? -8.109 -12.438 -30.047 1 84.19 316 ASN A O 1
ATOM 2474 N N . ASP A 1 317 ? -7.062 -13.523 -28.406 1 77.94 317 ASP A N 1
ATOM 2475 C CA . ASP A 1 317 ? -5.727 -13.227 -28.922 1 77.94 317 ASP A CA 1
ATOM 2476 C C . ASP A 1 317 ? -4.949 -14.516 -29.203 1 77.94 317 ASP A C 1
ATOM 2478 O O . ASP A 1 317 ? -4.402 -15.125 -28.281 1 77.94 317 ASP A O 1
ATOM 2482 N N . PRO A 1 318 ? -4.875 -14.727 -30.422 1 70.69 318 PRO A N 1
ATOM 2483 C CA . PRO A 1 318 ? -4.191 -15.977 -30.766 1 70.69 318 PRO A CA 1
ATOM 2484 C C . PRO A 1 318 ? -2.701 -15.945 -30.422 1 70.69 318 PRO A C 1
ATOM 2486 O O . PRO A 1 318 ? -2.074 -17 -30.281 1 70.69 318 PRO A O 1
ATOM 2489 N N . ALA A 1 319 ? -2.158 -14.789 -30.438 1 65.94 319 ALA A N 1
ATOM 2490 C CA . ALA A 1 319 ? -0.73 -14.648 -30.156 1 65.94 319 ALA A CA 1
ATOM 2491 C C . ALA A 1 319 ? -0.42 -14.961 -28.688 1 65.94 319 ALA A C 1
ATOM 2493 O O . ALA A 1 319 ? 0.728 -15.242 -28.344 1 65.94 319 ALA A O 1
ATOM 2494 N N . MET A 1 320 ? -1.284 -14.727 -27.938 1 60.69 320 MET A N 1
ATOM 2495 C CA . MET A 1 320 ? -0.946 -14.812 -26.516 1 60.69 320 MET A CA 1
ATOM 2496 C C . MET A 1 320 ? -0.92 -16.266 -26.062 1 60.69 320 MET A C 1
ATOM 2498 O O . MET A 1 320 ? -0.095 -16.641 -25.219 1 60.69 320 MET A O 1
ATOM 2502 N N . LEU A 1 321 ? -1.881 -16.938 -26.047 1 58.75 321 LEU A N 1
ATOM 2503 C CA . LEU A 1 321 ? -1.688 -18.25 -25.453 1 58.75 321 LEU A CA 1
ATOM 2504 C C . LEU A 1 321 ? -2.443 -19.328 -26.234 1 58.75 321 LEU A C 1
ATOM 2506 O O . LEU A 1 321 ? -3.641 -19.188 -26.484 1 58.75 321 LEU A O 1
ATOM 2510 N N . VAL A 1 322 ? -1.612 -19.953 -27.047 1 61.94 322 VAL A N 1
ATOM 2511 C CA . VAL A 1 322 ? -2.279 -21.109 -27.656 1 61.94 322 VAL A CA 1
ATOM 2512 C C . VAL A 1 322 ? -2.699 -22.094 -26.578 1 61.94 322 VAL A C 1
ATOM 2514 O O . VAL A 1 322 ? -3.156 -23.203 -26.875 1 61.94 322 VAL A O 1
ATOM 2517 N N . MET A 1 323 ? -2.623 -21.641 -25.328 1 75.81 323 MET A N 1
ATOM 2518 C CA . MET A 1 323 ? -3.051 -22.516 -24.234 1 75.81 323 MET A CA 1
ATOM 2519 C C . MET A 1 323 ? -4.492 -22.219 -23.844 1 75.81 323 MET A C 1
ATOM 2521 O O . MET A 1 323 ? -4.754 -21.25 -23.109 1 75.81 323 MET A O 1
ATOM 2525 N N . LYS A 1 324 ? -5.371 -23.141 -24.297 1 85.81 324 LYS A N 1
ATOM 2526 C CA . LYS A 1 324 ? -6.805 -22.906 -24.141 1 85.81 324 LYS A CA 1
ATOM 2527 C C . LYS A 1 324 ? -7.266 -23.266 -22.734 1 85.81 324 LYS A C 1
ATOM 2529 O O . LYS A 1 324 ? -8.078 -22.547 -22.141 1 85.81 324 LYS A O 1
ATOM 2534 N N . LEU A 1 325 ? -6.742 -24.391 -22.25 1 91.75 325 LEU A N 1
ATOM 2535 C CA . LEU A 1 325 ? -7.023 -24.812 -20.875 1 91.75 325 LEU A CA 1
ATOM 2536 C C . LEU A 1 325 ? -5.758 -25.312 -20.188 1 91.75 325 LEU A C 1
ATOM 2538 O O . LEU A 1 325 ? -4.809 -25.734 -20.859 1 91.75 325 LEU A O 1
ATOM 2542 N N . PHE A 1 326 ? -5.809 -25.219 -18.859 1 93.19 326 PHE A N 1
ATOM 2543 C CA . PHE A 1 326 ? -4.762 -25.812 -18.047 1 93.19 326 PHE A CA 1
ATOM 2544 C C . PHE A 1 326 ? -5.355 -26.797 -17.047 1 93.19 326 PHE A C 1
ATOM 2546 O O . PHE A 1 326 ? -6.465 -26.594 -16.547 1 93.19 326 PHE A O 1
ATOM 2553 N N . PHE A 1 327 ? -4.641 -27.859 -16.875 1 95.12 327 PHE A N 1
ATOM 2554 C CA . PHE A 1 327 ? -5.031 -28.844 -15.883 1 95.12 327 PHE A CA 1
ATOM 2555 C C . PHE A 1 327 ? -3.896 -29.078 -14.891 1 95.12 327 PHE A C 1
ATOM 2557 O O . PHE A 1 327 ? -2.727 -29.125 -15.281 1 95.12 327 PHE A O 1
ATOM 2564 N N . CYS A 1 328 ? -4.277 -29.156 -13.688 1 97.75 328 CYS A N 1
ATOM 2565 C CA . CYS A 1 328 ? -3.352 -29.484 -12.609 1 97.75 328 CYS A CA 1
ATOM 2566 C C . CYS A 1 328 ? -3.574 -30.922 -12.125 1 97.75 328 CYS A C 1
ATOM 2568 O O . CYS A 1 328 ? -4.652 -31.25 -11.625 1 97.75 328 CYS A O 1
ATOM 2570 N N . ILE A 1 329 ? -2.611 -31.75 -12.32 1 97.75 329 ILE A N 1
ATOM 2571 C CA . ILE A 1 329 ? -2.627 -33.125 -11.82 1 97.75 329 ILE A CA 1
ATOM 2572 C C . ILE A 1 329 ? -1.898 -33.188 -10.477 1 97.75 329 ILE A C 1
ATOM 2574 O O . ILE A 1 329 ? -0.69 -32.938 -10.414 1 97.75 329 ILE A O 1
ATOM 2578 N N . GLU A 1 330 ? -2.635 -33.562 -9.445 1 98 330 GLU A N 1
ATOM 2579 C CA . GLU A 1 330 ? -2.1 -33.5 -8.086 1 98 330 GLU A CA 1
ATOM 2580 C C . GLU A 1 330 ? -1.861 -34.938 -7.555 1 98 330 GLU A C 1
ATOM 2582 O O . GLU A 1 330 ? -2.789 -35.719 -7.484 1 98 330 GLU A O 1
ATOM 2587 N N . ILE A 1 331 ? -0.637 -35.156 -7.117 1 98.19 331 ILE A N 1
ATOM 2588 C CA . ILE A 1 331 ? -0.266 -36.469 -6.598 1 98.19 331 ILE A CA 1
ATOM 2589 C C . ILE A 1 331 ? 0.216 -36.344 -5.156 1 98.19 331 ILE A C 1
ATOM 2591 O O . ILE A 1 331 ? 1.129 -35.562 -4.867 1 98.19 331 ILE A O 1
ATOM 2595 N N . THR A 1 332 ? -0.394 -37.062 -4.273 1 97.69 332 THR A N 1
ATOM 2596 C CA . THR A 1 332 ? 0.058 -37.156 -2.891 1 97.69 332 THR A CA 1
ATOM 2597 C C . THR A 1 332 ? 0.729 -38.5 -2.643 1 97.69 332 THR A C 1
ATOM 2599 O O . THR A 1 332 ? 0.26 -39.531 -3.131 1 97.69 332 THR A O 1
ATOM 2602 N N . PRO A 1 333 ? 1.847 -38.438 -1.904 1 96.94 333 PRO A N 1
ATOM 2603 C CA . PRO A 1 333 ? 2.461 -39.719 -1.589 1 96.94 333 PRO A CA 1
ATOM 2604 C C . PRO A 1 333 ? 1.472 -40.719 -0.983 1 96.94 333 PRO A C 1
ATOM 2606 O O . PRO A 1 333 ? 0.654 -40.344 -0.138 1 96.94 333 PRO A O 1
ATOM 2609 N N . GLY A 1 334 ? 1.566 -41.938 -1.476 1 94.56 334 GLY A N 1
ATOM 2610 C CA . GLY A 1 334 ? 0.692 -43 -0.958 1 94.56 334 GLY A CA 1
ATOM 2611 C C . GLY A 1 334 ? -0.597 -43.125 -1.745 1 94.56 334 GLY A C 1
ATOM 2612 O O . GLY A 1 334 ? -1.293 -44.156 -1.628 1 94.56 334 GLY A O 1
ATOM 2613 N N . GLN A 1 335 ? -0.887 -42.125 -2.543 1 94.31 335 GLN A N 1
ATOM 2614 C CA . GLN A 1 335 ? -2.084 -42.219 -3.373 1 94.31 335 GLN A CA 1
ATOM 2615 C C . GLN A 1 335 ? -1.75 -42.719 -4.773 1 94.31 335 GLN A C 1
ATOM 2617 O O . GLN A 1 335 ? -0.818 -42.219 -5.41 1 94.31 335 GLN A O 1
ATOM 2622 N N . ASP A 1 336 ? -2.568 -43.594 -5.242 1 93.81 336 ASP A N 1
ATOM 2623 C CA . ASP A 1 336 ? -2.27 -44.25 -6.508 1 93.81 336 ASP A CA 1
ATOM 2624 C C . ASP A 1 336 ? -2.908 -43.5 -7.68 1 93.81 336 ASP A C 1
ATOM 2626 O O . ASP A 1 336 ? -2.439 -43.625 -8.812 1 93.81 336 ASP A O 1
ATOM 2630 N N . LEU A 1 337 ? -3.928 -42.875 -7.387 1 94.81 337 LEU A N 1
ATOM 2631 C CA . LEU A 1 337 ? -4.613 -42.156 -8.461 1 94.81 337 LEU A CA 1
ATOM 2632 C C . LEU A 1 337 ? -4.645 -40.656 -8.18 1 94.81 337 LEU A C 1
ATOM 2634 O O . LEU A 1 337 ? -5.227 -40.219 -7.18 1 94.81 337 LEU A O 1
ATOM 2638 N N . PRO A 1 338 ? -4.066 -39.906 -9.062 1 96.25 338 PRO A N 1
ATOM 2639 C CA . PRO A 1 338 ? -3.986 -38.438 -8.859 1 96.25 338 PRO A CA 1
ATOM 2640 C C . PRO A 1 338 ? -5.344 -37.75 -8.984 1 96.25 338 PRO A C 1
ATOM 2642 O O . PRO A 1 338 ? -6.254 -38.281 -9.625 1 96.25 338 PRO A O 1
ATOM 2645 N N . ASP A 1 339 ? -5.477 -36.594 -8.312 1 95.31 339 ASP A N 1
ATOM 2646 C CA . ASP A 1 339 ? -6.602 -35.688 -8.523 1 95.31 339 ASP A CA 1
ATOM 2647 C C . ASP A 1 339 ? -6.305 -34.688 -9.648 1 95.31 339 ASP A C 1
ATOM 2649 O O . ASP A 1 339 ? -5.145 -34.375 -9.906 1 95.31 339 ASP A O 1
ATOM 2653 N N . VAL A 1 340 ? -7.359 -34.25 -10.297 1 96.56 340 VAL A N 1
ATOM 2654 C CA . VAL A 1 340 ? -7.172 -33.312 -11.391 1 96.56 340 VAL A CA 1
ATOM 2655 C C . VAL A 1 340 ? -8.047 -32.094 -11.164 1 96.56 340 VAL A C 1
ATOM 2657 O O . VAL A 1 340 ? -9.219 -32.219 -10.789 1 96.56 340 VAL A O 1
ATOM 2660 N N . LYS A 1 341 ? -7.426 -30.938 -11.32 1 95.69 341 LYS A N 1
ATOM 2661 C CA . LYS A 1 341 ? -8.148 -29.656 -11.258 1 95.69 341 LYS A CA 1
ATOM 2662 C C . LYS A 1 341 ? -8.047 -28.906 -12.578 1 95.69 341 LYS A C 1
ATOM 2664 O O . LYS A 1 341 ? -7.031 -29 -13.273 1 95.69 341 LYS A O 1
ATOM 2669 N N . LEU A 1 342 ? -9.078 -28.188 -12.867 1 96.5 342 LEU A N 1
ATOM 2670 C CA . LEU A 1 342 ? -9.156 -27.422 -14.102 1 96.5 342 LEU A CA 1
ATOM 2671 C C . LEU A 1 342 ? -8.883 -25.938 -13.828 1 96.5 342 LEU A C 1
ATOM 2673 O O . LEU A 1 342 ? -9.359 -25.391 -12.836 1 96.5 342 LEU A O 1
ATOM 2677 N N . HIS A 1 343 ? -8.086 -25.344 -14.648 1 95.06 343 HIS A N 1
ATOM 2678 C CA . HIS A 1 343 ? -7.867 -23.906 -14.695 1 95.06 343 HIS A CA 1
ATOM 2679 C C . HIS A 1 343 ? -8.305 -23.328 -16.031 1 95.06 343 HIS A C 1
ATOM 2681 O O . HIS A 1 343 ? -7.746 -23.672 -17.078 1 95.06 343 HIS A O 1
ATOM 2687 N N . VAL A 1 344 ? -9.25 -22.469 -15.992 1 94.19 344 VAL A N 1
ATOM 2688 C CA . VAL A 1 344 ? -9.742 -21.812 -17.203 1 94.19 344 VAL A CA 1
ATOM 2689 C C . VAL A 1 344 ? -9.203 -20.391 -17.281 1 94.19 344 VAL A C 1
ATOM 2691 O O . VAL A 1 344 ? -9.516 -19.562 -16.438 1 94.19 344 VAL A O 1
ATOM 2694 N N . PRO A 1 345 ? -8.344 -20.125 -18.25 1 91.19 345 PRO A N 1
ATOM 2695 C CA . PRO A 1 345 ? -7.91 -18.734 -18.438 1 91.19 345 PRO A CA 1
ATOM 2696 C C . PRO A 1 345 ? -9.008 -17.859 -19.016 1 91.19 345 PRO A C 1
ATOM 2698 O O . PRO A 1 345 ? -8.961 -17.5 -20.188 1 91.19 345 PRO A O 1
ATOM 2701 N N . ILE A 1 346 ? -9.805 -17.375 -18.234 1 88.88 346 ILE A N 1
ATOM 2702 C CA . ILE A 1 346 ? -11.008 -16.656 -18.641 1 88.88 346 ILE A CA 1
ATOM 2703 C C . ILE A 1 346 ? -10.617 -15.422 -19.453 1 88.88 346 ILE A C 1
ATOM 2705 O O . ILE A 1 346 ? -11.367 -14.977 -20.328 1 88.88 346 ILE A O 1
ATOM 2709 N N . PHE A 1 347 ? -9.43 -14.914 -19.266 1 84.38 347 PHE A N 1
ATOM 2710 C CA . PHE A 1 347 ? -8.992 -13.711 -19.953 1 84.38 347 PHE A CA 1
ATOM 2711 C C . PHE A 1 347 ? -8.875 -13.945 -21.453 1 84.38 347 PHE A C 1
ATOM 2713 O O . PHE A 1 347 ? -8.891 -13 -22.234 1 84.38 347 PHE A O 1
ATOM 2720 N N . ASN A 1 348 ? -8.789 -15.164 -21.797 1 86.25 348 ASN A N 1
ATOM 2721 C CA . ASN A 1 348 ? -8.711 -15.5 -23.219 1 86.25 348 ASN A CA 1
ATOM 2722 C C . ASN A 1 348 ? -10.07 -15.383 -23.891 1 86.25 348 ASN A C 1
ATOM 2724 O O . ASN A 1 348 ? -10.156 -15.352 -25.125 1 86.25 348 ASN A O 1
ATOM 2728 N N . TYR A 1 349 ? -11.07 -15.305 -23.078 1 88.88 349 TYR A N 1
ATOM 2729 C CA . TYR A 1 349 ? -12.406 -15.414 -23.641 1 88.88 349 TYR A CA 1
ATOM 2730 C C . TYR A 1 349 ? -13.25 -14.188 -23.281 1 88.88 349 TYR A C 1
ATOM 2732 O O . TYR A 1 349 ? -14.422 -14.109 -23.656 1 88.88 349 TYR A O 1
ATOM 2740 N N . LEU A 1 350 ? -12.602 -13.266 -22.625 1 85.56 350 LEU A N 1
ATOM 2741 C CA . LEU A 1 350 ? -13.344 -12.133 -22.062 1 85.56 350 LEU A CA 1
ATOM 2742 C C . LEU A 1 350 ? -13.914 -11.258 -23.172 1 85.56 350 LEU A C 1
ATOM 2744 O O . LEU A 1 350 ? -13.234 -11 -24.172 1 85.56 350 LEU A O 1
ATOM 2748 N N . LYS A 1 351 ? -15.133 -10.836 -22.984 1 84.81 351 LYS A N 1
ATOM 2749 C CA . LYS A 1 351 ? -15.75 -9.844 -23.844 1 84.81 351 LYS A CA 1
ATOM 2750 C C . LYS A 1 351 ? -15.719 -8.453 -23.219 1 84.81 351 LYS A C 1
ATOM 2752 O O . LYS A 1 351 ? -15.312 -7.484 -23.859 1 84.81 351 LYS A O 1
ATOM 2757 N N . SER A 1 352 ? -16.172 -8.336 -22 1 86.38 352 SER A N 1
ATOM 2758 C CA . SER A 1 352 ? -16.109 -7.137 -21.172 1 86.38 352 SER A CA 1
ATOM 2759 C C . SER A 1 352 ? -16.031 -7.488 -19.688 1 86.38 352 SER A C 1
ATOM 2761 O O . SER A 1 352 ? -16.422 -8.586 -19.281 1 86.38 352 SER A O 1
ATOM 2763 N N . ASP A 1 353 ? -15.492 -6.609 -18.938 1 82.12 353 ASP A N 1
ATOM 2764 C CA . ASP A 1 353 ? -15.422 -6.832 -17.484 1 82.12 353 ASP A CA 1
ATOM 2765 C C . ASP A 1 353 ? -16.812 -7.039 -16.891 1 82.12 353 ASP A C 1
ATOM 2767 O O . ASP A 1 353 ? -17 -7.922 -16.047 1 82.12 353 ASP A O 1
ATOM 2771 N N . ALA A 1 354 ? -17.688 -6.219 -17.328 1 82.56 354 ALA A N 1
ATOM 2772 C CA . ALA A 1 354 ? -19.047 -6.281 -16.797 1 82.56 354 ALA A CA 1
ATOM 2773 C C . ALA A 1 354 ? -19.688 -7.633 -17.078 1 82.56 354 ALA A C 1
ATOM 2775 O O . ALA A 1 354 ? -20.281 -8.25 -16.188 1 82.56 354 ALA A O 1
ATOM 2776 N N . GLU A 1 355 ? -19.547 -8.086 -18.266 1 87.12 355 GLU A N 1
ATOM 2777 C CA . GLU A 1 355 ? -20.125 -9.367 -18.641 1 87.12 355 GLU A CA 1
ATOM 2778 C C . GLU A 1 355 ? -19.453 -10.523 -17.906 1 87.12 355 GLU A C 1
ATOM 2780 O O . GLU A 1 355 ? -20.109 -11.492 -17.516 1 87.12 355 GLU A O 1
ATOM 2785 N N . THR A 1 356 ? -18.203 -10.43 -17.797 1 88.88 356 THR A N 1
ATOM 2786 C CA . THR A 1 356 ? -17.453 -11.477 -17.109 1 88.88 356 THR A CA 1
ATOM 2787 C C . THR A 1 356 ? -17.891 -11.578 -15.656 1 88.88 356 THR A C 1
ATOM 2789 O O . THR A 1 356 ? -18.094 -12.672 -15.133 1 88.88 356 THR A O 1
ATOM 2792 N N . ILE A 1 357 ? -18.078 -10.469 -15.016 1 85.31 357 ILE A N 1
ATOM 2793 C CA . ILE A 1 357 ? -18.484 -10.453 -13.625 1 85.31 357 ILE A CA 1
ATOM 2794 C C . ILE A 1 357 ? -19.891 -11.047 -13.492 1 85.31 357 ILE A C 1
ATOM 2796 O O . ILE A 1 357 ? -20.172 -11.805 -12.562 1 85.31 357 ILE A O 1
ATOM 2800 N N . GLU A 1 358 ? -20.688 -10.711 -14.414 1 86.62 358 GLU A N 1
ATOM 2801 C CA . GLU A 1 358 ? -22.047 -11.273 -14.414 1 86.62 358 GLU A CA 1
ATOM 2802 C C . GLU A 1 358 ? -22.016 -12.789 -14.562 1 86.62 358 GLU A C 1
ATOM 2804 O O . GLU A 1 358 ? -22.719 -13.5 -13.852 1 86.62 358 GLU A O 1
ATOM 2809 N N . ASN A 1 359 ? -21.219 -13.266 -15.484 1 90.75 359 ASN A N 1
ATOM 2810 C CA . ASN A 1 359 ? -21.078 -14.703 -15.68 1 90.75 359 ASN A CA 1
ATOM 2811 C C . ASN A 1 359 ? -20.531 -15.391 -14.43 1 90.75 359 ASN A C 1
ATOM 2813 O O . ASN A 1 359 ? -21.031 -16.438 -14.031 1 90.75 359 ASN A O 1
ATOM 2817 N N . LEU A 1 360 ? -19.547 -14.797 -13.836 1 90.88 360 LEU A N 1
ATOM 2818 C CA . LEU A 1 360 ? -18.953 -15.375 -12.641 1 90.88 360 LEU A CA 1
ATOM 2819 C C . LEU A 1 360 ? -19.969 -15.406 -11.492 1 90.88 360 LEU A C 1
ATOM 2821 O O . LEU A 1 360 ? -20.016 -16.391 -10.742 1 90.88 360 LEU A O 1
ATOM 2825 N N . GLU A 1 361 ? -20.734 -14.406 -11.375 1 88.44 361 GLU A N 1
ATOM 2826 C CA . GLU A 1 361 ? -21.734 -14.383 -10.32 1 88.44 361 GLU A CA 1
ATOM 2827 C C . GLU A 1 361 ? -22.766 -15.5 -10.508 1 88.44 361 GLU A C 1
ATOM 2829 O O . GLU A 1 361 ? -23.203 -16.125 -9.539 1 88.44 361 GLU A O 1
ATOM 2834 N N . LYS A 1 362 ? -23.141 -15.695 -11.703 1 91 362 LYS A N 1
ATOM 2835 C CA . LYS A 1 362 ? -24.047 -16.812 -11.992 1 91 362 LYS A CA 1
ATOM 2836 C C . LYS A 1 362 ? -23.406 -18.141 -11.617 1 91 362 LYS A C 1
ATOM 2838 O O . LYS A 1 362 ? -24.094 -19.031 -11.086 1 91 362 LYS A O 1
ATOM 2843 N N . ILE A 1 363 ? -22.156 -18.281 -11.93 1 92.88 363 ILE A N 1
ATOM 2844 C CA . ILE A 1 363 ? -21.422 -19.484 -11.578 1 92.88 363 ILE A CA 1
ATOM 2845 C C . ILE A 1 363 ? -21.406 -19.656 -10.062 1 92.88 363 ILE A C 1
ATOM 2847 O O . ILE A 1 363 ? -21.672 -20.75 -9.547 1 92.88 363 ILE A O 1
ATOM 2851 N N . PHE A 1 364 ? -21.125 -18.547 -9.352 1 91 364 PHE A N 1
ATOM 2852 C CA . PHE A 1 364 ? -21.062 -18.609 -7.895 1 91 364 PHE A CA 1
ATOM 2853 C C . PHE A 1 364 ? -22.422 -18.984 -7.309 1 91 364 PHE A C 1
ATOM 2855 O O . PHE A 1 364 ? -22.484 -19.75 -6.344 1 91 364 PHE A O 1
ATOM 2862 N N . GLN A 1 365 ? -23.391 -18.469 -7.875 1 89.25 365 GLN A N 1
ATOM 2863 C CA . GLN A 1 365 ? -24.734 -18.797 -7.43 1 89.25 365 GLN A CA 1
ATOM 2864 C C . GLN A 1 365 ? -25.031 -20.281 -7.645 1 89.25 365 GLN A C 1
ATOM 2866 O O . GLN A 1 365 ? -25.531 -20.953 -6.738 1 89.25 365 GLN A O 1
ATOM 2871 N N . LYS A 1 366 ? -24.719 -20.75 -8.773 1 89 366 LYS A N 1
ATOM 2872 C CA . LYS A 1 366 ? -24.984 -22.141 -9.117 1 89 366 LYS A CA 1
ATOM 2873 C C . LYS A 1 366 ? -24.156 -23.078 -8.242 1 89 366 LYS A C 1
ATOM 2875 O O . LYS A 1 366 ? -24.594 -24.188 -7.934 1 89 366 LYS A O 1
ATOM 2880 N N . CYS A 1 367 ? -22.984 -22.656 -7.855 1 89.44 367 CYS A N 1
ATOM 2881 C CA . CYS A 1 367 ? -22.094 -23.484 -7.07 1 89.44 367 CYS A CA 1
ATOM 2882 C C . CYS A 1 367 ? -22.297 -23.266 -5.578 1 89.44 367 CYS A C 1
ATOM 2884 O O . CYS A 1 367 ? -21.531 -23.781 -4.754 1 89.44 367 CYS A O 1
ATOM 2886 N N . GLY A 1 368 ? -23.219 -22.406 -5.203 1 84.81 368 GLY A N 1
ATOM 2887 C CA . GLY A 1 368 ? -23.562 -22.203 -3.805 1 84.81 368 GLY A CA 1
ATOM 2888 C C . GLY A 1 368 ? -22.531 -21.375 -3.055 1 84.81 368 GLY A C 1
ATOM 2889 O O . GLY A 1 368 ? -22.281 -21.609 -1.871 1 84.81 368 GLY A O 1
ATOM 2890 N N . GLN A 1 369 ? -21.859 -20.562 -3.736 1 85.88 369 GLN A N 1
ATOM 2891 C CA . GLN A 1 369 ? -20.906 -19.656 -3.102 1 85.88 369 GLN A CA 1
ATOM 2892 C C . GLN A 1 369 ? -21.562 -18.344 -2.693 1 85.88 369 GLN A C 1
ATOM 2894 O O . GLN A 1 369 ? -21.516 -17.359 -3.428 1 85.88 369 GLN A O 1
ATOM 2899 N N . GLU A 1 370 ? -22 -18.281 -1.554 1 79.12 370 GLU A N 1
ATOM 2900 C CA . GLU A 1 370 ? -22.859 -17.188 -1.095 1 79.12 370 GLU A CA 1
ATOM 2901 C C . GLU A 1 370 ? -22.078 -15.875 -1.021 1 79.12 370 GLU A C 1
ATOM 2903 O O . GLU A 1 370 ? -22.594 -14.828 -1.424 1 79.12 370 GLU A O 1
ATOM 2908 N N . TRP A 1 371 ? -20.906 -15.961 -0.502 1 79.44 371 TRP A N 1
ATOM 2909 C CA . TRP A 1 371 ? -20.109 -14.75 -0.36 1 79.44 371 TRP A CA 1
ATOM 2910 C C . TRP A 1 371 ? -19.922 -14.062 -1.706 1 79.44 371 TRP A C 1
ATOM 2912 O O . TRP A 1 371 ? -20.094 -12.844 -1.814 1 79.44 371 TRP A O 1
ATOM 2922 N N . ALA A 1 372 ? -19.688 -14.805 -2.678 1 77.88 372 ALA A N 1
ATOM 2923 C CA . ALA A 1 372 ? -19.312 -14.273 -3.982 1 77.88 372 ALA A CA 1
ATOM 2924 C C . ALA A 1 372 ? -20.531 -13.93 -4.816 1 77.88 372 ALA A C 1
ATOM 2926 O O . ALA A 1 372 ? -20.484 -13.078 -5.707 1 77.88 372 ALA A O 1
ATOM 2927 N N . ALA A 1 373 ? -21.656 -14.531 -4.453 1 76.44 373 ALA A N 1
ATOM 2928 C CA . ALA A 1 373 ? -22.859 -14.414 -5.277 1 76.44 373 ALA A CA 1
ATOM 2929 C C . ALA A 1 373 ? -23.578 -13.094 -5.004 1 76.44 373 ALA A C 1
ATOM 2931 O O . ALA A 1 373 ? -24.391 -12.648 -5.82 1 76.44 373 ALA A O 1
ATOM 2932 N N . ASN A 1 374 ? -23.25 -12.383 -3.967 1 77.69 374 ASN A N 1
ATOM 2933 C CA . ASN A 1 374 ? -24.047 -11.219 -3.58 1 77.69 374 ASN A CA 1
ATOM 2934 C C . ASN A 1 374 ? -23.266 -9.922 -3.762 1 77.69 374 ASN A C 1
ATOM 2936 O O . ASN A 1 374 ? -23.406 -8.992 -2.967 1 77.69 374 ASN A O 1
ATOM 2940 N N . GLY A 1 375 ? -22.438 -9.93 -4.746 1 80.44 375 GLY A N 1
ATOM 2941 C CA . GLY A 1 375 ? -21.812 -8.672 -5.117 1 80.44 375 GLY A CA 1
ATOM 2942 C C . GLY A 1 375 ? -20.469 -8.445 -4.426 1 80.44 375 GLY A C 1
ATOM 2943 O O . GLY A 1 375 ? -19.703 -7.574 -4.824 1 80.44 375 GLY A O 1
ATOM 2944 N N . LYS A 1 376 ? -20.156 -9.242 -3.494 1 82.5 376 LYS A N 1
ATOM 2945 C CA . LYS A 1 376 ? -18.938 -9.047 -2.723 1 82.5 376 LYS A CA 1
ATOM 2946 C C . LYS A 1 376 ? -17.703 -9.32 -3.572 1 82.5 376 LYS A C 1
ATOM 2948 O O . LYS A 1 376 ? -16.672 -8.672 -3.406 1 82.5 376 LYS A O 1
ATOM 2953 N N . TYR A 1 377 ? -17.859 -10.297 -4.426 1 85.56 377 TYR A N 1
ATOM 2954 C CA . TYR A 1 377 ? -16.75 -10.586 -5.32 1 85.56 377 TYR A CA 1
ATOM 2955 C C . TYR A 1 377 ? -16.453 -9.398 -6.23 1 85.56 377 TYR A C 1
ATOM 2957 O O . TYR A 1 377 ? -15.305 -8.992 -6.371 1 85.56 377 TYR A O 1
ATOM 2965 N N . LYS A 1 378 ? -17.453 -8.836 -6.793 1 84.81 378 LYS A N 1
ATOM 2966 C CA . LYS A 1 378 ? -17.297 -7.652 -7.637 1 84.81 378 LYS A CA 1
ATOM 2967 C C . LYS A 1 378 ? -16.656 -6.504 -6.867 1 84.81 378 LYS A C 1
ATOM 2969 O O . LYS A 1 378 ? -15.711 -5.879 -7.352 1 84.81 378 LYS A O 1
ATOM 2974 N N . GLU A 1 379 ? -17.141 -6.262 -5.762 1 84.12 379 GLU A N 1
ATOM 2975 C CA . GLU A 1 379 ? -16.625 -5.176 -4.93 1 84.12 379 GLU A CA 1
ATOM 2976 C C . GLU A 1 379 ? -15.156 -5.391 -4.582 1 84.12 379 GLU A C 1
ATOM 2978 O O . GLU A 1 379 ? -14.352 -4.457 -4.637 1 84.12 379 GLU A O 1
ATOM 2983 N N . ALA A 1 380 ? -14.852 -6.621 -4.215 1 81.94 380 ALA A N 1
ATOM 2984 C CA . ALA A 1 380 ? -13.484 -6.957 -3.842 1 81.94 380 ALA A CA 1
ATOM 2985 C C . ALA A 1 380 ? -12.523 -6.719 -5.004 1 81.94 380 ALA A C 1
ATOM 2987 O O . ALA A 1 380 ? -11.445 -6.148 -4.816 1 81.94 380 ALA A O 1
ATOM 2988 N N . PHE A 1 381 ? -12.953 -7.035 -6.145 1 81.69 381 PHE A N 1
ATOM 2989 C CA . PHE A 1 381 ? -12.078 -6.902 -7.305 1 81.69 381 PHE A CA 1
ATOM 2990 C C . PHE A 1 381 ? -11.977 -5.449 -7.746 1 81.69 381 PHE A C 1
ATOM 2992 O O . PHE A 1 381 ? -10.922 -5.004 -8.211 1 81.69 381 PHE A O 1
ATOM 2999 N N . GLU A 1 382 ? -13.062 -4.742 -7.594 1 81.12 382 GLU A N 1
ATOM 3000 C CA . GLU A 1 382 ? -13.023 -3.318 -7.906 1 81.12 382 GLU A CA 1
ATOM 3001 C C . GLU A 1 382 ? -12.07 -2.576 -6.973 1 81.12 382 GLU A C 1
ATOM 3003 O O . GLU A 1 382 ? -11.352 -1.675 -7.402 1 81.12 382 GLU A O 1
ATOM 3008 N N . LEU A 1 383 ? -12.023 -2.979 -5.801 1 78.56 383 LEU A N 1
ATOM 3009 C CA . LEU A 1 383 ? -11.18 -2.314 -4.812 1 78.56 383 LEU A CA 1
ATOM 3010 C C . LEU A 1 383 ? -9.727 -2.738 -4.961 1 78.56 383 LEU A C 1
ATOM 3012 O O . LEU A 1 383 ? -8.812 -1.934 -4.754 1 78.56 383 LEU A O 1
ATOM 3016 N N . ALA A 1 384 ? -9.578 -3.928 -5.418 1 79.75 384 ALA A N 1
ATOM 3017 C CA . ALA A 1 384 ? -8.219 -4.469 -5.449 1 79.75 384 ALA A CA 1
ATOM 3018 C C . ALA A 1 384 ? -7.535 -4.156 -6.777 1 79.75 384 ALA A C 1
ATOM 3020 O O . ALA A 1 384 ? -6.324 -3.916 -6.816 1 79.75 384 ALA A O 1
ATOM 3021 N N . LEU A 1 385 ? -8.344 -4.203 -7.914 1 76.88 385 LEU A N 1
ATOM 3022 C CA . LEU A 1 385 ? -7.715 -4.152 -9.227 1 76.88 385 LEU A CA 1
ATOM 3023 C C . LEU A 1 385 ? -8.273 -3.002 -10.055 1 76.88 385 LEU A C 1
ATOM 3025 O O . LEU A 1 385 ? -7.77 -2.705 -11.141 1 76.88 385 LEU A O 1
ATOM 3029 N N . MET B 1 1 ? -27.859 3.639 -10.656 1 37.59 1 MET B N 1
ATOM 3030 C CA . MET B 1 1 ? -27.375 4.863 -10.039 1 37.59 1 MET B CA 1
ATOM 3031 C C . MET B 1 1 ? -26.609 4.555 -8.75 1 37.59 1 MET B C 1
ATOM 3033 O O . MET B 1 1 ? -25.484 5.02 -8.57 1 37.59 1 MET B O 1
ATOM 3037 N N . ALA B 1 2 ? -27.203 3.797 -7.656 1 40.91 2 ALA B N 1
ATOM 3038 C CA . ALA B 1 2 ? -26.547 3.387 -6.418 1 40.91 2 ALA B CA 1
ATOM 3039 C C . ALA B 1 2 ? -25.312 2.537 -6.707 1 40.91 2 ALA B C 1
ATOM 3041 O O . ALA B 1 2 ? -24.266 2.711 -6.07 1 40.91 2 ALA B O 1
ATOM 3042 N N . ASN B 1 3 ? -25.422 1.767 -7.75 1 47.47 3 ASN B N 1
ATOM 3043 C CA . ASN B 1 3 ? -24.328 0.894 -8.133 1 47.47 3 ASN B CA 1
ATOM 3044 C C . ASN B 1 3 ? -23.141 1.69 -8.688 1 47.47 3 ASN B C 1
ATOM 3046 O O . ASN B 1 3 ? -21.984 1.397 -8.383 1 47.47 3 ASN B O 1
ATOM 3050 N N . GLN B 1 4 ? -23.5 2.744 -9.406 1 49.5 4 GLN B N 1
ATOM 3051 C CA . GLN B 1 4 ? -22.438 3.574 -9.984 1 49.5 4 GLN B CA 1
ATOM 3052 C C . GLN B 1 4 ? -21.75 4.398 -8.906 1 49.5 4 GLN B C 1
ATOM 3054 O O . GLN B 1 4 ? -20.531 4.578 -8.953 1 49.5 4 GLN B O 1
ATOM 3059 N N . ALA B 1 5 ? -22.594 4.77 -7.949 1 53.59 5 ALA B N 1
ATOM 3060 C CA . ALA B 1 5 ? -22.031 5.547 -6.848 1 53.59 5 ALA B CA 1
ATOM 3061 C C . ALA B 1 5 ? -21.094 4.699 -5.992 1 53.59 5 ALA B C 1
ATOM 3063 O O . ALA B 1 5 ? -20.031 5.172 -5.57 1 53.59 5 ALA B O 1
ATOM 3064 N N . SER B 1 6 ? -21.516 3.52 -5.766 1 69.25 6 SER B N 1
ATOM 3065 C CA . SER B 1 6 ? -20.703 2.6 -4.984 1 69.25 6 SER B CA 1
ATOM 3066 C C . SER B 1 6 ? -19.391 2.271 -5.699 1 69.25 6 SER B C 1
ATOM 3068 O O . SER B 1 6 ? -18.328 2.236 -5.078 1 69.25 6 SER B O 1
ATOM 3070 N N . MET B 1 7 ? -19.516 2.268 -7.004 1 67 7 MET B N 1
ATOM 3071 C CA . MET B 1 7 ? -18.328 1.966 -7.797 1 67 7 MET B CA 1
ATOM 3072 C C . MET B 1 7 ? -17.344 3.131 -7.766 1 67 7 MET B C 1
ATOM 3074 O O . MET B 1 7 ? -16.141 2.926 -7.613 1 67 7 MET B O 1
ATOM 3078 N N . THR B 1 8 ? -17.891 4.32 -7.902 1 69.69 8 THR B N 1
ATOM 3079 C CA . THR B 1 8 ? -17.031 5.504 -7.898 1 69.69 8 THR B CA 1
ATOM 3080 C C . THR B 1 8 ? -16.328 5.652 -6.559 1 69.69 8 THR B C 1
ATOM 3082 O O . THR B 1 8 ? -15.133 5.973 -6.516 1 69.69 8 THR B O 1
ATOM 3085 N N . SER B 1 9 ? -17.078 5.336 -5.578 1 79.88 9 SER B N 1
ATOM 3086 C CA . SER B 1 9 ? -16.5 5.426 -4.242 1 79.88 9 SER B CA 1
ATOM 3087 C C . SER B 1 9 ? -15.383 4.406 -4.055 1 79.88 9 SER B C 1
ATOM 3089 O O . SER B 1 9 ? -14.344 4.707 -3.453 1 79.88 9 SER B O 1
ATOM 3091 N N . ASN B 1 10 ? -15.578 3.295 -4.695 1 80.94 10 ASN B N 1
ATOM 3092 C CA . ASN B 1 10 ? -14.555 2.258 -4.598 1 80.94 10 ASN B CA 1
ATOM 3093 C C . ASN B 1 10 ? -13.305 2.623 -5.391 1 80.94 10 ASN B C 1
ATOM 3095 O O . ASN B 1 10 ? -12.188 2.367 -4.945 1 80.94 10 ASN B O 1
ATOM 3099 N N . LEU B 1 11 ? -13.602 3.234 -6.504 1 85.75 11 LEU B N 1
ATOM 3100 C CA . LEU B 1 11 ? -12.477 3.648 -7.336 1 85.75 11 LEU B CA 1
ATOM 3101 C C . LEU B 1 11 ? -11.688 4.766 -6.664 1 85.75 11 LEU B C 1
ATOM 3103 O O . LEU B 1 11 ? -10.453 4.801 -6.75 1 85.75 11 LEU B O 1
ATOM 3107 N N . ASP B 1 12 ? -12.43 5.645 -6.02 1 89.88 12 ASP B N 1
ATOM 3108 C CA . ASP B 1 12 ? -11.758 6.711 -5.285 1 89.88 12 ASP B CA 1
ATOM 3109 C C . ASP B 1 12 ? -10.906 6.145 -4.148 1 89.88 12 ASP B C 1
ATOM 3111 O O . ASP B 1 12 ? -9.742 6.52 -3.988 1 89.88 12 ASP B O 1
ATOM 3115 N N . LEU B 1 13 ? -11.516 5.277 -3.439 1 90.81 13 LEU B N 1
ATOM 3116 C CA . LEU B 1 13 ? -10.805 4.68 -2.316 1 90.81 13 LEU B CA 1
ATOM 3117 C C . LEU B 1 13 ? -9.578 3.916 -2.799 1 90.81 13 LEU B C 1
ATOM 3119 O O . LEU B 1 13 ? -8.508 4.004 -2.191 1 90.81 13 LEU B O 1
ATOM 3123 N N . ARG B 1 14 ? -9.711 3.193 -3.889 1 90.19 14 ARG B N 1
ATOM 3124 C CA . ARG B 1 14 ? -8.586 2.465 -4.465 1 90.19 14 ARG B CA 1
ATOM 3125 C C . ARG B 1 14 ? -7.449 3.416 -4.836 1 90.19 14 ARG B C 1
ATOM 3127 O O . ARG B 1 14 ? -6.281 3.131 -4.57 1 90.19 14 ARG B O 1
ATOM 3134 N N . TYR B 1 15 ? -7.793 4.453 -5.473 1 92.19 15 TYR B N 1
ATOM 3135 C CA . TYR B 1 15 ? -6.809 5.457 -5.859 1 92.19 15 TYR B CA 1
ATOM 3136 C C . TYR B 1 15 ? -6.055 5.98 -4.641 1 92.19 15 TYR B C 1
ATOM 3138 O O . TYR B 1 15 ? -4.824 6.039 -4.641 1 92.19 15 TYR B O 1
ATOM 3146 N N . TRP B 1 16 ? -6.781 6.316 -3.643 1 94.25 16 TRP B N 1
ATOM 3147 C CA . TRP B 1 16 ? -6.164 6.906 -2.459 1 94.25 16 TRP B CA 1
ATOM 3148 C C . TRP B 1 16 ? -5.332 5.871 -1.707 1 94.25 16 TRP B C 1
ATOM 3150 O O . TRP B 1 16 ? -4.297 6.199 -1.127 1 94.25 16 TRP B O 1
ATOM 3160 N N . MET B 1 17 ? -5.766 4.613 -1.679 1 93.31 17 MET B N 1
ATOM 3161 C CA . MET B 1 17 ? -4.969 3.555 -1.065 1 93.31 17 MET B CA 1
ATOM 3162 C C . MET B 1 17 ? -3.621 3.416 -1.765 1 93.31 17 MET B C 1
ATOM 3164 O O . MET B 1 17 ? -2.582 3.332 -1.107 1 93.31 17 MET B O 1
ATOM 3168 N N . ARG B 1 18 ? -3.619 3.49 -3.02 1 92 18 ARG B N 1
ATOM 3169 C CA . ARG B 1 18 ? -2.412 3.32 -3.822 1 92 18 ARG B CA 1
ATOM 3170 C C . ARG B 1 18 ? -1.409 4.434 -3.543 1 92 18 ARG B C 1
ATOM 3172 O O . ARG B 1 18 ? -0.197 4.211 -3.594 1 92 18 ARG B O 1
ATOM 3179 N N . HIS B 1 19 ? -1.938 5.559 -3.164 1 93.5 19 HIS B N 1
ATOM 3180 C CA . HIS B 1 19 ? -1.057 6.711 -3.043 1 93.5 19 HIS B CA 1
ATOM 3181 C C . HIS B 1 19 ? -0.695 6.98 -1.585 1 93.5 19 HIS B C 1
ATOM 3183 O O . HIS B 1 19 ? 0.281 7.676 -1.301 1 93.5 19 HIS B O 1
ATOM 3189 N N . SER B 1 20 ? -1.421 6.383 -0.668 1 96.31 20 SER B N 1
ATOM 3190 C CA . SER B 1 20 ? -1.233 6.781 0.722 1 96.31 20 SER B CA 1
ATOM 3191 C C . SER B 1 20 ? -0.66 5.637 1.554 1 96.31 20 SER B C 1
ATOM 3193 O O . SER B 1 20 ? 0.132 5.867 2.469 1 96.31 20 SER B O 1
ATOM 3195 N N . VAL B 1 21 ? -0.996 4.414 1.208 1 95.31 21 VAL B N 1
ATOM 3196 C CA . VAL B 1 21 ? -0.648 3.281 2.062 1 95.31 21 VAL B CA 1
ATOM 3197 C C . VAL B 1 21 ? 0.85 3.004 1.969 1 95.31 21 VAL B C 1
ATOM 3199 O O . VAL B 1 21 ? 1.538 2.93 2.99 1 95.31 21 VAL B O 1
ATOM 3202 N N . PRO B 1 22 ? 1.426 2.936 0.748 1 94 22 PRO B N 1
ATOM 3203 C CA . PRO B 1 22 ? 2.836 2.553 0.665 1 94 22 PRO B CA 1
ATOM 3204 C C . PRO B 1 22 ? 3.762 3.557 1.346 1 94 22 PRO B C 1
ATOM 3206 O O . PRO B 1 22 ? 4.641 3.166 2.119 1 94 22 PRO B O 1
ATOM 3209 N N . PRO B 1 23 ? 3.553 4.855 1.135 1 94.94 23 PRO B N 1
ATOM 3210 C CA . PRO B 1 23 ? 4.477 5.773 1.806 1 94.94 23 PRO B CA 1
ATOM 3211 C C . PRO B 1 23 ? 4.348 5.73 3.326 1 94.94 23 PRO B C 1
ATOM 3213 O O . PRO B 1 23 ? 5.352 5.855 4.039 1 94.94 23 PRO B O 1
ATOM 3216 N N . LEU B 1 24 ? 3.15 5.594 3.859 1 96.75 24 LEU B N 1
ATOM 3217 C CA . LEU B 1 24 ? 3.002 5.484 5.309 1 96.75 24 LEU B CA 1
ATOM 3218 C C . LEU B 1 24 ? 3.668 4.215 5.824 1 96.75 24 LEU B C 1
ATOM 3220 O O . LEU B 1 24 ? 4.387 4.25 6.828 1 96.75 24 LEU B O 1
ATOM 3224 N N . LEU B 1 25 ? 3.42 3.141 5.133 1 95.44 25 LEU B N 1
ATOM 3225 C CA . LEU B 1 25 ? 4.02 1.871 5.531 1 95.44 25 LEU B CA 1
ATOM 3226 C C . LEU B 1 25 ? 5.543 1.954 5.5 1 95.44 25 LEU B C 1
ATOM 3228 O O . LEU B 1 25 ? 6.211 1.469 6.414 1 95.44 25 LEU B O 1
ATOM 3232 N N . ALA B 1 26 ? 6.066 2.545 4.469 1 93.62 26 ALA B N 1
ATOM 3233 C CA . ALA B 1 26 ? 7.512 2.697 4.34 1 93.62 26 ALA B CA 1
ATOM 3234 C C . ALA B 1 26 ? 8.086 3.457 5.531 1 93.62 26 ALA B C 1
ATOM 3236 O O . ALA B 1 26 ? 9.133 3.076 6.074 1 93.62 26 ALA B O 1
ATOM 3237 N N . LEU B 1 27 ? 7.441 4.496 5.953 1 94.31 27 LEU B N 1
ATOM 3238 C CA . LEU B 1 27 ? 7.934 5.293 7.07 1 94.31 27 LEU B CA 1
ATOM 3239 C C . LEU B 1 27 ? 7.82 4.52 8.383 1 94.31 27 LEU B C 1
ATOM 3241 O O . LEU B 1 27 ? 8.719 4.582 9.227 1 94.31 27 LEU B O 1
ATOM 3245 N N . LEU B 1 28 ? 6.699 3.834 8.586 1 95.06 28 LEU B N 1
ATOM 3246 C CA . LEU B 1 28 ? 6.527 3.02 9.781 1 95.06 28 LEU B CA 1
ATOM 3247 C C . LEU B 1 28 ? 7.641 1.983 9.898 1 95.06 28 LEU B C 1
ATOM 3249 O O . LEU B 1 28 ? 8.195 1.776 10.977 1 95.06 28 LEU B O 1
ATOM 3253 N N . ARG B 1 29 ? 7.922 1.392 8.781 1 91.69 29 ARG B N 1
ATOM 3254 C CA . ARG B 1 29 ? 8.969 0.376 8.758 1 91.69 29 ARG B CA 1
ATOM 3255 C C . ARG B 1 29 ? 10.344 0.999 9 1 91.69 29 ARG B C 1
ATOM 3257 O O . ARG B 1 29 ? 11.148 0.457 9.75 1 91.69 29 ARG B O 1
ATOM 3264 N N . ALA B 1 30 ? 10.617 2.123 8.398 1 88.56 30 ALA B N 1
ATOM 3265 C CA . ALA B 1 30 ? 11.898 2.801 8.531 1 88.56 30 ALA B CA 1
ATOM 3266 C C . ALA B 1 30 ? 12.141 3.252 9.969 1 88.56 30 ALA B C 1
ATOM 3268 O O . ALA B 1 30 ? 13.281 3.24 10.445 1 88.56 30 ALA B O 1
ATOM 3269 N N . ALA B 1 31 ? 11.086 3.734 10.617 1 90.31 31 ALA B N 1
ATOM 3270 C CA . ALA B 1 31 ? 11.211 4.199 12 1 90.31 31 ALA B CA 1
ATOM 3271 C C . ALA B 1 31 ? 11.711 3.08 12.914 1 90.31 31 ALA B C 1
ATOM 3273 O O . ALA B 1 31 ? 12.422 3.336 13.883 1 90.31 31 ALA B O 1
ATOM 3274 N N . GLY B 1 32 ? 11.25 1.795 12.68 1 87.5 32 GLY B N 1
ATOM 3275 C CA . GLY B 1 32 ? 11.781 0.626 13.359 1 87.5 32 GLY B CA 1
ATOM 3276 C C . GLY B 1 32 ? 11.141 0.38 14.719 1 87.5 32 GLY B C 1
ATOM 3277 O O . GLY B 1 32 ? 11.445 -0.61 15.383 1 87.5 32 GLY B O 1
ATOM 3278 N N . SER B 1 33 ? 10.297 1.242 15.18 1 88.81 33 SER B N 1
ATOM 3279 C CA . SER B 1 33 ? 9.766 1.121 16.531 1 88.81 33 SER B CA 1
ATOM 3280 C C . SER B 1 33 ? 8.375 0.491 16.531 1 88.81 33 SER B C 1
ATOM 3282 O O . SER B 1 33 ? 7.785 0.259 17.578 1 88.81 33 SER B O 1
ATOM 3284 N N . TYR B 1 34 ? 7.809 0.182 15.398 1 94.62 34 TYR B N 1
ATOM 3285 C CA . TYR B 1 34 ? 6.449 -0.347 15.312 1 94.62 34 TYR B CA 1
ATOM 3286 C C . TYR B 1 34 ? 6.465 -1.843 15.023 1 94.62 34 TYR B C 1
ATOM 3288 O O . TYR B 1 34 ? 7.105 -2.291 14.07 1 94.62 34 TYR B O 1
ATOM 3296 N N . SER B 1 35 ? 5.75 -2.631 15.836 1 94.94 35 SER B N 1
ATOM 3297 C CA . SER B 1 35 ? 5.574 -4.051 15.555 1 94.94 35 SER B CA 1
ATOM 3298 C C . SER B 1 35 ? 4.727 -4.258 14.297 1 94.94 35 SER B C 1
ATOM 3300 O O . SER B 1 35 ? 4.113 -3.318 13.797 1 94.94 35 SER B O 1
ATOM 3302 N N . ASP B 1 36 ? 4.66 -5.473 13.812 1 91.31 36 ASP B N 1
ATOM 3303 C CA . ASP B 1 36 ? 3.795 -5.801 12.68 1 91.31 36 ASP B CA 1
ATOM 3304 C C . ASP B 1 36 ? 2.334 -5.477 13 1 91.31 36 ASP B C 1
ATOM 3306 O O . ASP B 1 36 ? 1.61 -4.957 12.148 1 91.31 36 ASP B O 1
ATOM 3310 N N . ALA B 1 37 ? 1.984 -5.832 14.156 1 93.56 37 ALA B N 1
ATOM 3311 C CA . ALA B 1 37 ? 0.611 -5.574 14.586 1 93.56 37 ALA B CA 1
ATOM 3312 C C . ALA B 1 37 ? 0.32 -4.078 14.617 1 93.56 37 ALA B C 1
ATOM 3314 O O . ALA B 1 37 ? -0.754 -3.637 14.195 1 93.56 37 ALA B O 1
ATOM 3315 N N . ASP B 1 38 ? 1.329 -3.26 15.133 1 96.56 38 ASP B N 1
ATOM 3316 C CA . ASP B 1 38 ? 1.171 -1.809 15.148 1 96.56 38 ASP B CA 1
ATOM 3317 C C . ASP B 1 38 ? 0.982 -1.262 13.742 1 96.56 38 ASP B C 1
ATOM 3319 O O . ASP B 1 38 ? 0.092 -0.443 13.5 1 96.56 38 ASP B O 1
ATOM 3323 N N . GLN B 1 39 ? 1.874 -1.698 12.859 1 95.94 39 GLN B N 1
ATOM 3324 C CA . GLN B 1 39 ? 1.805 -1.251 11.469 1 95.94 39 GLN B CA 1
ATOM 3325 C C . GLN B 1 39 ? 0.449 -1.583 10.852 1 95.94 39 GLN B C 1
ATOM 3327 O O . GLN B 1 39 ? -0.173 -0.732 10.211 1 95.94 39 GLN B O 1
ATOM 3332 N N . GLY B 1 40 ? -0.009 -2.811 11.055 1 93.62 40 GLY B N 1
ATOM 3333 C CA . GLY B 1 40 ? -1.312 -3.215 10.555 1 93.62 40 GLY B CA 1
ATOM 3334 C C . GLY B 1 40 ? -2.447 -2.359 11.086 1 93.62 40 GLY B C 1
ATOM 3335 O O . GLY B 1 40 ? -3.332 -1.953 10.328 1 93.62 40 GLY B O 1
ATOM 3336 N N . LYS B 1 41 ? -2.393 -2.082 12.336 1 95.38 41 LYS B N 1
ATOM 3337 C CA . LYS B 1 41 ? -3.432 -1.273 12.969 1 95.38 41 LYS B CA 1
ATOM 3338 C C . LYS B 1 41 ? -3.471 0.132 12.375 1 95.38 41 LYS B C 1
ATOM 3340 O O . LYS B 1 41 ? -4.543 0.652 12.07 1 95.38 41 LYS B O 1
ATOM 3345 N N . HIS B 1 42 ? -2.303 0.763 12.203 1 97.69 42 HIS B N 1
ATOM 3346 C CA . HIS B 1 42 ? -2.246 2.123 11.688 1 97.69 42 HIS B CA 1
ATOM 3347 C C . HIS B 1 42 ? -2.691 2.172 10.227 1 97.69 42 HIS B C 1
ATOM 3349 O O . HIS B 1 42 ? -3.361 3.119 9.805 1 97.69 42 HIS B O 1
ATOM 3355 N N . ILE B 1 43 ? -2.34 1.158 9.461 1 96.19 43 ILE B N 1
ATOM 3356 C CA . ILE B 1 43 ? -2.73 1.118 8.055 1 96.19 43 ILE B CA 1
ATOM 3357 C C . ILE B 1 43 ? -4.238 0.912 7.945 1 96.19 43 ILE B C 1
ATOM 3359 O O . ILE B 1 43 ? -4.898 1.549 7.121 1 96.19 43 ILE B O 1
ATOM 3363 N N . GLN B 1 44 ? -4.789 0.029 8.773 1 93.5 44 GLN B N 1
ATOM 3364 C CA . GLN B 1 44 ? -6.234 -0.177 8.773 1 93.5 44 GLN B CA 1
ATOM 3365 C C . GLN B 1 44 ? -6.969 1.095 9.18 1 93.5 44 GLN B C 1
ATOM 3367 O O . GLN B 1 44 ? -8.008 1.43 8.609 1 93.5 44 GLN B O 1
ATOM 3372 N N . PHE B 1 45 ? -6.469 1.764 10.188 1 96.94 45 PHE B N 1
ATOM 3373 C CA . PHE B 1 45 ? -7.066 3.02 10.625 1 96.94 45 PHE B CA 1
ATOM 3374 C C . PHE B 1 45 ? -7.074 4.043 9.5 1 96.94 45 PHE B C 1
ATOM 3376 O O . PHE B 1 45 ? -8.086 4.699 9.258 1 96.94 45 PHE B O 1
ATOM 3383 N N . LEU B 1 46 ? -5.926 4.195 8.789 1 97.62 46 LEU B N 1
ATOM 3384 C CA . LEU B 1 46 ? -5.828 5.078 7.633 1 97.62 46 LEU B CA 1
ATOM 3385 C C . LEU B 1 46 ? -6.91 4.75 6.609 1 97.62 46 LEU B C 1
ATOM 3387 O O . LEU B 1 46 ? -7.613 5.648 6.137 1 97.62 46 LEU B O 1
ATOM 3391 N N . CYS B 1 47 ? -7.102 3.508 6.277 1 94 47 CYS B N 1
ATOM 3392 C CA . CYS B 1 47 ? -8.023 3.062 5.234 1 94 47 CYS B CA 1
ATOM 3393 C C . CYS B 1 47 ? -9.469 3.27 5.664 1 94 47 CYS B C 1
ATOM 3395 O O . CYS B 1 47 ? -10.312 3.631 4.844 1 94 47 CYS B O 1
ATOM 3397 N N . ASP B 1 48 ? -9.781 3.123 6.949 1 94 48 ASP B N 1
ATOM 3398 C CA . ASP B 1 48 ? -11.164 3.104 7.418 1 94 48 ASP B CA 1
ATOM 3399 C C . ASP B 1 48 ? -11.641 4.508 7.781 1 94 48 ASP B C 1
ATOM 3401 O O . ASP B 1 48 ? -12.805 4.848 7.57 1 94 48 ASP B O 1
ATOM 3405 N N . TYR B 1 49 ? -10.719 5.293 8.297 1 96.25 49 TYR B N 1
ATOM 3406 C CA . TYR B 1 49 ? -11.195 6.512 8.938 1 96.25 49 TYR B CA 1
ATOM 3407 C C . TYR B 1 49 ? -10.68 7.75 8.211 1 96.25 49 TYR B C 1
ATOM 3409 O O . TYR B 1 49 ? -11.227 8.844 8.367 1 96.25 49 TYR B O 1
ATOM 3417 N N . VAL B 1 50 ? -9.641 7.629 7.406 1 97.69 50 VAL B N 1
ATOM 3418 C CA . VAL B 1 50 ? -9 8.812 6.836 1 97.69 50 VAL B CA 1
ATOM 3419 C C . VAL B 1 50 ? -9.297 8.891 5.34 1 97.69 50 VAL B C 1
ATOM 3421 O O . VAL B 1 50 ? -9.938 9.836 4.879 1 97.69 50 VAL B O 1
ATOM 3424 N N . LEU B 1 51 ? -9.031 7.855 4.574 1 96.19 51 LEU B N 1
ATOM 3425 C CA . LEU B 1 51 ? -9.039 7.875 3.115 1 96.19 51 LEU B CA 1
ATOM 3426 C C . LEU B 1 51 ? -10.445 8.125 2.582 1 96.19 51 LEU B C 1
ATOM 3428 O O . LEU B 1 51 ? -10.617 8.828 1.583 1 96.19 51 LEU B O 1
ATOM 3432 N N . PRO B 1 52 ? -11.508 7.617 3.23 1 93.88 52 PRO B N 1
ATOM 3433 C CA . PRO B 1 52 ? -12.852 7.895 2.723 1 93.88 52 PRO B CA 1
ATOM 3434 C C . PRO B 1 52 ? -13.195 9.383 2.73 1 93.88 52 PRO B C 1
ATOM 3436 O O . PRO B 1 52 ? -14.18 9.797 2.117 1 93.88 52 PRO B O 1
ATOM 3439 N N . ASN B 1 53 ? -12.359 10.164 3.422 1 94.88 53 ASN B N 1
ATOM 3440 C CA . ASN B 1 53 ? -12.648 11.586 3.576 1 94.88 53 ASN B CA 1
ATOM 3441 C C . ASN B 1 53 ? -11.758 12.445 2.682 1 94.88 53 ASN B C 1
ATOM 3443 O O . ASN B 1 53 ? -11.742 13.672 2.807 1 94.88 53 ASN B O 1
ATOM 3447 N N . PHE B 1 54 ? -10.984 11.859 1.725 1 93.62 54 PHE B N 1
ATOM 3448 C CA . PHE B 1 54 ? -10.109 12.57 0.798 1 93.62 54 PHE B CA 1
ATOM 3449 C C . PHE B 1 54 ? -10.906 13.125 -0.376 1 93.62 54 PHE B C 1
ATOM 3451 O O . PHE B 1 54 ? -10.406 13.961 -1.131 1 93.62 54 PHE B O 1
ATOM 3458 N N . GLY B 1 55 ? -12.195 12.75 -0.498 1 90.56 55 GLY B N 1
ATOM 3459 C CA . GLY B 1 55 ? -13.008 13.18 -1.625 1 90.56 55 GLY B CA 1
ATOM 3460 C C . GLY B 1 55 ? -12.688 12.43 -2.906 1 90.56 55 GLY B C 1
ATOM 3461 O O . GLY B 1 55 ? -12 11.406 -2.879 1 90.56 55 GLY B O 1
ATOM 3462 N N . PRO B 1 56 ? -13.266 12.891 -4.027 1 89.31 56 PRO B N 1
ATOM 3463 C CA . PRO B 1 56 ? -13.047 12.219 -5.312 1 89.31 56 PRO B CA 1
ATOM 3464 C C . PRO B 1 56 ? -11.586 12.273 -5.758 1 89.31 56 PRO B C 1
ATOM 3466 O O . PRO B 1 56 ? -10.906 13.273 -5.539 1 89.31 56 PRO B O 1
ATOM 3469 N N . ARG B 1 57 ? -11.172 11.141 -6.375 1 90.31 57 ARG B N 1
ATOM 3470 C CA . ARG B 1 57 ? -9.828 11.102 -6.941 1 90.31 57 ARG B CA 1
ATOM 3471 C C . ARG B 1 57 ? -9.688 12.102 -8.078 1 90.31 57 ARG B C 1
ATOM 3473 O O . ARG B 1 57 ? -10.68 12.461 -8.727 1 90.31 57 ARG B O 1
ATOM 3480 N N . PRO B 1 58 ? -8.453 12.602 -8.336 1 89 58 PRO B N 1
ATOM 3481 C CA . PRO B 1 58 ? -8.25 13.43 -9.523 1 89 58 PRO B CA 1
ATOM 3482 C C . PRO B 1 58 ? -8.43 12.648 -10.82 1 89 58 PRO B C 1
ATOM 3484 O O . PRO B 1 58 ? -8.109 11.461 -10.883 1 89 58 PRO B O 1
ATOM 3487 N N . THR B 1 59 ? -9.047 13.234 -11.719 1 87.12 59 THR B N 1
ATOM 3488 C CA . THR B 1 59 ? -9.188 12.703 -13.07 1 87.12 59 THR B CA 1
ATOM 3489 C C . THR B 1 59 ? -8.648 13.695 -14.102 1 87.12 59 THR B C 1
ATOM 3491 O O . THR B 1 59 ? -8.242 14.797 -13.75 1 87.12 59 THR B O 1
ATOM 3494 N N . ASP B 1 60 ? -8.555 13.273 -15.336 1 82.94 60 ASP B N 1
ATOM 3495 C CA . ASP B 1 60 ? -8.102 14.164 -16.406 1 82.94 60 ASP B CA 1
ATOM 3496 C C . ASP B 1 60 ? -8.977 15.414 -16.484 1 82.94 60 ASP B C 1
ATOM 3498 O O . ASP B 1 60 ? -8.5 16.5 -16.828 1 82.94 60 ASP B O 1
ATOM 3502 N N . ASP B 1 61 ? -10.188 15.242 -16.078 1 79.56 61 ASP B N 1
ATOM 3503 C CA . ASP B 1 61 ? -11.148 16.328 -16.219 1 79.56 61 ASP B CA 1
ATOM 3504 C C . ASP B 1 61 ? -11.289 17.125 -14.922 1 79.56 61 ASP B C 1
ATOM 3506 O O . ASP B 1 61 ? -11.852 18.219 -14.914 1 79.56 61 ASP B O 1
ATOM 3510 N N . SER B 1 62 ? -10.789 16.484 -13.891 1 78 62 SER B N 1
ATOM 3511 C CA . SER B 1 62 ? -10.977 17.125 -12.594 1 78 62 SER B CA 1
ATOM 3512 C C . SER B 1 62 ? -9.75 16.938 -11.703 1 78 62 SER B C 1
ATOM 3514 O O . SER B 1 62 ? -9.477 15.828 -11.242 1 78 62 SER B O 1
ATOM 3516 N N . SER B 1 63 ? -9.062 18.062 -11.523 1 75.06 63 SER B N 1
ATOM 3517 C CA . SER B 1 63 ? -7.867 18.016 -10.688 1 75.06 63 SER B CA 1
ATOM 3518 C C . SER B 1 63 ? -8.227 17.891 -9.211 1 75.06 63 SER B C 1
ATOM 3520 O O . SER B 1 63 ? -9.391 18.062 -8.836 1 75.06 63 SER B O 1
ATOM 3522 N N . SER B 1 64 ? -7.164 17.516 -8.508 1 69.81 64 SER B N 1
ATOM 3523 C CA . SER B 1 64 ? -7.367 17.391 -7.07 1 69.81 64 SER B CA 1
ATOM 3524 C C . SER B 1 64 ? -7.883 18.688 -6.473 1 69.81 64 SER B C 1
ATOM 3526 O O . SER B 1 64 ? -7.461 19.781 -6.879 1 69.81 64 SER B O 1
ATOM 3528 N N . LYS B 1 65 ? -8.594 18.562 -5.477 1 72.25 65 LYS B N 1
ATOM 3529 C CA . LYS B 1 65 ? -9.258 19.703 -4.852 1 72.25 65 LYS B CA 1
ATOM 3530 C C . LYS B 1 65 ? -8.531 20.125 -3.582 1 72.25 65 LYS B C 1
ATOM 3532 O O . LYS B 1 65 ? -8.875 21.156 -2.979 1 72.25 65 LYS B O 1
ATOM 3537 N N . SER B 1 66 ? -7.453 19.344 -3.316 1 83.94 66 SER B N 1
ATOM 3538 C CA . SER B 1 66 ? -6.777 19.688 -2.066 1 83.94 66 SER B CA 1
ATOM 3539 C C . SER B 1 66 ? -5.66 20.703 -2.299 1 83.94 66 SER B C 1
ATOM 3541 O O . SER B 1 66 ? -4.926 20.594 -3.285 1 83.94 66 SER B O 1
ATOM 3543 N N . TRP B 1 67 ? -5.543 21.641 -1.384 1 79.31 67 TRP B N 1
ATOM 3544 C CA . TRP B 1 67 ? -4.469 22.625 -1.374 1 79.31 67 TRP B CA 1
ATOM 3545 C C . TRP B 1 67 ? -3.592 22.453 -0.136 1 79.31 67 TRP B C 1
ATOM 3547 O O . TRP B 1 67 ? -2.955 23.422 0.311 1 79.31 67 TRP B O 1
ATOM 3557 N N . PHE B 1 68 ? -3.703 21.297 0.358 1 85.94 68 PHE B N 1
ATOM 3558 C CA . PHE B 1 68 ? -3.002 21 1.602 1 85.94 68 PHE B CA 1
ATOM 3559 C C . PHE B 1 68 ? -1.502 20.875 1.362 1 85.94 68 PHE B C 1
ATOM 3561 O O . PHE B 1 68 ? -0.699 21.266 2.213 1 85.94 68 PHE B O 1
ATOM 3568 N N . THR B 1 69 ? -1.126 20.312 0.245 1 85.38 69 THR B N 1
ATOM 3569 C CA . THR B 1 69 ? 0.268 20.203 -0.169 1 85.38 69 THR B CA 1
ATOM 3570 C C . THR B 1 69 ? 0.479 20.828 -1.541 1 85.38 69 THR B C 1
ATOM 3572 O O . THR B 1 69 ? -0.485 21.109 -2.262 1 85.38 69 THR B O 1
ATOM 3575 N N . GLN B 1 70 ? 1.698 21.047 -1.891 1 76.62 70 GLN B N 1
ATOM 3576 C CA . GLN B 1 70 ? 2.029 21.656 -3.174 1 76.62 70 GLN B CA 1
ATOM 3577 C C . GLN B 1 70 ? 1.608 20.75 -4.336 1 76.62 70 GLN B C 1
ATOM 3579 O O . GLN B 1 70 ? 1.257 21.25 -5.41 1 76.62 70 GLN B O 1
ATOM 3584 N N . SER B 1 71 ? 1.572 19.453 -4.141 1 77.12 71 SER B N 1
ATOM 3585 C CA . SER B 1 71 ? 1.234 18.516 -5.195 1 77.12 71 SER B CA 1
ATOM 3586 C C . SER B 1 71 ? -0.276 18.344 -5.328 1 77.12 71 SER B C 1
ATOM 3588 O O . SER B 1 71 ? -0.756 17.719 -6.277 1 77.12 71 SER B O 1
ATOM 3590 N N . GLY B 1 72 ? -0.969 18.891 -4.348 1 83.31 72 GLY B N 1
ATOM 3591 C CA . GLY B 1 72 ? -2.408 18.688 -4.34 1 83.31 72 GLY B CA 1
ATOM 3592 C C . GLY B 1 72 ? -2.83 17.422 -3.605 1 83.31 72 GLY B C 1
ATOM 3593 O O . GLY B 1 72 ? -4.02 17.109 -3.539 1 83.31 72 GLY B O 1
ATOM 3594 N N . PHE B 1 73 ? -1.878 16.688 -3.125 1 90.5 73 PHE B N 1
ATOM 3595 C CA . PHE B 1 73 ? -2.184 15.5 -2.326 1 90.5 73 PHE B CA 1
ATOM 3596 C C . PHE B 1 73 ? -2.707 15.898 -0.951 1 90.5 73 PHE B C 1
ATOM 3598 O O . PHE B 1 73 ? -2.137 16.766 -0.293 1 90.5 73 PHE B O 1
ATOM 3605 N N . PRO B 1 74 ? -3.744 15.336 -0.457 1 93.88 74 PRO B N 1
ATOM 3606 C CA . PRO B 1 74 ? -4.426 15.836 0.741 1 93.88 74 PRO B CA 1
ATOM 3607 C C . PRO B 1 74 ? -3.73 15.414 2.033 1 93.88 74 PRO B C 1
ATOM 3609 O O . PRO B 1 74 ? -4.254 15.648 3.125 1 93.88 74 PRO B O 1
ATOM 3612 N N . MET B 1 75 ? -2.617 14.742 1.985 1 95.81 75 MET B N 1
ATOM 3613 C CA . MET B 1 75 ? -1.955 14.203 3.168 1 95.81 75 MET B CA 1
ATOM 3614 C C . MET B 1 75 ? -0.464 14.523 3.152 1 95.81 75 MET B C 1
ATOM 3616 O O . MET B 1 75 ? 0.147 14.602 2.086 1 95.81 75 MET B O 1
ATOM 3620 N N . ASP B 1 76 ? 0.015 14.805 4.309 1 95.38 76 ASP B N 1
ATOM 3621 C CA . ASP B 1 76 ? 1.439 15.062 4.5 1 95.38 76 ASP B CA 1
ATOM 3622 C C . ASP B 1 76 ? 2.012 14.188 5.609 1 95.38 76 ASP B C 1
ATOM 3624 O O . ASP B 1 76 ? 1.425 14.078 6.688 1 95.38 76 ASP B O 1
ATOM 3628 N N . LEU B 1 77 ? 3.162 13.539 5.305 1 95.06 77 LEU B N 1
ATOM 3629 C CA . LEU B 1 77 ? 3.832 12.656 6.25 1 95.06 77 LEU B CA 1
ATOM 3630 C C . LEU B 1 77 ? 5.035 13.344 6.883 1 95.06 77 LEU B C 1
ATOM 3632 O O . LEU B 1 77 ? 5.676 14.188 6.254 1 95.06 77 LEU B O 1
ATOM 3636 N N . SER B 1 78 ? 5.281 12.992 8.164 1 93.31 78 SER B N 1
ATOM 3637 C CA . SER B 1 78 ? 6.449 13.555 8.836 1 93.31 78 SER B CA 1
ATOM 3638 C C . SER B 1 78 ? 6.992 12.609 9.898 1 93.31 78 SER B C 1
ATOM 3640 O O . SER B 1 78 ? 6.352 11.609 10.227 1 93.31 78 SER B O 1
ATOM 3642 N N . LEU B 1 79 ? 8.258 12.883 10.344 1 91.75 79 LEU B N 1
ATOM 3643 C CA . LEU B 1 79 ? 8.914 12.133 11.406 1 91.75 79 LEU B CA 1
ATOM 3644 C C . LEU B 1 79 ? 9.234 13.039 12.586 1 91.75 79 LEU B C 1
ATOM 3646 O O . LEU B 1 79 ? 9.734 14.148 12.406 1 91.75 79 LEU B O 1
ATOM 3650 N N . ASN B 1 80 ? 8.742 12.633 13.695 1 91.88 80 ASN B N 1
ATOM 3651 C CA . ASN B 1 80 ? 9.188 13.25 14.945 1 91.88 80 ASN B CA 1
ATOM 3652 C C . ASN B 1 80 ? 10.438 12.57 15.492 1 91.88 80 ASN B C 1
ATOM 3654 O O . ASN B 1 80 ? 10.383 11.422 15.93 1 91.88 80 ASN B O 1
ATOM 3658 N N . LEU B 1 81 ? 11.562 13.219 15.453 1 87.88 81 LEU B N 1
ATOM 3659 C CA . LEU B 1 81 ? 12.852 12.625 15.805 1 87.88 81 LEU B CA 1
ATOM 3660 C C . LEU B 1 81 ? 13.188 12.883 17.266 1 87.88 81 LEU B C 1
ATOM 3662 O O . LEU B 1 81 ? 14.281 12.547 17.719 1 87.88 81 LEU B O 1
ATOM 3666 N N . ASN B 1 82 ? 12.289 13.328 18 1 75.69 82 ASN B N 1
ATOM 3667 C CA . ASN B 1 82 ? 12.609 13.648 19.391 1 75.69 82 ASN B CA 1
ATOM 3668 C C . ASN B 1 82 ? 13.164 12.445 20.141 1 75.69 82 ASN B C 1
ATOM 3670 O O . ASN B 1 82 ? 12.836 11.297 19.797 1 75.69 82 ASN B O 1
ATOM 3674 N N . ALA B 1 83 ? 14.141 12.5 21.297 1 59.66 83 ALA B N 1
ATOM 3675 C CA . ALA B 1 83 ? 15.242 11.922 22.062 1 59.66 83 ALA B CA 1
ATOM 3676 C C . ALA B 1 83 ? 15.148 10.398 22.094 1 59.66 83 ALA B C 1
ATOM 3678 O O . ALA B 1 83 ? 16 9.727 22.672 1 59.66 83 ALA B O 1
ATOM 3679 N N . GLY B 1 84 ? 14.508 9.773 20.953 1 65.19 84 GLY B N 1
ATOM 3680 C CA . GLY B 1 84 ? 14.688 8.336 20.906 1 65.19 84 GLY B CA 1
ATOM 3681 C C . GLY B 1 84 ? 14.336 7.742 19.547 1 65.19 84 GLY B C 1
ATOM 3682 O O . GLY B 1 84 ? 14.945 8.094 18.531 1 65.19 84 GLY B O 1
ATOM 3683 N N . LYS B 1 85 ? 13.414 6.941 19.516 1 74.94 85 LYS B N 1
ATOM 3684 C CA . LYS B 1 85 ? 13 6.336 18.266 1 74.94 85 LYS B CA 1
ATOM 3685 C C . LYS B 1 85 ? 11.984 7.223 17.531 1 74.94 85 LYS B C 1
ATOM 3687 O O . LYS B 1 85 ? 11.07 7.762 18.156 1 74.94 85 LYS B O 1
ATOM 3692 N N . PRO B 1 86 ? 12.266 7.426 16.25 1 88.25 86 PRO B N 1
ATOM 3693 C CA . PRO B 1 86 ? 11.367 8.297 15.492 1 88.25 86 PRO B CA 1
ATOM 3694 C C . PRO B 1 86 ? 9.914 7.832 15.547 1 88.25 86 PRO B C 1
ATOM 3696 O O . PRO B 1 86 ? 9.648 6.629 15.609 1 88.25 86 PRO B O 1
ATOM 3699 N N . LYS B 1 87 ? 9.062 8.82 15.672 1 93.38 87 LYS B N 1
ATOM 3700 C CA . LYS B 1 87 ? 7.629 8.562 15.594 1 93.38 87 LYS B CA 1
ATOM 3701 C C . LYS B 1 87 ? 7.043 9.133 14.305 1 93.38 87 LYS B C 1
ATOM 3703 O O . LYS B 1 87 ? 7.355 10.258 13.914 1 93.38 87 LYS B O 1
ATOM 3708 N N . VAL B 1 88 ? 6.281 8.266 13.672 1 95.75 88 VAL B N 1
ATOM 3709 C CA . VAL B 1 88 ? 5.652 8.672 12.422 1 95.75 88 VAL B CA 1
ATOM 3710 C C . VAL B 1 88 ? 4.422 9.531 12.719 1 95.75 88 VAL B C 1
ATOM 3712 O O . VAL B 1 88 ? 3.682 9.258 13.664 1 95.75 88 VAL B O 1
ATOM 3715 N N . ARG B 1 89 ? 4.262 10.617 11.922 1 96.81 89 ARG B N 1
ATOM 3716 C CA . ARG B 1 89 ? 3.084 11.484 11.969 1 96.81 89 ARG B CA 1
ATOM 3717 C C . ARG B 1 89 ? 2.543 11.75 10.57 1 96.81 89 ARG B C 1
ATOM 3719 O O . ARG B 1 89 ? 3.271 11.625 9.578 1 96.81 89 ARG B O 1
ATOM 3726 N N . TYR B 1 90 ? 1.256 11.953 10.531 1 97.88 90 TYR B N 1
ATOM 3727 C CA . TYR B 1 90 ? 0.727 12.484 9.281 1 97.88 90 TYR B CA 1
ATOM 3728 C C . TYR B 1 90 ? -0.453 13.414 9.539 1 97.88 90 TYR B C 1
ATOM 3730 O O . TYR B 1 90 ? -1.148 13.281 10.547 1 97.88 90 TYR B O 1
ATOM 3738 N N . ALA B 1 91 ? -0.59 14.414 8.734 1 98.19 91 ALA B N 1
ATOM 3739 C CA . ALA B 1 91 ? -1.717 15.344 8.695 1 98.19 91 ALA B CA 1
ATOM 3740 C C . ALA B 1 91 ? -2.439 15.273 7.355 1 98.19 91 ALA B C 1
ATOM 3742 O O . ALA B 1 91 ? -1.848 14.891 6.344 1 98.19 91 ALA B O 1
ATOM 3743 N N . TRP B 1 92 ? -3.707 15.555 7.41 1 97.69 92 TRP B N 1
ATOM 3744 C CA . TRP B 1 92 ? -4.48 15.469 6.176 1 97.69 92 TRP B CA 1
ATOM 3745 C C . TRP B 1 92 ? -5.633 16.469 6.184 1 97.69 92 TRP B C 1
ATOM 3747 O O . TRP B 1 92 ? -6.191 16.766 7.242 1 97.69 92 TRP B O 1
ATOM 3757 N N . GLU B 1 93 ? -5.895 17 4.996 1 96.5 93 GLU B N 1
ATOM 3758 C CA . GLU B 1 93 ? -7.031 17.891 4.824 1 96.5 93 GLU B CA 1
ATOM 3759 C C . GLU B 1 93 ? -8.352 17.125 4.785 1 96.5 93 GLU B C 1
ATOM 3761 O O . GLU B 1 93 ? -8.453 16.094 4.117 1 96.5 93 GLU B O 1
ATOM 3766 N N . PHE B 1 94 ? -9.32 17.609 5.512 1 96.12 94 PHE B N 1
ATOM 3767 C CA . PHE B 1 94 ? -10.648 17.031 5.422 1 96.12 94 PHE B CA 1
ATOM 3768 C C . PHE B 1 94 ? -11.422 17.625 4.254 1 96.12 94 PHE B C 1
ATOM 3770 O O . PHE B 1 94 ? -11.812 18.797 4.289 1 96.12 94 PHE B O 1
ATOM 3777 N N . ILE B 1 95 ? -11.672 16.906 3.24 1 92.06 95 ILE B N 1
ATOM 3778 C CA . ILE B 1 95 ? -12.445 17.344 2.086 1 92.06 95 ILE B CA 1
ATOM 3779 C C . ILE B 1 95 ? -13.875 16.812 2.195 1 92.06 95 ILE B C 1
ATOM 3781 O O . ILE B 1 95 ? -14.828 17.531 1.884 1 92.06 95 ILE B O 1
ATOM 3785 N N . GLY B 1 96 ? -13.969 15.656 2.773 1 91.31 96 GLY B N 1
ATOM 3786 C CA . GLY B 1 96 ? -15.258 14.992 2.877 1 91.31 96 GLY B CA 1
ATOM 3787 C C . GLY B 1 96 ? -15.461 13.914 1.832 1 91.31 96 GLY B C 1
ATOM 3788 O O . GLY B 1 96 ? -14.797 13.922 0.79 1 91.31 96 GLY B O 1
ATOM 3789 N N . PRO B 1 97 ? -16.328 12.922 2.102 1 87.81 97 PRO B N 1
ATOM 3790 C CA . PRO B 1 97 ? -16.5 11.758 1.222 1 87.81 97 PRO B CA 1
ATOM 3791 C C . PRO B 1 97 ? -17 12.148 -0.168 1 87.81 97 PRO B C 1
ATOM 3793 O O . PRO B 1 97 ? -16.641 11.5 -1.158 1 87.81 97 PRO B O 1
ATOM 3796 N N . ASN B 1 98 ? -17.797 13.172 -0.262 1 83.56 98 ASN B N 1
ATOM 3797 C CA . ASN B 1 98 ? -18.406 13.531 -1.537 1 83.56 98 ASN B CA 1
ATOM 3798 C C . ASN B 1 98 ? -17.734 14.758 -2.15 1 83.56 98 ASN B C 1
ATOM 3800 O O . ASN B 1 98 ? -18.062 15.156 -3.268 1 83.56 98 ASN B O 1
ATOM 3804 N N . GLY B 1 99 ? -16.766 15.273 -1.468 1 76.81 99 GLY B N 1
ATOM 3805 C CA . GLY B 1 99 ? -16.188 16.531 -1.915 1 76.81 99 GLY B CA 1
ATOM 3806 C C . GLY B 1 99 ? -17.078 17.719 -1.633 1 76.81 99 GLY B C 1
ATOM 3807 O O . GLY B 1 99 ? -18.078 17.609 -0.921 1 76.81 99 GLY B O 1
ATOM 3808 N N . PRO B 1 100 ? -16.562 18.906 -2.123 1 73.06 100 PRO B N 1
ATOM 3809 C CA . PRO B 1 100 ? -17.359 20.109 -1.91 1 73.06 100 PRO B CA 1
ATOM 3810 C C . PRO B 1 100 ? -18.719 20.062 -2.613 1 73.06 100 PRO B C 1
ATOM 3812 O O . PRO B 1 100 ? -18.797 19.672 -3.781 1 73.06 100 PRO B O 1
ATOM 3815 N N . GLU B 1 101 ? -19.688 20.203 -1.812 1 74.81 101 GLU B N 1
ATOM 3816 C CA . GLU B 1 101 ? -21.031 20.328 -2.367 1 74.81 101 GLU B CA 1
ATOM 3817 C C . GLU B 1 101 ? -21.5 21.781 -2.402 1 74.81 101 GLU B C 1
ATOM 3819 O O . GLU B 1 101 ? -21.031 22.594 -1.604 1 74.81 101 GLU B O 1
ATOM 3824 N N . ASP B 1 102 ? -22.375 22.094 -3.346 1 69.75 102 ASP B N 1
ATOM 3825 C CA . ASP B 1 102 ? -22.797 23.469 -3.594 1 69.75 102 ASP B CA 1
ATOM 3826 C C . ASP B 1 102 ? -23.297 24.125 -2.312 1 69.75 102 ASP B C 1
ATOM 3828 O O . ASP B 1 102 ? -23 25.281 -2.045 1 69.75 102 ASP B O 1
ATOM 3832 N N . ASP B 1 103 ? -23.984 23.406 -1.574 1 77.25 103 ASP B N 1
ATOM 3833 C CA . ASP B 1 103 ? -24.594 24.031 -0.402 1 77.25 103 ASP B CA 1
ATOM 3834 C C . ASP B 1 103 ? -23.719 23.812 0.838 1 77.25 103 ASP B C 1
ATOM 3836 O O . ASP B 1 103 ? -24 24.375 1.901 1 77.25 103 ASP B O 1
ATOM 3840 N N . ASP B 1 104 ? -22.672 23.125 0.743 1 83.75 104 ASP B N 1
ATOM 3841 C CA . ASP B 1 104 ? -21.75 22.859 1.839 1 83.75 104 ASP B CA 1
ATOM 3842 C C . ASP B 1 104 ? -20.328 22.625 1.317 1 83.75 104 ASP B C 1
ATOM 3844 O O . ASP B 1 104 ? -19.812 21.516 1.399 1 83.75 104 ASP B O 1
ATOM 3848 N N . MET B 1 105 ? -19.781 23.719 0.98 1 85.69 105 MET B N 1
ATOM 3849 C CA . MET B 1 105 ? -18.484 23.719 0.295 1 85.69 105 MET B CA 1
ATOM 3850 C C . MET B 1 105 ? -17.406 23.078 1.16 1 85.69 105 MET B C 1
ATOM 3852 O O . MET B 1 105 ? -16.484 22.453 0.642 1 85.69 105 MET B O 1
ATOM 3856 N N . TYR B 1 106 ? -17.562 23.203 2.477 1 90.5 106 TYR B N 1
ATOM 3857 C CA . TYR B 1 106 ? -16.5 22.734 3.352 1 90.5 106 TYR B CA 1
ATOM 3858 C C . TYR B 1 106 ? -16.953 21.516 4.148 1 90.5 106 TYR B C 1
ATOM 3860 O O . TYR B 1 106 ? -16.297 21.125 5.121 1 90.5 106 TYR B O 1
ATOM 3868 N N . ALA B 1 107 ? -18.047 20.953 3.822 1 91.12 107 ALA B N 1
ATOM 3869 C CA . ALA B 1 107 ? -18.562 19.672 4.328 1 91.12 107 ALA B CA 1
ATOM 3870 C C . ALA B 1 107 ? -18.578 19.656 5.852 1 91.12 107 ALA B C 1
ATOM 3872 O O . ALA B 1 107 ? -18.094 18.703 6.473 1 91.12 107 ALA B O 1
ATOM 3873 N N . ILE B 1 108 ? -19.156 20.703 6.441 1 93.94 108 ILE B N 1
ATOM 3874 C CA . ILE B 1 108 ? -19.109 20.875 7.887 1 93.94 108 ILE B CA 1
ATOM 3875 C C . ILE B 1 108 ? -19.844 19.734 8.57 1 93.94 108 ILE B C 1
ATOM 3877 O O . ILE B 1 108 ? -19.375 19.188 9.57 1 93.94 108 ILE B O 1
ATOM 3881 N N . GLY B 1 109 ? -21.016 19.391 8.031 1 92.81 109 GLY B N 1
ATOM 3882 C CA . GLY B 1 109 ? -21.75 18.281 8.594 1 92.81 109 GLY B CA 1
ATOM 3883 C C . GLY B 1 109 ? -20.969 16.969 8.57 1 92.81 109 GLY B C 1
ATOM 3884 O O . GLY B 1 109 ? -20.953 16.234 9.562 1 92.81 109 GLY B O 1
ATOM 3885 N N . ALA B 1 110 ? -20.359 16.703 7.465 1 94.06 110 ALA B N 1
ATOM 3886 C CA . ALA B 1 110 ? -19.547 15.492 7.328 1 94.06 110 ALA B CA 1
ATOM 3887 C C . ALA B 1 110 ? -18.359 15.516 8.281 1 94.06 110 ALA B C 1
ATOM 3889 O O . ALA B 1 110 ? -17.953 14.477 8.805 1 94.06 110 ALA B O 1
ATOM 3890 N N . LEU B 1 111 ? -17.797 16.688 8.484 1 96.56 111 LEU B N 1
ATOM 3891 C CA . LEU B 1 111 ? -16.672 16.828 9.398 1 96.56 111 LEU B CA 1
ATOM 3892 C C . LEU B 1 111 ? -17.078 16.469 10.828 1 96.56 111 LEU B C 1
ATOM 3894 O O . LEU B 1 111 ? -16.375 15.734 11.516 1 96.56 111 LEU B O 1
ATOM 3898 N N . ARG B 1 112 ? -18.188 16.938 11.25 1 96.44 112 ARG B N 1
ATOM 3899 C CA . ARG B 1 112 ? -18.688 16.641 12.594 1 96.44 112 ARG B CA 1
ATOM 3900 C C . ARG B 1 112 ? -18.938 15.148 12.758 1 96.44 112 ARG B C 1
ATOM 3902 O O . ARG B 1 112 ? -18.625 14.578 13.805 1 96.44 112 ARG B O 1
ATOM 3909 N N . LYS B 1 113 ? -19.484 14.547 11.742 1 95.69 113 LYS B N 1
ATOM 3910 C CA . LYS B 1 113 ? -19.703 13.102 11.781 1 95.69 113 LYS B CA 1
ATOM 3911 C C . LYS B 1 113 ? -18.391 12.352 11.859 1 95.69 113 LYS B C 1
ATOM 3913 O O . LYS B 1 113 ? -18.266 11.359 12.586 1 95.69 113 LYS B O 1
ATOM 3918 N N . CYS B 1 114 ? -17.469 12.805 11.102 1 96.69 114 CYS B N 1
ATOM 3919 C CA . CYS B 1 114 ? -16.141 12.203 11.117 1 96.69 114 CYS B CA 1
ATOM 3920 C C . CYS B 1 114 ? -15.523 12.305 12.5 1 96.69 114 CYS B C 1
ATOM 3922 O O . CYS B 1 114 ? -14.992 11.32 13.023 1 96.69 114 CYS B O 1
ATOM 3924 N N . LEU B 1 115 ? -15.57 13.461 13.133 1 98.25 115 LEU B N 1
ATOM 3925 C CA . LEU B 1 115 ? -15.023 13.672 14.469 1 98.25 115 LEU B CA 1
ATOM 3926 C C . LEU B 1 115 ? -15.711 12.773 15.492 1 98.25 115 LEU B C 1
ATOM 3928 O O . LEU B 1 115 ? -15.055 12.227 16.375 1 98.25 115 LEU B O 1
ATOM 3932 N N . ALA B 1 116 ? -17 12.625 15.328 1 97.81 116 ALA B N 1
ATOM 3933 C CA . ALA B 1 116 ? -17.734 11.75 16.234 1 97.81 116 ALA B CA 1
ATOM 3934 C C . ALA B 1 116 ? -17.266 10.297 16.094 1 97.81 116 ALA B C 1
ATOM 3936 O O . ALA B 1 116 ? -17.062 9.609 17.094 1 97.81 116 ALA B O 1
ATOM 3937 N N . SER B 1 117 ? -17.125 9.898 14.867 1 97.19 117 SER B N 1
ATOM 3938 C CA . SER B 1 117 ? -16.656 8.539 14.602 1 97.19 117 SER B CA 1
ATOM 3939 C C . SER B 1 117 ? -15.266 8.32 15.156 1 97.19 117 SER B C 1
ATOM 3941 O O . SER B 1 117 ? -14.992 7.285 15.773 1 97.19 117 SER B O 1
ATOM 3943 N N . LEU B 1 118 ? -14.383 9.258 14.938 1 98.25 118 LEU B N 1
ATOM 3944 C CA . LEU B 1 118 ? -13.016 9.164 15.445 1 98.25 118 LEU B CA 1
ATOM 3945 C C . LEU B 1 118 ? -13 9.172 16.969 1 98.25 118 LEU B C 1
ATOM 3947 O O . LEU B 1 118 ? -12.219 8.453 17.594 1 98.25 118 LEU B O 1
ATOM 3951 N N . SER B 1 119 ? -13.812 10.008 17.531 1 98.38 119 SER B N 1
ATOM 3952 C CA . SER B 1 119 ? -13.914 10.062 19 1 98.38 119 SER B CA 1
ATOM 3953 C C . SER B 1 119 ? -14.352 8.719 19.562 1 98.38 119 SER B C 1
ATOM 3955 O O . SER B 1 119 ? -13.828 8.281 20.594 1 98.38 119 SER B O 1
ATOM 3957 N N . ALA B 1 120 ? -15.297 8.07 18.938 1 97.69 120 ALA B N 1
ATOM 3958 C CA . ALA B 1 120 ? -15.766 6.758 19.375 1 97.69 120 ALA B CA 1
ATOM 3959 C C . ALA B 1 120 ? -14.648 5.723 19.297 1 97.69 120 ALA B C 1
ATOM 3961 O O . ALA B 1 120 ? -14.516 4.867 20.172 1 97.69 120 ALA B O 1
ATOM 3962 N N . GLU B 1 121 ? -13.836 5.824 18.266 1 96.44 121 GLU B N 1
ATOM 3963 C CA . GLU B 1 121 ? -12.773 4.852 18.016 1 96.44 121 GLU B CA 1
ATOM 3964 C C . GLU B 1 121 ? -11.578 5.094 18.922 1 96.44 121 GLU B C 1
ATOM 3966 O O . GLU B 1 121 ? -11 4.148 19.469 1 96.44 121 GLU B O 1
ATOM 3971 N N . LEU B 1 122 ? -11.203 6.363 19.109 1 97.81 122 LEU B N 1
ATOM 3972 C CA . LEU B 1 122 ? -9.938 6.691 19.766 1 97.81 122 LEU B CA 1
ATOM 3973 C C . LEU B 1 122 ? -10.172 7.121 21.203 1 97.81 122 LEU B C 1
ATOM 3975 O O . LEU B 1 122 ? -9.227 7.184 22 1 97.81 122 LEU B O 1
ATOM 3979 N N . GLY B 1 123 ? -11.391 7.547 21.578 1 97.75 123 GLY B N 1
ATOM 3980 C CA . GLY B 1 123 ? -11.766 7.805 22.953 1 97.75 123 GLY B CA 1
ATOM 3981 C C . GLY B 1 123 ? -11.539 9.242 23.375 1 97.75 123 GLY B C 1
ATOM 3982 O O . GLY B 1 123 ? -11.602 9.57 24.562 1 97.75 123 GLY B O 1
ATOM 3983 N N . PHE B 1 124 ? -11.32 10.148 22.469 1 98.44 124 PHE B N 1
ATOM 3984 C CA . PHE B 1 124 ? -11.078 11.531 22.875 1 98.44 124 PHE B CA 1
ATOM 3985 C C . PHE B 1 124 ? -12.391 12.289 23.016 1 98.44 124 PHE B C 1
ATOM 3987 O O . PHE B 1 124 ? -13.43 11.859 22.516 1 98.44 124 PHE B O 1
ATOM 3994 N N . SER B 1 125 ? -12.344 13.492 23.703 1 98.31 125 SER B N 1
ATOM 3995 C CA . SER B 1 125 ? -13.461 14.414 23.844 1 98.31 125 SER B CA 1
ATOM 3996 C C . SER B 1 125 ? -13.547 15.359 22.656 1 98.31 125 SER B C 1
ATOM 3998 O O . SER B 1 125 ? -12.531 15.859 22.172 1 98.31 125 SER B O 1
ATOM 4000 N N . THR B 1 126 ? -14.766 15.617 22.188 1 98.19 126 THR B N 1
ATOM 4001 C CA . THR B 1 126 ? -14.938 16.531 21.062 1 98.19 126 THR B CA 1
ATOM 4002 C C . THR B 1 126 ? -15.234 17.938 21.562 1 98.19 126 THR B C 1
ATOM 4004 O O . THR B 1 126 ? -15.492 18.844 20.75 1 98.19 126 THR B O 1
ATOM 4007 N N . LEU B 1 127 ? -15.148 18.219 22.844 1 98.06 127 LEU B N 1
ATOM 4008 C CA . LEU B 1 1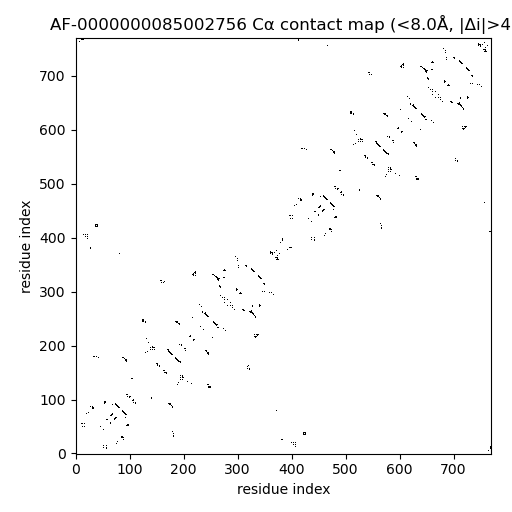27 ? -15.578 19.484 23.422 1 98.06 127 LEU B CA 1
ATOM 4009 C C . LEU B 1 127 ? -14.867 20.656 22.766 1 98.06 127 LEU B C 1
ATOM 4011 O O . LEU B 1 127 ? -15.516 21.609 22.312 1 98.06 127 LEU B O 1
ATOM 4015 N N . TRP B 1 128 ? -13.57 20.609 22.688 1 98.69 128 TRP B N 1
ATOM 4016 C CA . TRP B 1 128 ? -12.812 21.719 22.125 1 98.69 128 TRP B CA 1
ATOM 4017 C C . TRP B 1 128 ? -13.062 21.844 20.625 1 98.69 128 TRP B C 1
ATOM 4019 O O . TRP B 1 128 ? -13.156 22.953 20.094 1 98.69 128 TRP B O 1
ATOM 4029 N N . ALA B 1 129 ? -13.133 20.672 19.938 1 98.62 129 ALA B N 1
ATOM 4030 C CA . ALA B 1 129 ? -13.438 20.688 18.5 1 98.62 129 ALA B CA 1
ATOM 4031 C C . ALA B 1 129 ? -14.797 21.328 18.25 1 98.62 129 ALA B C 1
ATOM 4033 O O . ALA B 1 129 ? -14.938 22.156 17.344 1 98.62 129 ALA B O 1
ATOM 4034 N N . ASP B 1 130 ? -15.766 21 19.016 1 98.38 130 ASP B N 1
ATOM 4035 C CA . ASP B 1 130 ? -17.109 21.531 18.875 1 98.38 130 ASP B CA 1
ATOM 4036 C C . ASP B 1 130 ? -17.125 23.047 19.109 1 98.38 130 ASP B C 1
ATOM 4038 O O . ASP B 1 130 ? -17.781 23.781 18.375 1 98.38 130 ASP B O 1
ATOM 4042 N N . ALA B 1 131 ? -16.438 23.5 20.125 1 98.44 131 ALA B N 1
ATOM 4043 C CA . ALA B 1 131 ? -16.391 24.922 20.438 1 98.44 131 ALA B CA 1
ATOM 4044 C C . ALA B 1 131 ? -15.797 25.703 19.266 1 98.44 131 ALA B C 1
ATOM 4046 O O . ALA B 1 131 ? -16.328 26.766 18.891 1 98.44 131 ALA B O 1
ATOM 4047 N N . LEU B 1 132 ? -14.75 25.203 18.688 1 98.5 132 LEU B N 1
ATOM 4048 C CA . LEU B 1 132 ? -14.109 25.891 17.562 1 98.5 132 LEU B CA 1
ATOM 4049 C C . LEU B 1 132 ? -15 25.859 16.328 1 98.5 132 LEU B C 1
ATOM 4051 O O . LEU B 1 132 ? -15.148 26.875 15.648 1 98.5 132 LEU B O 1
ATOM 4055 N N . LEU B 1 133 ? -15.586 24.688 16.031 1 98.06 133 LEU B N 1
ATOM 4056 C CA . LEU B 1 133 ? -16.438 24.562 14.852 1 98.06 133 LEU B CA 1
ATOM 4057 C C . LEU B 1 133 ? -17.688 25.422 14.992 1 98.06 133 LEU B C 1
ATOM 4059 O O . LEU B 1 133 ? -18.141 26.031 14.016 1 98.06 133 LEU B O 1
ATOM 4063 N N . ASP B 1 134 ? -18.25 25.516 16.172 1 97.94 134 ASP B N 1
ATOM 4064 C CA . ASP B 1 134 ? -19.422 26.359 16.391 1 97.94 134 ASP B CA 1
ATOM 4065 C C . ASP B 1 134 ? -19.094 27.828 16.109 1 97.94 134 ASP B C 1
ATOM 4067 O O . ASP B 1 134 ? -19.953 28.578 15.617 1 97.94 134 ASP B O 1
ATOM 4071 N N . ALA B 1 135 ? -17.906 28.203 16.438 1 97.88 135 ALA B N 1
ATOM 4072 C CA . ALA B 1 135 ? -17.531 29.609 16.328 1 97.88 135 ALA B CA 1
ATOM 4073 C C . ALA B 1 135 ? -17.047 29.953 14.922 1 97.88 135 ALA B C 1
ATOM 4075 O O . ALA B 1 135 ? -17.234 31.062 14.445 1 97.88 135 ALA B O 1
ATOM 4076 N N . LEU B 1 136 ? -16.438 28.953 14.242 1 97.88 136 LEU B N 1
ATOM 4077 C CA . LEU B 1 136 ? -15.641 29.359 13.078 1 97.88 136 LEU B CA 1
ATOM 4078 C C . LEU B 1 136 ? -16.172 28.703 11.805 1 97.88 136 LEU B C 1
ATOM 4080 O O . LEU B 1 136 ? -15.797 29.094 10.703 1 97.88 136 LEU B O 1
ATOM 4084 N N . ALA B 1 137 ? -17.047 27.656 11.883 1 96.69 137 ALA B N 1
ATOM 4085 C CA . ALA B 1 137 ? -17.609 27.078 10.672 1 96.69 137 ALA B CA 1
ATOM 4086 C C . ALA B 1 137 ? -18.344 28.141 9.852 1 96.69 137 ALA B C 1
ATOM 4088 O O . ALA B 1 137 ? -19.203 28.859 10.383 1 96.69 137 ALA B O 1
ATOM 4089 N N . PRO B 1 138 ? -18.062 28.234 8.594 1 94.94 138 PRO B N 1
ATOM 4090 C CA . PRO B 1 138 ? -18.734 29.25 7.789 1 94.94 138 PRO B CA 1
ATOM 4091 C C . PRO B 1 138 ? -20.172 28.844 7.426 1 94.94 138 PRO B C 1
ATOM 4093 O O . PRO B 1 138 ? -20.453 27.672 7.23 1 94.94 138 PRO B O 1
ATOM 4096 N N . THR B 1 139 ? -20.984 29.875 7.332 1 93.19 139 THR B N 1
ATOM 4097 C CA . THR B 1 139 ? -22.281 29.656 6.695 1 93.19 139 THR B CA 1
ATOM 4098 C C . THR B 1 139 ? -22.125 29.5 5.188 1 93.19 139 THR B C 1
ATOM 4100 O O . THR B 1 139 ? -21.062 29.797 4.633 1 93.19 139 THR B O 1
ATOM 4103 N N . SER B 1 140 ? -23.188 29.031 4.551 1 91.38 140 SER B N 1
ATOM 4104 C CA . SER B 1 140 ? -23.156 28.906 3.098 1 91.38 140 SER B CA 1
ATOM 4105 C C . SER B 1 140 ? -22.891 30.25 2.432 1 91.38 140 SER B C 1
ATOM 4107 O O . SER B 1 140 ? -22.188 30.312 1.423 1 91.38 140 SER B O 1
ATOM 4109 N N . GLU B 1 141 ? -23.453 31.266 2.99 1 93.44 141 GLU B N 1
ATOM 4110 C CA . GLU B 1 141 ? -23.266 32.594 2.451 1 93.44 141 GLU B CA 1
ATOM 4111 C C . GLU B 1 141 ? -21.812 33.062 2.617 1 93.44 141 GLU B C 1
ATOM 4113 O O . GLU B 1 141 ? -21.234 33.625 1.693 1 93.44 141 GLU B O 1
ATOM 4118 N N . GLU B 1 142 ? -21.297 32.844 3.752 1 93.69 142 GLU B N 1
ATOM 4119 C CA . GLU B 1 142 ? -19.906 33.219 4.008 1 93.69 142 GLU B CA 1
ATOM 4120 C C . GLU B 1 142 ? -18.969 32.438 3.092 1 93.69 142 GLU B C 1
ATOM 4122 O O . GLU B 1 142 ? -18.016 33.031 2.553 1 93.69 142 GLU B O 1
ATOM 4127 N N . ALA B 1 143 ? -19.219 31.172 2.939 1 91.38 143 ALA B N 1
ATOM 4128 C CA . ALA B 1 143 ? -18.406 30.328 2.066 1 91.38 143 ALA B CA 1
ATOM 4129 C C . ALA B 1 143 ? -18.438 30.844 0.627 1 91.38 143 ALA B C 1
ATOM 4131 O O . ALA B 1 143 ? -17.406 30.906 -0.038 1 91.38 143 ALA B O 1
ATOM 4132 N N . THR B 1 144 ? -19.594 31.172 0.141 1 90.25 144 THR B N 1
ATOM 4133 C CA . THR B 1 144 ? -19.75 31.688 -1.213 1 90.25 144 THR B CA 1
ATOM 4134 C C . THR B 1 144 ? -19.016 33 -1.389 1 90.25 144 THR B C 1
ATOM 4136 O O . THR B 1 144 ? -18.312 33.188 -2.389 1 90.25 144 THR B O 1
ATOM 4139 N N . THR B 1 145 ? -19.188 33.812 -0.414 1 92.5 145 THR B N 1
ATOM 4140 C CA . THR B 1 145 ? -18.5 35.094 -0.45 1 92.5 145 THR B CA 1
ATOM 4141 C C . THR B 1 145 ? -16.984 34.906 -0.494 1 92.5 145 THR B C 1
ATOM 4143 O O . THR B 1 145 ? -16.297 35.594 -1.253 1 92.5 145 THR B O 1
ATOM 4146 N N . THR B 1 146 ? -16.531 34.062 0.355 1 90.88 146 THR B N 1
ATOM 4147 C CA . THR B 1 146 ? -15.102 33.781 0.378 1 90.88 146 THR B CA 1
ATOM 4148 C C . THR B 1 146 ? -14.625 33.281 -0.983 1 90.88 146 THR B C 1
ATOM 4150 O O . THR B 1 146 ? -13.594 33.719 -1.487 1 90.88 146 THR B O 1
ATOM 4153 N N . GLN B 1 147 ? -15.336 32.406 -1.574 1 85.88 147 GLN B N 1
ATOM 4154 C CA . GLN B 1 147 ? -14.961 31.875 -2.871 1 85.88 147 GLN B CA 1
ATOM 4155 C C . GLN B 1 147 ? -14.898 32.969 -3.936 1 85.88 147 GLN B C 1
ATOM 4157 O O . GLN B 1 147 ? -14.031 32.938 -4.812 1 85.88 147 GLN B O 1
ATOM 4162 N N . GLN B 1 148 ? -15.742 33.812 -3.844 1 88.19 148 GLN B N 1
ATOM 4163 C CA . GLN B 1 148 ? -15.805 34.906 -4.812 1 88.19 148 GLN B CA 1
ATOM 4164 C C . GLN B 1 148 ? -14.617 35.844 -4.641 1 88.19 148 GLN B C 1
ATOM 4166 O O . GLN B 1 148 ? -14.164 36.469 -5.609 1 88.19 148 GLN B O 1
ATOM 4171 N N . ASN B 1 149 ? -14.133 35.875 -3.445 1 87.69 149 ASN B N 1
ATOM 4172 C CA . ASN B 1 149 ? -13.125 36.875 -3.133 1 87.69 149 ASN B CA 1
ATOM 4173 C C . ASN B 1 149 ? -11.734 36.281 -3.02 1 87.69 149 ASN B C 1
ATOM 4175 O O . ASN B 1 149 ? -10.75 36.969 -2.836 1 87.69 149 ASN B O 1
ATOM 4179 N N . ILE B 1 150 ? -11.656 35 -3.129 1 86.12 150 ILE B N 1
ATOM 4180 C CA . ILE B 1 150 ? -10.414 34.312 -2.809 1 86.12 150 ILE B CA 1
ATOM 4181 C C . ILE B 1 150 ? -9.305 34.781 -3.742 1 86.12 150 ILE B C 1
ATOM 4183 O O . ILE B 1 150 ? -8.148 34.906 -3.32 1 86.12 150 ILE B O 1
ATOM 4187 N N . GLN B 1 151 ? -9.57 35 -4.961 1 82.62 151 GLN B N 1
ATOM 4188 C CA . GLN B 1 151 ? -8.547 35.406 -5.91 1 82.62 151 GLN B CA 1
ATOM 4189 C C . GLN B 1 151 ? -7.992 36.781 -5.551 1 82.62 151 GLN B C 1
ATOM 4191 O O . GLN B 1 151 ? -6.781 37 -5.609 1 82.62 151 GLN B O 1
ATOM 4196 N N . GLN B 1 152 ? -8.859 37.625 -5.285 1 83.12 152 GLN B N 1
ATOM 4197 C CA . GLN B 1 152 ? -8.445 38.969 -4.891 1 83.12 152 GLN B CA 1
ATOM 4198 C C . GLN B 1 152 ? -7.629 38.938 -3.6 1 83.12 152 GLN B C 1
ATOM 4200 O O . GLN B 1 152 ? -6.637 39.656 -3.469 1 83.12 152 GLN B O 1
ATOM 4205 N N . TRP B 1 153 ? -8.094 38.188 -2.705 1 82.62 153 TRP B N 1
ATOM 4206 C CA . TRP B 1 153 ? -7.387 38.031 -1.439 1 82.62 153 TRP B CA 1
ATOM 4207 C C . TRP B 1 153 ? -5.988 37.469 -1.665 1 82.62 153 TRP B C 1
ATOM 4209 O O . TRP B 1 153 ? -5.012 38 -1.113 1 82.62 153 TRP B O 1
ATOM 4219 N N . GLN B 1 154 ? -5.844 36.5 -2.439 1 80.75 154 GLN B N 1
ATOM 4220 C CA . GLN B 1 154 ? -4.547 35.906 -2.744 1 80.75 154 GLN B CA 1
ATOM 4221 C C . GLN B 1 154 ? -3.629 36.906 -3.436 1 80.75 154 GLN B C 1
ATOM 4223 O O . GLN B 1 154 ? -2.434 36.969 -3.143 1 80.75 154 GLN B O 1
ATOM 4228 N N . ALA B 1 155 ? -4.191 37.594 -4.34 1 80.12 155 ALA B N 1
ATOM 4229 C CA . ALA B 1 155 ? -3.428 38.625 -5.047 1 80.12 155 ALA B CA 1
ATOM 4230 C C . ALA B 1 155 ? -2.875 39.656 -4.074 1 80.12 155 ALA B C 1
ATOM 4232 O O . ALA B 1 155 ? -1.78 40.188 -4.277 1 80.12 155 ALA B O 1
ATOM 4233 N N . SER B 1 156 ? -3.617 39.875 -3.059 1 77.94 156 SER B N 1
ATOM 4234 C CA . SER B 1 156 ? -3.213 40.875 -2.088 1 77.94 156 SER B CA 1
ATOM 4235 C C . SER B 1 156 ? -2.012 40.406 -1.272 1 77.94 156 SER B C 1
ATOM 4237 O O . SER B 1 156 ? -1.302 41.25 -0.684 1 77.94 156 SER B O 1
ATOM 4239 N N . LEU B 1 157 ? -1.794 39.156 -1.196 1 76 157 LEU B N 1
ATOM 4240 C CA . LEU B 1 157 ? -0.698 38.594 -0.418 1 76 157 LEU B CA 1
ATOM 4241 C C . LEU B 1 157 ? 0.558 38.469 -1.271 1 76 157 LEU B C 1
ATOM 4243 O O . LEU B 1 157 ? 1.638 38.156 -0.75 1 76 157 LEU B O 1
ATOM 4247 N N . LEU B 1 158 ? 0.399 38.656 -2.562 1 78.5 158 LEU B N 1
ATOM 4248 C CA . LEU B 1 158 ? 1.503 38.438 -3.492 1 78.5 158 LEU B CA 1
ATOM 4249 C C . LEU B 1 158 ? 2.168 39.781 -3.867 1 78.5 158 LEU B C 1
ATOM 4251 O O . LEU B 1 158 ? 1.542 40.844 -3.787 1 78.5 158 LEU B O 1
ATOM 4255 N N . PRO B 1 159 ? 3.459 39.562 -4.227 1 75.06 159 PRO B N 1
ATOM 4256 C CA . PRO B 1 159 ? 4.105 40.781 -4.734 1 75.06 159 PRO B CA 1
ATOM 4257 C C . PRO B 1 159 ? 3.434 41.312 -5.996 1 75.06 159 PRO B C 1
ATOM 4259 O O . PRO B 1 159 ? 2.738 40.594 -6.695 1 75.06 159 PRO B O 1
ATOM 4262 N N . PRO B 1 160 ? 3.775 42.656 -6.16 1 78.44 160 PRO B N 1
ATOM 4263 C CA . PRO B 1 160 ? 3.209 43.219 -7.383 1 78.44 160 PRO B CA 1
ATOM 4264 C C . PRO B 1 160 ? 3.643 42.469 -8.641 1 78.44 160 PRO B C 1
ATOM 4266 O O . PRO B 1 160 ? 4.805 42.094 -8.758 1 78.44 160 PRO B O 1
ATOM 4269 N N . GLY B 1 161 ? 2.689 42.156 -9.5 1 78.5 161 GLY B N 1
ATOM 4270 C CA . GLY B 1 161 ? 3.004 41.531 -10.773 1 78.5 161 GLY B CA 1
ATOM 4271 C C . GLY B 1 161 ? 2.844 40.031 -10.758 1 78.5 161 GLY B C 1
ATOM 4272 O O . GLY B 1 161 ? 2.881 39.375 -11.805 1 78.5 161 GLY B O 1
ATOM 4273 N N . VAL B 1 162 ? 2.658 39.562 -9.555 1 78 162 VAL B N 1
ATOM 4274 C CA . VAL B 1 162 ? 2.486 38.094 -9.461 1 78 162 VAL B CA 1
ATOM 4275 C C . VAL B 1 162 ? 1.001 37.75 -9.383 1 78 162 VAL B C 1
ATOM 4277 O O . VAL B 1 162 ? 0.263 38.375 -8.594 1 78 162 VAL B O 1
ATOM 4280 N N . GLU B 1 163 ? 0.594 36.844 -10.289 1 77.62 163 GLU B N 1
ATOM 4281 C CA . GLU B 1 163 ? -0.802 36.406 -10.297 1 77.62 163 GLU B CA 1
ATOM 4282 C C . GLU B 1 163 ? -0.992 35.125 -9.492 1 77.62 163 GLU B C 1
ATOM 4284 O O . GLU B 1 163 ? -0.153 34.219 -9.539 1 77.62 163 GLU B O 1
ATOM 4289 N N . PRO B 1 164 ? -2.117 35.188 -8.672 1 76.5 164 PRO B N 1
ATOM 4290 C CA . PRO B 1 164 ? -2.41 33.938 -7.949 1 76.5 164 PRO B CA 1
ATOM 4291 C C . PRO B 1 164 ? -2.803 32.781 -8.875 1 76.5 164 PRO B C 1
ATOM 4293 O O . PRO B 1 164 ? -3.254 33.031 -10 1 76.5 164 PRO B O 1
ATOM 4296 N N . LYS B 1 165 ? -2.58 31.5 -8.328 1 70.69 165 LYS B N 1
ATOM 4297 C CA . LYS B 1 165 ? -2.994 30.344 -9.094 1 70.69 165 LYS B CA 1
ATOM 4298 C C . LYS B 1 165 ? -4.516 30.219 -9.148 1 70.69 165 LYS B C 1
ATOM 4300 O O . LYS B 1 165 ? -5.191 30.438 -8.141 1 70.69 165 LYS B O 1
ATOM 4305 N N . ALA B 1 166 ? -5.031 29.891 -10.398 1 65.25 166 ALA B N 1
ATOM 4306 C CA . ALA B 1 166 ? -6.473 29.781 -10.602 1 65.25 166 ALA B CA 1
ATOM 4307 C C . ALA B 1 166 ? -7.035 28.562 -9.875 1 65.25 166 ALA B C 1
ATOM 4309 O O . ALA B 1 166 ? -6.387 27.531 -9.805 1 65.25 166 ALA B O 1
ATOM 4310 N N . GLY B 1 167 ? -8.25 28.766 -9.375 1 64.12 167 GLY B N 1
ATOM 4311 C CA . GLY B 1 167 ? -9.016 27.641 -8.836 1 64.12 167 GLY B CA 1
ATOM 4312 C C . GLY B 1 167 ? -8.578 27.25 -7.441 1 64.12 167 GLY B C 1
ATOM 4313 O O . GLY B 1 167 ? -8.906 26.156 -6.977 1 64.12 167 GLY B O 1
ATOM 4314 N N . ALA B 1 168 ? -8.023 28.156 -6.879 1 66.19 168 ALA B N 1
ATOM 4315 C CA . ALA B 1 168 ? -7.504 27.844 -5.551 1 66.19 168 ALA B CA 1
ATOM 4316 C C . ALA B 1 168 ? -8.625 27.828 -4.516 1 66.19 168 ALA B C 1
ATOM 4318 O O . ALA B 1 168 ? -9.57 28.609 -4.605 1 66.19 168 ALA B O 1
ATOM 4319 N N . ARG B 1 169 ? -8.719 26.719 -3.803 1 76.06 169 ARG B N 1
ATOM 4320 C CA . ARG B 1 169 ? -9.578 26.656 -2.623 1 76.06 169 ARG B CA 1
ATOM 4321 C C . ARG B 1 169 ? -8.75 26.688 -1.344 1 76.06 169 ARG B C 1
ATOM 4323 O O . ARG B 1 169 ? -7.641 26.141 -1.305 1 76.06 169 ARG B O 1
ATOM 4330 N N . LEU B 1 170 ? -9.312 27.438 -0.329 1 84.06 170 LEU B N 1
ATOM 4331 C CA . LEU B 1 170 ? -8.641 27.453 0.965 1 84.06 170 LEU B CA 1
ATOM 4332 C C . LEU B 1 170 ? -9.086 26.266 1.818 1 84.06 170 LEU B C 1
ATOM 4334 O O . LEU B 1 170 ? -10.289 26 1.935 1 84.06 170 LEU B O 1
ATOM 4338 N N . PRO B 1 171 ? -8.125 25.594 2.344 1 90.19 171 PRO B N 1
ATOM 4339 C CA . PRO B 1 171 ? -8.531 24.531 3.273 1 90.19 171 PRO B CA 1
ATOM 4340 C C . PRO B 1 171 ? -9.188 25.078 4.539 1 90.19 171 PRO B C 1
ATOM 4342 O O . PRO B 1 171 ? -8.766 26.125 5.055 1 90.19 171 PRO B O 1
ATOM 4345 N N . PHE B 1 172 ? -10.227 24.469 4.98 1 94.38 172 PHE B N 1
ATOM 4346 C CA . PHE B 1 172 ? -10.891 24.891 6.203 1 94.38 172 PHE B CA 1
ATOM 4347 C C . PHE B 1 172 ? -10.398 24.078 7.398 1 94.38 172 PHE B C 1
ATOM 4349 O O . PHE B 1 172 ? -10.062 24.656 8.438 1 94.38 172 PHE B O 1
ATOM 4356 N N . ALA B 1 173 ? -10.359 22.75 7.195 1 96.94 173 ALA B N 1
ATOM 4357 C CA . ALA B 1 173 ? -10.031 21.891 8.336 1 96.94 173 ALA B CA 1
ATOM 4358 C C . ALA B 1 173 ? -9.047 20.797 7.934 1 96.94 173 ALA B C 1
ATOM 4360 O O . ALA B 1 173 ? -9.047 20.344 6.789 1 96.94 173 ALA B O 1
ATOM 4361 N N . ALA B 1 174 ? -8.234 20.422 8.867 1 97.94 174 ALA B N 1
ATOM 4362 C CA . ALA B 1 174 ? -7.32 19.281 8.75 1 97.94 174 ALA B CA 1
ATOM 4363 C C . ALA B 1 174 ? -7.191 18.547 10.07 1 97.94 174 ALA B C 1
ATOM 4365 O O . ALA B 1 174 ? -7.5 19.094 11.133 1 97.94 174 ALA B O 1
ATOM 4366 N N . LEU B 1 175 ? -6.914 17.297 10 1 98.62 175 LEU B N 1
ATOM 4367 C CA . LEU B 1 175 ? -6.59 16.5 11.172 1 98.62 175 LEU B CA 1
ATOM 4368 C C . LEU B 1 175 ? -5.16 15.961 11.086 1 98.62 175 LEU B C 1
ATOM 4370 O O . LEU B 1 175 ? -4.613 15.82 9.992 1 98.62 175 LEU B O 1
ATOM 4374 N N . ALA B 1 176 ? -4.578 15.758 12.203 1 98.69 176 ALA B N 1
ATOM 4375 C CA . ALA B 1 176 ? -3.24 15.18 12.273 1 98.69 176 ALA B CA 1
ATOM 4376 C C . ALA B 1 176 ? -3.176 14.07 13.312 1 98.69 176 ALA B C 1
ATOM 4378 O O . ALA B 1 176 ? -3.842 14.141 14.352 1 98.69 176 ALA B O 1
ATOM 4379 N N . PHE B 1 177 ? -2.359 13.094 13.023 1 98.62 177 PHE B N 1
ATOM 4380 C CA . PHE B 1 177 ? -2.189 11.938 13.891 1 98.62 177 PHE B CA 1
ATOM 4381 C C . PHE B 1 177 ? -0.716 11.719 14.219 1 98.62 177 PHE B C 1
ATOM 4383 O O . PHE B 1 177 ? 0.131 11.727 13.32 1 98.62 177 PHE B O 1
ATOM 4390 N N . GLY B 1 178 ? -0.402 11.703 15.523 1 97.31 178 GLY B N 1
ATOM 4391 C CA . GLY B 1 178 ? 0.868 11.172 16 1 97.31 178 GLY B CA 1
ATOM 4392 C C . GLY B 1 178 ? 0.797 9.711 16.391 1 97.31 178 GLY B C 1
ATOM 4393 O O . GLY B 1 178 ? -0.013 9.32 17.234 1 97.31 178 GLY B O 1
ATOM 4394 N N . LEU B 1 179 ? 1.652 8.898 15.727 1 97.31 179 LEU B N 1
ATOM 4395 C CA . LEU B 1 179 ? 1.591 7.457 15.953 1 97.31 179 LEU B CA 1
ATOM 4396 C C . LEU B 1 179 ? 2.645 7.02 16.969 1 97.31 179 LEU B C 1
ATOM 4398 O O . LEU B 1 179 ? 3.842 7.195 16.734 1 97.31 179 LEU B O 1
ATOM 4402 N N . ASP B 1 180 ? 2.197 6.48 18.109 1 94.94 180 ASP B N 1
ATOM 4403 C CA . ASP B 1 180 ? 3.047 6.023 19.203 1 94.94 180 ASP B CA 1
ATOM 4404 C C . ASP B 1 180 ? 2.701 4.59 19.609 1 94.94 180 ASP B C 1
ATOM 4406 O O . ASP B 1 180 ? 1.852 4.371 20.469 1 94.94 180 ASP B O 1
ATOM 4410 N N . GLY B 1 181 ? 3.588 3.613 19.109 1 93.94 181 GLY B N 1
ATOM 4411 C CA . GLY B 1 181 ? 3.133 2.236 19.203 1 93.94 181 GLY B CA 1
ATOM 4412 C C . GLY B 1 181 ? 1.775 2.014 18.562 1 93.94 181 GLY B C 1
ATOM 4413 O O . GLY B 1 181 ? 1.558 2.389 17.406 1 93.94 181 GLY B O 1
ATOM 4414 N N . PRO B 1 182 ? 0.867 1.424 19.281 1 93.75 182 PRO B N 1
ATOM 4415 C CA . PRO B 1 182 ? -0.474 1.232 18.719 1 93.75 182 PRO B CA 1
ATOM 4416 C C . PRO B 1 182 ? -1.37 2.455 18.906 1 93.75 182 PRO B C 1
ATOM 4418 O O . PRO B 1 182 ? -2.49 2.488 18.391 1 93.75 182 PRO B O 1
ATOM 4421 N N . ARG B 1 183 ? -0.885 3.414 19.625 1 95 183 ARG B N 1
ATOM 4422 C CA . ARG B 1 183 ? -1.716 4.559 19.984 1 95 183 ARG B CA 1
ATOM 4423 C C . ARG B 1 183 ? -1.657 5.633 18.906 1 95 183 ARG B C 1
ATOM 4425 O O . ARG B 1 183 ? -0.634 5.793 18.234 1 95 183 ARG B O 1
ATOM 4432 N N . THR B 1 184 ? -2.738 6.367 18.797 1 97.19 184 THR B N 1
ATOM 4433 C CA . THR B 1 184 ? -2.854 7.469 17.844 1 97.19 184 THR B CA 1
ATOM 4434 C C . THR B 1 184 ? -3.266 8.758 18.547 1 97.19 184 THR B C 1
ATOM 4436 O O . THR B 1 184 ? -4.391 8.867 19.047 1 97.19 184 THR B O 1
ATOM 4439 N N . ASP B 1 185 ? -2.318 9.719 18.625 1 97.12 185 ASP B N 1
ATOM 4440 C CA . ASP B 1 185 ? -2.658 11.062 19.094 1 97.12 185 ASP B CA 1
ATOM 4441 C C . ASP B 1 185 ? -3.309 11.883 17.984 1 97.12 185 ASP B C 1
ATOM 4443 O O . ASP B 1 185 ? -2.896 11.805 16.828 1 97.12 185 ASP B O 1
ATOM 4447 N N . THR B 1 186 ? -4.328 12.656 18.406 1 98.5 186 THR B N 1
ATOM 4448 C CA . THR B 1 186 ? -5.113 13.32 17.375 1 98.5 186 THR B CA 1
ATOM 4449 C C . THR B 1 186 ? -5.164 14.828 17.609 1 98.5 186 THR B C 1
ATOM 4451 O O . THR B 1 186 ? -5.262 15.273 18.766 1 98.5 186 THR B O 1
ATOM 4454 N N . LYS B 1 187 ? -5.066 15.586 16.547 1 98.62 187 LYS B N 1
ATOM 4455 C CA . LYS B 1 187 ? -5.23 17.031 16.547 1 98.62 187 LYS B CA 1
ATOM 4456 C C . LYS B 1 187 ? -6.203 17.484 15.461 1 98.62 187 LYS B C 1
ATOM 4458 O O . LYS B 1 187 ? -6.336 16.828 14.43 1 98.62 187 LYS B O 1
ATOM 4463 N N . LEU B 1 188 ? -6.879 18.578 15.75 1 98.88 188 LEU B N 1
ATOM 4464 C CA . LEU B 1 188 ? -7.742 19.219 14.766 1 98.88 188 LEU B CA 1
ATOM 4465 C C . LEU B 1 188 ? -7.219 20.609 14.414 1 98.88 188 LEU B C 1
ATOM 4467 O O . LEU B 1 188 ? -6.898 21.406 15.305 1 98.88 188 LEU B O 1
ATOM 4471 N N . TYR B 1 189 ? -7.098 20.875 13.148 1 98.56 189 TYR B N 1
ATOM 4472 C CA . TYR B 1 189 ? -6.754 22.188 12.617 1 98.56 189 TYR B CA 1
ATOM 4473 C C . TYR B 1 189 ? -7.973 22.859 12.008 1 98.56 189 TYR B C 1
ATOM 4475 O O . TYR B 1 189 ? -8.758 22.219 11.305 1 98.56 189 TYR B O 1
ATOM 4483 N N . ILE B 1 190 ? -8.133 24.156 12.281 1 98.31 190 ILE B N 1
ATOM 4484 C CA . ILE B 1 190 ? -9.211 24.953 11.703 1 98.31 190 ILE B CA 1
ATOM 4485 C C . ILE B 1 190 ? -8.648 26.281 11.203 1 98.31 190 ILE B C 1
ATOM 4487 O O . ILE B 1 190 ? -7.938 26.984 11.938 1 98.31 190 ILE B O 1
ATOM 4491 N N . SER B 1 191 ? -8.977 26.594 9.984 1 95.75 191 SER B N 1
ATOM 4492 C CA . SER B 1 191 ? -8.609 27.906 9.445 1 95.75 191 SER B CA 1
ATOM 4493 C C . SER B 1 191 ? -9.711 28.938 9.695 1 95.75 191 SER B C 1
ATOM 4495 O O . SER B 1 191 ? -10.836 28.766 9.234 1 95.75 191 SER B O 1
ATOM 4497 N N . PRO B 1 192 ? -9.398 30.016 10.344 1 96.25 192 PRO B N 1
ATOM 4498 C CA . PRO B 1 192 ? -10.406 31.062 10.531 1 96.25 192 PRO B CA 1
ATOM 4499 C C . PRO B 1 192 ? -10.57 31.953 9.297 1 96.25 192 PRO B C 1
ATOM 4501 O O . PRO B 1 192 ? -11.461 32.812 9.266 1 96.25 192 PRO B O 1
ATOM 4504 N N . GLN B 1 193 ? -9.773 31.734 8.289 1 91.5 193 GLN B N 1
ATOM 4505 C CA . GLN B 1 193 ? -9.672 32.656 7.156 1 91.5 193 GLN B CA 1
ATOM 4506 C C . GLN B 1 193 ? -10.977 32.688 6.359 1 91.5 193 GLN B C 1
ATOM 4508 O O . GLN B 1 193 ? -11.375 33.75 5.855 1 91.5 193 GLN B O 1
ATOM 4513 N N . ILE B 1 194 ? -11.594 31.562 6.266 1 92.19 194 ILE B N 1
ATOM 4514 C CA . ILE B 1 194 ? -12.812 31.484 5.465 1 92.19 194 ILE B CA 1
ATOM 4515 C C . ILE B 1 194 ? -13.906 32.344 6.094 1 92.19 194 ILE B C 1
ATOM 4517 O O . ILE B 1 194 ? -14.555 33.125 5.402 1 92.19 194 ILE B O 1
ATOM 4521 N N . LYS B 1 195 ? -14.055 32.156 7.352 1 94.38 195 LYS B N 1
ATOM 4522 C CA . LYS B 1 195 ? -15.062 32.938 8.055 1 94.38 195 LYS B CA 1
ATOM 4523 C C . LYS B 1 195 ? -14.672 34.406 8.078 1 94.38 195 LYS B C 1
ATOM 4525 O O . LYS B 1 195 ? -15.531 35.281 7.961 1 94.38 195 LYS B O 1
ATOM 4530 N N . GLU B 1 196 ? -13.43 34.719 8.242 1 93.75 196 GLU B N 1
ATOM 4531 C CA . GLU B 1 196 ? -12.953 36.094 8.242 1 93.75 196 GLU B CA 1
ATOM 4532 C C . GLU B 1 196 ? -13.258 36.781 6.914 1 93.75 196 GLU B C 1
ATOM 4534 O O . GLU B 1 196 ? -13.812 37.875 6.895 1 93.75 196 GLU B O 1
ATOM 4539 N N . MET B 1 197 ? -12.938 36.156 5.855 1 91.31 197 MET B N 1
ATOM 4540 C CA . MET B 1 197 ? -13.188 36.719 4.535 1 91.31 197 MET B CA 1
ATOM 4541 C C . MET B 1 197 ? -14.68 36.812 4.25 1 91.31 197 MET B C 1
ATOM 4543 O O . MET B 1 197 ? -15.164 37.812 3.719 1 91.31 197 MET B O 1
ATOM 4547 N N . GLY B 1 198 ? -15.328 35.75 4.598 1 93.62 198 GLY B N 1
ATOM 4548 C CA . GLY B 1 198 ? -16.75 35.688 4.324 1 93.62 198 GLY B CA 1
ATOM 4549 C C . GLY B 1 198 ? -17.562 36.719 5.109 1 93.62 198 GLY B C 1
ATOM 4550 O O . GLY B 1 198 ? -18.562 37.219 4.621 1 93.62 198 GLY B O 1
ATOM 4551 N N . SER B 1 199 ? -17.141 37.031 6.324 1 94.5 199 SER B N 1
ATOM 4552 C CA . SER B 1 199 ? -17.859 37.969 7.184 1 94.5 199 SER B CA 1
ATOM 4553 C C . SER B 1 199 ? -17.234 39.344 7.113 1 94.5 199 SER B C 1
ATOM 4555 O O . SER B 1 199 ? -17.797 40.312 7.641 1 94.5 199 SER B O 1
ATOM 4557 N N . ALA B 1 200 ? -16.109 39.5 6.551 1 91.75 200 ALA B N 1
ATOM 4558 C CA . ALA B 1 200 ? -15.336 40.719 6.461 1 91.75 200 ALA B CA 1
ATOM 4559 C C . ALA B 1 200 ? -14.992 41.281 7.848 1 91.75 200 ALA B C 1
ATOM 4561 O O . ALA B 1 200 ? -14.969 42.469 8.062 1 91.75 200 ALA B O 1
ATOM 4562 N N . LYS B 1 201 ? -14.867 40.375 8.766 1 93.06 201 LYS B N 1
ATOM 4563 C CA . LYS B 1 201 ? -14.5 40.719 10.133 1 93.06 201 LYS B CA 1
ATOM 4564 C C . LYS B 1 201 ? -13.352 39.844 10.633 1 93.06 201 LYS B C 1
ATOM 4566 O O . LYS B 1 201 ? -13.266 38.656 10.273 1 93.06 201 LYS B O 1
ATOM 4571 N N . SER B 1 202 ? -12.469 40.5 11.469 1 93.56 202 SER B N 1
ATOM 4572 C CA . SER B 1 202 ? -11.445 39.719 12.141 1 93.56 202 SER B CA 1
ATOM 4573 C C . SER B 1 202 ? -12.07 38.688 13.086 1 93.56 202 SER B C 1
ATOM 4575 O O . SER B 1 202 ? -13.039 39 13.781 1 93.56 202 SER B O 1
ATOM 4577 N N . MET B 1 203 ? -11.453 37.531 13.125 1 95.38 203 MET B N 1
ATOM 4578 C CA . MET B 1 203 ? -11.969 36.469 13.992 1 95.38 203 MET B CA 1
ATOM 4579 C C . MET B 1 203 ? -11.18 36.406 15.297 1 95.38 203 MET B C 1
ATOM 4581 O O . MET B 1 203 ? -11.461 35.594 16.172 1 95.38 203 MET B O 1
ATOM 4585 N N . ASN B 1 204 ? -10.219 37.281 15.523 1 96.19 204 ASN B N 1
ATOM 4586 C CA . ASN B 1 204 ? -9.367 37.219 16.703 1 96.19 204 ASN B CA 1
ATOM 4587 C C . ASN B 1 204 ? -10.188 37.219 18 1 96.19 204 ASN B C 1
ATOM 4589 O O . ASN B 1 204 ? -10.023 36.344 18.844 1 96.19 204 ASN B O 1
ATOM 4593 N N . GLU B 1 205 ? -11.07 38.188 18.031 1 96.06 205 GLU B N 1
ATOM 4594 C CA . GLU B 1 205 ? -11.852 38.281 19.25 1 96.06 205 GLU B CA 1
ATOM 4595 C C . GLU B 1 205 ? -12.758 37.062 19.422 1 96.06 205 GLU B C 1
ATOM 4597 O O . GLU B 1 205 ? -12.992 36.625 20.547 1 96.06 205 GLU B O 1
ATOM 4602 N N . THR B 1 206 ? -13.352 36.656 18.359 1 97.62 206 THR B N 1
ATOM 4603 C CA . THR B 1 206 ? -14.156 35.438 18.406 1 97.62 206 THR B CA 1
ATOM 4604 C C . THR B 1 206 ? -13.336 34.25 18.938 1 97.62 206 THR B C 1
ATOM 4606 O O . THR B 1 206 ? -13.805 33.5 19.781 1 97.62 206 THR B O 1
ATOM 4609 N N . ILE B 1 207 ? -12.133 34.125 18.469 1 98.38 207 ILE B N 1
ATOM 4610 C CA . ILE B 1 207 ? -11.234 33.031 18.859 1 98.38 207 ILE B CA 1
ATOM 4611 C C . ILE B 1 207 ? -10.883 33.188 20.344 1 98.38 207 ILE B C 1
ATOM 4613 O O . ILE B 1 207 ? -10.891 32.188 21.078 1 98.38 207 ILE B O 1
ATOM 4617 N N . TRP B 1 208 ? -10.586 34.406 20.828 1 98 208 TRP B N 1
ATOM 4618 C CA . TRP B 1 208 ? -10.273 34.625 22.234 1 98 208 TRP B CA 1
ATOM 4619 C C . TRP B 1 208 ? -11.477 34.281 23.109 1 98 208 TRP B C 1
ATOM 4621 O O . TRP B 1 208 ? -11.312 33.719 24.203 1 98 208 TRP B O 1
ATOM 4631 N N . ASN B 1 209 ? -12.625 34.656 22.625 1 98.12 209 ASN B N 1
ATOM 4632 C CA . ASN B 1 209 ? -13.828 34.312 23.359 1 98.12 209 ASN B CA 1
ATOM 4633 C C . ASN B 1 209 ? -13.977 32.812 23.5 1 98.12 209 ASN B C 1
ATOM 4635 O O . ASN B 1 209 ? -14.352 32.312 24.578 1 98.12 209 ASN B O 1
ATOM 4639 N N . VAL B 1 210 ? -13.734 32.062 22.469 1 98.5 210 VAL B N 1
ATOM 4640 C CA . VAL B 1 210 ? -13.75 30.609 22.547 1 98.5 210 VAL B CA 1
ATOM 4641 C C . VAL B 1 210 ? -12.727 30.141 23.578 1 98.5 210 VAL B C 1
ATOM 4643 O O . VAL B 1 210 ? -13.055 29.344 24.469 1 98.5 210 VAL B O 1
ATOM 4646 N N . ALA B 1 211 ? -11.469 30.625 23.5 1 98.5 211 ALA B N 1
ATOM 4647 C CA . ALA B 1 211 ? -10.383 30.219 24.375 1 98.5 211 ALA B CA 1
ATOM 4648 C C . ALA B 1 211 ? -10.734 30.453 25.844 1 98.5 211 ALA B C 1
ATOM 4650 O O . ALA B 1 211 ? -10.438 29.625 26.703 1 98.5 211 ALA B O 1
ATOM 4651 N N . ARG B 1 212 ? -11.414 31.531 26.109 1 97.5 212 ARG B N 1
ATOM 4652 C CA . ARG B 1 212 ? -11.773 31.922 27.469 1 97.5 212 ARG B CA 1
ATOM 4653 C C . ARG B 1 212 ? -12.836 30.984 28.031 1 97.5 212 ARG B C 1
ATOM 4655 O O . ARG B 1 212 ? -12.945 30.828 29.25 1 97.5 212 ARG B O 1
ATOM 4662 N N . HIS B 1 213 ? -13.57 30.375 27.203 1 97.62 213 HIS B N 1
ATOM 4663 C CA . HIS B 1 213 ? -14.719 29.609 27.672 1 97.62 213 HIS B CA 1
ATOM 4664 C C . HIS B 1 213 ? -14.5 28.109 27.484 1 97.62 213 HIS B C 1
ATOM 4666 O O . HIS B 1 213 ? -15.422 27.312 27.672 1 97.62 213 HIS B O 1
ATOM 4672 N N . LEU B 1 214 ? -13.336 27.781 27 1 97.75 214 LEU B N 1
ATOM 4673 C CA . LEU B 1 214 ? -13.008 26.359 26.984 1 97.75 214 LEU B CA 1
ATOM 4674 C C . LEU B 1 214 ? -13.023 25.781 28.391 1 97.75 214 LEU B C 1
ATOM 4676 O O . LEU B 1 214 ? -12.984 26.516 29.375 1 97.75 214 LEU B O 1
ATOM 4680 N N . GLU B 1 215 ? -13.219 24.484 28.5 1 95.81 215 GLU B N 1
ATOM 4681 C CA . GLU B 1 215 ? -13.109 23.766 29.766 1 95.81 215 GLU B CA 1
ATOM 4682 C C . GLU B 1 215 ? -11.938 22.797 29.75 1 95.81 215 GLU B C 1
ATOM 4684 O O . GLU B 1 215 ? -11.992 21.75 29.109 1 95.81 215 GLU B O 1
ATOM 4689 N N . PRO B 1 216 ? -10.891 23.031 30.594 1 97.25 216 PRO B N 1
ATOM 4690 C CA . PRO B 1 216 ? -10.617 24.266 31.328 1 97.25 216 PRO B CA 1
ATOM 4691 C C . PRO B 1 216 ? -10.289 25.453 30.422 1 97.25 216 PRO B C 1
ATOM 4693 O O . PRO B 1 216 ? -9.922 25.25 29.266 1 97.25 216 PRO B O 1
ATOM 4696 N N . PRO B 1 217 ? -10.359 26.656 30.891 1 97.56 217 PRO B N 1
ATOM 4697 C CA . PRO B 1 217 ? -10.133 27.859 30.062 1 97.56 217 PRO B CA 1
ATOM 4698 C C . PRO B 1 217 ? -8.648 28.141 29.844 1 97.56 217 PRO B C 1
ATOM 4700 O O . PRO B 1 217 ? -7.812 27.75 30.672 1 97.56 217 PRO B O 1
ATOM 4703 N N . ILE B 1 218 ? -8.367 28.797 28.812 1 97.81 218 ILE B N 1
ATOM 4704 C CA . ILE B 1 218 ? -7.047 29.391 28.594 1 97.81 218 ILE B CA 1
ATOM 4705 C C . ILE B 1 218 ? -6.887 30.641 29.469 1 97.81 218 ILE B C 1
ATOM 4707 O O . ILE B 1 218 ? -7.812 31.438 29.578 1 97.81 218 ILE B O 1
ATOM 4711 N N . SER B 1 219 ? -5.781 30.766 30.062 1 97.06 219 SER B N 1
ATOM 4712 C CA . SER B 1 219 ? -5.562 31.859 31 1 97.06 219 SER B CA 1
ATOM 4713 C C . SER B 1 219 ? -5.609 33.219 30.297 1 97.06 219 SER B C 1
ATOM 4715 O O . SER B 1 219 ? -5.105 33.344 29.172 1 97.06 219 SER B O 1
ATOM 4717 N N . GLN B 1 220 ? -6.148 34.188 31.016 1 97.38 220 GLN B N 1
ATOM 4718 C CA . GLN B 1 220 ? -6.211 35.531 30.469 1 97.38 220 GLN B CA 1
ATOM 4719 C C . GLN B 1 220 ? -4.816 36.125 30.25 1 97.38 220 GLN B C 1
ATOM 4721 O O . GLN B 1 220 ? -4.594 36.875 29.297 1 97.38 220 GLN B O 1
ATOM 4726 N N . ASN B 1 221 ? -3.92 35.75 31.047 1 97.44 221 ASN B N 1
ATOM 4727 C CA . ASN B 1 221 ? -2.541 36.219 30.891 1 97.44 221 ASN B CA 1
ATOM 4728 C C . ASN B 1 221 ? -1.945 35.719 29.578 1 97.44 221 ASN B C 1
ATOM 4730 O O . ASN B 1 221 ? -1.261 36.469 28.875 1 97.44 221 ASN B O 1
ATOM 4734 N N . ALA B 1 222 ? -2.17 34.5 29.281 1 97.69 222 ALA B N 1
ATOM 4735 C CA . ALA B 1 222 ? -1.687 33.938 28.016 1 97.69 222 ALA B CA 1
ATOM 4736 C C . ALA B 1 222 ? -2.326 34.656 26.828 1 97.69 222 ALA B C 1
ATOM 4738 O O . ALA B 1 222 ? -1.643 35 25.859 1 97.69 222 ALA B O 1
ATOM 4739 N N . ILE B 1 223 ? -3.613 34.844 26.859 1 97.75 223 ILE B N 1
ATOM 4740 C CA . ILE B 1 223 ? -4.344 35.531 25.797 1 97.75 223 ILE B CA 1
ATOM 4741 C C . ILE B 1 223 ? -3.77 36.938 25.594 1 97.75 223 ILE B C 1
ATOM 4743 O O . ILE B 1 223 ? -3.506 37.344 24.453 1 97.75 223 ILE B O 1
ATOM 4747 N N . THR B 1 224 ? -3.545 37.594 26.688 1 97.38 224 THR B N 1
ATOM 4748 C CA . THR B 1 224 ? -2.992 38.938 26.625 1 97.38 224 THR B CA 1
ATOM 4749 C C . THR B 1 224 ? -1.598 38.938 26 1 97.38 224 THR B C 1
ATOM 4751 O O . THR B 1 224 ? -1.287 39.75 25.141 1 97.38 224 THR B O 1
ATOM 4754 N N . ALA B 1 225 ? -0.818 38.062 26.422 1 96.81 225 ALA B N 1
ATOM 4755 C CA . ALA B 1 225 ? 0.545 37.938 25.922 1 96.81 225 ALA B CA 1
ATOM 4756 C C . ALA B 1 225 ? 0.549 37.75 24.406 1 96.81 225 ALA B C 1
ATOM 4758 O O . ALA B 1 225 ? 1.3 38.406 23.688 1 96.81 225 ALA B O 1
ATOM 4759 N N . VAL B 1 226 ? -0.279 36.844 23.922 1 97.19 226 VAL B N 1
ATOM 4760 C CA . VAL B 1 226 ? -0.31 36.531 22.484 1 97.19 226 VAL B CA 1
ATOM 4761 C C . VAL B 1 226 ? -0.929 37.688 21.719 1 97.19 226 VAL B C 1
ATOM 4763 O O . VAL B 1 226 ? -0.456 38.062 20.641 1 97.19 226 VAL B O 1
ATOM 4766 N N . SER B 1 227 ? -1.979 38.25 22.281 1 96.06 227 SER B N 1
ATOM 4767 C CA . SER B 1 227 ? -2.646 39.375 21.625 1 96.06 227 SER B CA 1
ATOM 4768 C C . SER B 1 227 ? -1.688 40.562 21.422 1 96.06 227 SER B C 1
ATOM 4770 O O . SER B 1 227 ? -1.664 41.156 20.359 1 96.06 227 SER B O 1
ATOM 4772 N N . GLU B 1 228 ? -0.944 40.844 22.406 1 95.81 228 GLU B N 1
ATOM 4773 C CA . GLU B 1 228 ? 0.037 41.938 22.312 1 95.81 228 GLU B CA 1
ATOM 4774 C C . GLU B 1 228 ? 1.141 41.594 21.328 1 95.81 228 GLU B C 1
ATOM 4776 O O . GLU B 1 228 ? 1.548 42.438 20.531 1 95.81 228 GLU B O 1
ATOM 4781 N N . PHE B 1 229 ? 1.539 40.438 21.391 1 96.25 229 PHE B N 1
ATOM 4782 C CA . PHE B 1 229 ? 2.578 40 20.469 1 96.25 229 PHE B CA 1
ATOM 4783 C C . PHE B 1 229 ? 2.121 40.125 19.031 1 96.25 229 PHE B C 1
ATOM 4785 O O . PHE B 1 229 ? 2.893 40.562 18.156 1 96.25 229 PHE B O 1
ATOM 4792 N N . LEU B 1 230 ? 0.884 39.656 18.75 1 94.81 230 LEU B N 1
ATOM 4793 C CA . LEU B 1 230 ? 0.346 39.719 17.391 1 94.81 230 LEU B CA 1
ATOM 4794 C C . LEU B 1 230 ? 0.372 41.125 16.844 1 94.81 230 LEU B C 1
ATOM 4796 O O . LEU B 1 230 ? 0.547 41.344 15.641 1 94.81 230 LEU B O 1
ATOM 4800 N N . LEU B 1 231 ? 0.313 42.094 17.734 1 92.12 231 LEU B N 1
ATOM 4801 C CA . LEU B 1 231 ? 0.326 43.469 17.328 1 92.12 231 LEU B CA 1
ATOM 4802 C C . LEU B 1 231 ? 1.756 43.969 17.141 1 92.12 231 LEU B C 1
ATOM 4804 O O . LEU B 1 231 ? 1.996 44.906 16.375 1 92.12 231 LEU B O 1
ATOM 4808 N N . GLU B 1 232 ? 2.678 43.344 17.75 1 90.44 232 GLU B N 1
ATOM 4809 C CA . GLU B 1 232 ? 4.066 43.781 17.766 1 90.44 232 GLU B CA 1
ATOM 4810 C C . GLU B 1 232 ? 4.863 43.156 16.625 1 90.44 232 GLU B C 1
ATOM 4812 O O . GLU B 1 232 ? 5.852 43.75 16.172 1 90.44 232 GLU B O 1
ATOM 4817 N N . ARG B 1 233 ? 4.512 42.062 16.266 1 84.75 233 ARG B N 1
ATOM 4818 C CA . ARG B 1 233 ? 5.332 41.281 15.352 1 84.75 233 ARG B CA 1
ATOM 4819 C C . ARG B 1 233 ? 5.227 41.812 13.922 1 84.75 233 ARG B C 1
ATOM 4821 O O . ARG B 1 233 ? 4.281 42.5 13.586 1 84.75 233 ARG B O 1
ATOM 4828 N N . PRO B 1 234 ? 6.262 41.438 13.117 1 77.25 234 PRO B N 1
ATOM 4829 C CA . PRO B 1 234 ? 6.152 41.719 11.688 1 77.25 234 PRO B CA 1
ATOM 4830 C C . PRO B 1 234 ? 5.07 40.875 11 1 77.25 234 PRO B C 1
ATOM 4832 O O . PRO B 1 234 ? 5.02 39.656 11.18 1 77.25 234 PRO B O 1
ATOM 4835 N N . GLY B 1 235 ? 4.16 41.594 10.352 1 73.62 235 GLY B N 1
ATOM 4836 C CA . GLY B 1 235 ? 3.08 40.906 9.664 1 73.62 235 GLY B CA 1
ATOM 4837 C C . GLY B 1 235 ? 1.704 41.312 10.156 1 73.62 235 GLY B C 1
ATOM 4838 O O . GLY B 1 235 ? 1.584 42.062 11.117 1 73.62 235 GLY B O 1
ATOM 4839 N N . PRO B 1 236 ? 0.759 40.781 9.531 1 77.88 236 PRO B N 1
ATOM 4840 C CA . PRO B 1 236 ? -0.603 41.125 9.961 1 77.88 236 PRO B CA 1
ATOM 4841 C C . PRO B 1 236 ? -0.969 40.469 11.297 1 77.88 236 PRO B C 1
ATOM 4843 O O . PRO B 1 236 ? -0.511 39.375 11.609 1 77.88 236 PRO B O 1
ATOM 4846 N N . PRO B 1 237 ? -1.687 41.188 12.102 1 82.38 237 PRO B N 1
ATOM 4847 C CA . PRO B 1 237 ? -2.082 40.625 13.406 1 82.38 237 PRO B CA 1
ATOM 4848 C C . PRO B 1 237 ? -3.137 39.531 13.289 1 82.38 237 PRO B C 1
ATOM 4850 O O . PRO B 1 237 ? -4.121 39.531 14.039 1 82.38 237 PRO B O 1
ATOM 4853 N N . CYS B 1 238 ? -3.049 38.688 12.336 1 85.19 238 CYS B N 1
ATOM 4854 C CA . CYS B 1 238 ? -4.051 37.656 12.102 1 85.19 238 CYS B CA 1
ATOM 4855 C C . CYS B 1 238 ? -3.523 36.281 12.492 1 85.19 238 CYS B C 1
ATOM 4857 O O . CYS B 1 238 ? -2.311 36.094 12.562 1 85.19 238 CYS B O 1
ATOM 4859 N N . MET B 1 239 ? -4.461 35.469 12.852 1 94.25 239 MET B N 1
ATOM 4860 C CA . MET B 1 239 ? -4.188 34.062 13.109 1 94.25 239 MET B CA 1
ATOM 4861 C C . MET B 1 239 ? -4.445 33.219 11.867 1 94.25 239 MET B C 1
ATOM 4863 O O . MET B 1 239 ? -5.547 33.25 11.312 1 94.25 239 MET B O 1
ATOM 4867 N N . ASP B 1 240 ? -3.418 32.5 11.438 1 92.25 240 ASP B N 1
ATOM 4868 C CA . ASP B 1 240 ? -3.518 31.781 10.18 1 92.25 240 ASP B CA 1
ATOM 4869 C C . ASP B 1 240 ? -4.281 30.484 10.359 1 92.25 240 ASP B C 1
ATOM 4871 O O . ASP B 1 240 ? -5.043 30.078 9.477 1 92.25 240 ASP B O 1
ATOM 4875 N N . MET B 1 241 ? -3.984 29.797 11.391 1 96.25 241 MET B N 1
ATOM 4876 C CA . MET B 1 241 ? -4.551 28.484 11.664 1 96.25 241 MET B CA 1
ATOM 4877 C C . MET B 1 241 ? -4.637 28.219 13.164 1 96.25 241 MET B C 1
ATOM 4879 O O . MET B 1 241 ? -3.768 28.656 13.922 1 96.25 241 MET B O 1
ATOM 4883 N N . LEU B 1 242 ? -5.691 27.609 13.539 1 98.5 242 LEU B N 1
ATOM 4884 C CA . LEU B 1 242 ? -5.848 27.125 14.914 1 98.5 242 LEU B CA 1
ATOM 4885 C C . LEU B 1 242 ? -5.715 25.609 14.984 1 98.5 242 LEU B C 1
ATOM 4887 O O . LEU B 1 242 ? -6.023 24.906 14.016 1 98.5 242 LEU B O 1
ATOM 4891 N N . CYS B 1 243 ? -5.223 25.141 16.078 1 98.69 243 CYS B N 1
ATOM 4892 C CA . CYS B 1 243 ? -5.105 23.703 16.297 1 98.69 243 CYS B CA 1
ATOM 4893 C C . CYS B 1 243 ? -5.348 23.344 17.766 1 98.69 243 CYS B C 1
ATOM 4895 O O . CYS B 1 243 ? -4.902 24.062 18.656 1 98.69 243 CYS B O 1
ATOM 4897 N N . VAL B 1 244 ? -6.078 22.328 18.047 1 98.81 244 VAL B N 1
ATOM 4898 C CA . VAL B 1 244 ? -6.273 21.844 19.406 1 98.81 244 VAL B CA 1
ATOM 4899 C C . VAL B 1 244 ? -5.938 20.344 19.484 1 98.81 244 VAL B C 1
ATOM 4901 O O . VAL B 1 244 ? -6.195 19.594 18.531 1 98.81 244 VAL B O 1
ATOM 4904 N N . ASP B 1 245 ? -5.383 19.922 20.578 1 98.62 245 ASP B N 1
ATOM 4905 C CA . ASP B 1 245 ? -5.23 18.5 20.891 1 98.62 245 ASP B CA 1
ATOM 4906 C C . ASP B 1 245 ? -6.578 17.859 21.203 1 98.62 245 ASP B C 1
ATOM 4908 O O . ASP B 1 245 ? -7.379 18.422 21.953 1 98.62 245 ASP B O 1
ATOM 4912 N N . LEU B 1 246 ? -6.848 16.781 20.594 1 98.75 246 LEU B N 1
ATOM 4913 C CA . LEU B 1 246 ? -8.023 15.992 20.938 1 98.75 246 LEU B CA 1
ATOM 4914 C C . LEU B 1 246 ? -7.652 14.844 21.875 1 98.75 246 LEU B C 1
ATOM 4916 O O . LEU B 1 246 ? -7.125 13.828 21.422 1 98.75 246 LEU B O 1
ATOM 4920 N N . VAL B 1 247 ? -7.969 15.039 23.125 1 98.62 247 VAL B N 1
ATOM 4921 C CA . VAL B 1 247 ? -7.574 14.102 24.188 1 98.62 247 VAL B CA 1
ATOM 4922 C C . VAL B 1 247 ? -8.805 13.664 24.969 1 98.62 247 VAL B C 1
ATOM 4924 O O . VAL B 1 247 ? -9.906 14.18 24.75 1 98.62 247 VAL B O 1
ATOM 4927 N N . LYS B 1 248 ? -8.562 12.648 25.797 1 98.06 248 LYS B N 1
ATOM 4928 C CA . LYS B 1 248 ? -9.633 12.258 26.703 1 98.06 248 LYS B CA 1
ATOM 4929 C C . LYS B 1 248 ? -10.062 13.422 27.594 1 98.06 248 LYS B C 1
ATOM 4931 O O . LYS B 1 248 ? -9.25 14.297 27.922 1 98.06 248 LYS B O 1
ATOM 4936 N N . GLU B 1 249 ? -11.297 13.344 28.031 1 97.38 249 GLU B N 1
ATOM 4937 C CA . GLU B 1 249 ? -11.859 14.445 28.797 1 97.38 249 GLU B CA 1
ATOM 4938 C C . GLU B 1 249 ? -11.031 14.727 30.047 1 97.38 249 GLU B C 1
ATOM 4940 O O . GLU B 1 249 ? -10.812 15.891 30.406 1 97.38 249 GLU B O 1
ATOM 4945 N N . GLN B 1 250 ? -10.547 13.703 30.703 1 97.5 250 GLN B N 1
ATOM 4946 C CA . GLN B 1 250 ? -9.797 13.852 31.938 1 97.5 250 GLN B CA 1
ATOM 4947 C C . GLN B 1 250 ? -8.422 14.477 31.688 1 97.5 250 GLN B C 1
ATOM 4949 O O . GLN B 1 250 ? -7.758 14.938 32.594 1 97.5 250 GLN B O 1
ATOM 4954 N N . ASP B 1 251 ? -8.008 14.484 30.422 1 97.88 251 ASP B N 1
ATOM 4955 C CA . ASP B 1 251 ? -6.676 14.969 30.078 1 97.88 251 ASP B CA 1
ATOM 4956 C C . ASP B 1 251 ? -6.742 16.359 29.453 1 97.88 251 ASP B C 1
ATOM 4958 O O . ASP B 1 251 ? -5.727 16.891 29 1 97.88 251 ASP B O 1
ATOM 4962 N N . LEU B 1 252 ? -7.855 17.031 29.469 1 97.75 252 LEU B N 1
ATOM 4963 C CA . LEU B 1 252 ? -8.047 18.328 28.812 1 97.75 252 LEU B CA 1
ATOM 4964 C C . LEU B 1 252 ? -7.172 19.391 29.469 1 97.75 252 LEU B C 1
ATOM 4966 O O . LEU B 1 252 ? -6.77 20.359 28.812 1 97.75 252 LEU B O 1
ATOM 4970 N N . HIS B 1 253 ? -6.809 19.219 30.703 1 96.88 253 HIS B N 1
ATOM 4971 C CA . HIS B 1 253 ? -5.945 20.188 31.391 1 96.88 253 HIS B CA 1
ATOM 4972 C C . HIS B 1 253 ? -4.539 20.172 30.797 1 96.88 253 HIS B C 1
ATOM 4974 O O . HIS B 1 253 ? -3.773 21.125 31 1 96.88 253 HIS B O 1
ATOM 4980 N N . ARG B 1 254 ? -4.25 19.141 30.016 1 96.88 254 ARG B N 1
ATOM 4981 C CA . ARG B 1 254 ? -2.93 19.031 29.391 1 96.88 254 ARG B CA 1
ATOM 4982 C C . ARG B 1 254 ? -3 19.281 27.891 1 96.88 254 ARG B C 1
ATOM 4984 O O . ARG B 1 254 ? -1.973 19.297 27.219 1 96.88 254 ARG B O 1
ATOM 4991 N N . ALA B 1 255 ? -4.254 19.391 27.344 1 98.06 255 ALA B N 1
ATOM 4992 C CA . ALA B 1 255 ? -4.43 19.625 25.906 1 98.06 255 ALA B CA 1
ATOM 4993 C C . ALA B 1 255 ? -3.906 21 25.516 1 98.06 255 ALA B C 1
ATOM 4995 O O . ALA B 1 255 ? -3.967 21.938 26.297 1 98.06 255 ALA B O 1
ATOM 4996 N N . ARG B 1 256 ? -3.418 21.156 24.438 1 98.12 256 ARG B N 1
ATOM 4997 C CA . ARG B 1 256 ? -2.863 22.422 23.984 1 98.12 256 ARG B CA 1
ATOM 4998 C C . ARG B 1 256 ? -3.809 23.109 23 1 98.12 256 ARG B C 1
ATOM 5000 O O . ARG B 1 256 ? -4.441 22.453 22.172 1 98.12 256 ARG B O 1
ATOM 5007 N N . PHE B 1 257 ? -3.865 24.312 23.109 1 98.69 257 PHE B N 1
ATOM 5008 C CA . PHE B 1 257 ? -4.449 25.266 22.172 1 98.69 257 PHE B CA 1
ATOM 5009 C C . PHE B 1 257 ? -3.363 25.984 21.375 1 98.69 257 PHE B C 1
ATOM 5011 O O . PHE B 1 257 ? -2.561 26.734 21.938 1 98.69 257 PHE B O 1
ATOM 5018 N N . LYS B 1 258 ? -3.42 25.797 20.031 1 98.62 258 LYS B N 1
ATOM 5019 C CA . LYS B 1 258 ? -2.301 26.266 19.219 1 98.62 258 LYS B CA 1
ATOM 5020 C C . LYS B 1 258 ? -2.758 27.297 18.188 1 98.62 258 LYS B C 1
ATOM 5022 O O . LYS B 1 258 ? -3.832 27.156 17.594 1 98.62 258 LYS B O 1
ATOM 5027 N N . ILE B 1 259 ? -1.908 28.297 18.047 1 98.12 259 ILE B N 1
ATOM 5028 C CA . ILE B 1 259 ? -2.131 29.344 17.062 1 98.12 259 ILE B CA 1
ATOM 5029 C C . ILE B 1 259 ? -0.939 29.422 16.125 1 98.12 259 ILE B C 1
ATOM 5031 O O . ILE B 1 259 ? 0.204 29.578 16.562 1 98.12 259 ILE B O 1
ATOM 5035 N N . TYR B 1 260 ? -1.286 29.312 14.852 1 96.75 260 TYR B N 1
ATOM 5036 C CA . TYR B 1 260 ? -0.244 29.438 13.844 1 96.75 260 TYR B CA 1
ATOM 5037 C C . TYR B 1 260 ? -0.284 30.812 13.188 1 96.75 260 TYR B C 1
ATOM 5039 O O . TYR B 1 260 ? -1.358 31.312 12.852 1 96.75 260 TYR B O 1
ATOM 5047 N N . VAL B 1 261 ? 0.872 31.391 13.039 1 94.56 261 VAL B N 1
ATOM 5048 C CA . VAL B 1 261 ? 1.021 32.688 12.359 1 94.56 261 VAL B CA 1
ATOM 5049 C C . VAL B 1 261 ? 2.201 32.625 11.391 1 94.56 261 VAL B C 1
ATOM 5051 O O . VAL B 1 261 ? 3.113 31.812 11.562 1 94.56 261 VAL B O 1
ATOM 5054 N N . HIS B 1 262 ? 2.102 33.375 10.344 1 91.12 262 HIS B N 1
ATOM 5055 C CA . HIS B 1 262 ? 3.213 33.438 9.398 1 91.12 262 HIS B CA 1
ATOM 5056 C C . HIS B 1 262 ? 3.914 34.781 9.438 1 91.12 262 HIS B C 1
ATOM 5058 O O . HIS B 1 262 ? 3.369 35.75 9.969 1 91.12 262 HIS B O 1
ATOM 5064 N N . THR B 1 263 ? 5.148 34.812 8.992 1 90 263 THR B N 1
ATOM 5065 C CA . THR B 1 263 ? 5.891 36.031 8.836 1 90 263 THR B CA 1
ATOM 5066 C C . THR B 1 263 ? 6.246 36.281 7.375 1 90 263 THR B C 1
ATOM 5068 O O . THR B 1 263 ? 6.32 35.344 6.586 1 90 263 THR B O 1
ATOM 5071 N N . THR B 1 264 ? 6.461 37.562 7.09 1 85.5 264 THR B N 1
ATOM 5072 C CA . THR B 1 264 ? 6.883 37.938 5.742 1 85.5 264 THR B CA 1
ATOM 5073 C C . THR B 1 264 ? 8.398 38.094 5.676 1 85.5 264 THR B C 1
ATOM 5075 O O . THR B 1 264 ? 8.953 38.375 4.609 1 85.5 264 THR B O 1
ATOM 5078 N N . SER B 1 265 ? 9.031 37.906 6.738 1 89.62 265 SER B N 1
ATOM 5079 C CA . SER B 1 265 ? 10.492 37.938 6.828 1 89.62 265 SER B CA 1
ATOM 5080 C C . SER B 1 265 ? 11.023 36.594 7.34 1 89.62 265 SER B C 1
ATOM 5082 O O . SER B 1 265 ? 10.414 35.969 8.211 1 89.62 265 SER B O 1
ATOM 5084 N N . ASN B 1 266 ? 12.172 36.156 6.762 1 93.31 266 ASN B N 1
ATOM 5085 C CA . ASN B 1 266 ? 12.836 34.969 7.254 1 93.31 266 ASN B CA 1
ATOM 5086 C C . ASN B 1 266 ? 14.203 35.281 7.844 1 93.31 266 ASN B C 1
ATOM 5088 O O . ASN B 1 266 ? 15.094 34.438 7.848 1 93.31 266 ASN B O 1
ATOM 5092 N N . SER B 1 267 ? 14.406 36.562 8.234 1 95.62 267 SER B N 1
ATOM 5093 C CA . SER B 1 267 ? 15.648 36.906 8.922 1 95.62 267 SER B CA 1
ATOM 5094 C C . SER B 1 267 ? 15.727 36.281 10.297 1 95.62 267 SER B C 1
ATOM 5096 O O . SER B 1 267 ? 14.695 35.969 10.906 1 95.62 267 SER B O 1
ATOM 5098 N N . PHE B 1 268 ? 16.969 36.125 10.758 1 97.56 268 PHE B N 1
ATOM 5099 C CA . PHE B 1 268 ? 17.109 35.531 12.094 1 97.56 268 PHE B CA 1
ATOM 5100 C C . PHE B 1 268 ? 16.594 36.5 13.156 1 97.56 268 PHE B C 1
ATOM 5102 O O . PHE B 1 268 ? 16.125 36.062 14.211 1 97.56 268 PHE B O 1
ATOM 5109 N N . ASN B 1 269 ? 16.672 37.812 12.898 1 96.44 269 ASN B N 1
ATOM 5110 C CA . ASN B 1 269 ? 16.062 38.75 13.812 1 96.44 269 ASN B CA 1
ATOM 5111 C C . ASN B 1 269 ? 14.586 38.469 14.023 1 96.44 269 ASN B C 1
ATOM 5113 O O . ASN B 1 269 ? 14.094 38.531 15.156 1 96.44 269 ASN B O 1
ATOM 5117 N N . THR B 1 270 ? 13.914 38.25 12.969 1 95 270 THR B N 1
ATOM 5118 C CA . THR B 1 270 ? 12.492 37.906 13.039 1 95 270 THR B CA 1
ATOM 5119 C C . THR B 1 270 ? 12.281 36.625 13.805 1 95 270 THR B C 1
ATOM 5121 O O . THR B 1 270 ? 11.367 36.531 14.633 1 95 270 THR B O 1
ATOM 5124 N N . VAL B 1 271 ? 13.102 35.625 13.578 1 96.31 271 VAL B N 1
ATOM 5125 C CA . VAL B 1 271 ? 13.023 34.312 14.242 1 96.31 271 VAL B CA 1
ATOM 5126 C C . VAL B 1 271 ? 13.172 34.531 15.75 1 96.31 271 VAL B C 1
ATOM 5128 O O . VAL B 1 271 ? 12.367 34 16.531 1 96.31 271 VAL B O 1
ATOM 5131 N N . GLN B 1 272 ? 14.18 35.219 16.078 1 96.38 272 GLN B N 1
ATOM 5132 C CA . GLN B 1 272 ? 14.445 35.469 17.5 1 96.38 272 GLN B CA 1
ATOM 5133 C C . GLN B 1 272 ? 13.273 36.188 18.156 1 96.38 272 GLN B C 1
ATOM 5135 O O . GLN B 1 272 ? 12.867 35.812 19.266 1 96.38 272 GLN B O 1
ATOM 5140 N N . GLN B 1 273 ? 12.75 37.156 17.516 1 95.69 273 GLN B N 1
ATOM 5141 C CA . GLN B 1 273 ? 11.617 37.906 18.047 1 95.69 273 GLN B CA 1
ATOM 5142 C C . GLN B 1 273 ? 10.422 37 18.281 1 95.69 273 GLN B C 1
ATOM 5144 O O . GLN B 1 273 ? 9.773 37.062 19.328 1 95.69 273 GLN B O 1
ATOM 5149 N N . CYS B 1 274 ? 10.156 36.156 17.328 1 95.31 274 CYS B N 1
ATOM 5150 C CA . CYS B 1 274 ? 8.961 35.344 17.391 1 95.31 274 CYS B CA 1
ATOM 5151 C C . CYS B 1 274 ? 9.133 34.188 18.391 1 95.31 274 CYS B C 1
ATOM 5153 O O . CYS B 1 274 ? 8.234 33.938 19.203 1 95.31 274 CYS B O 1
ATOM 5155 N N . ILE B 1 275 ? 10.305 33.562 18.438 1 96.38 275 ILE B N 1
ATOM 5156 C CA . ILE B 1 275 ? 10.539 32.438 19.312 1 96.38 275 ILE B CA 1
ATOM 5157 C C . ILE B 1 275 ? 10.492 32.875 20.766 1 96.38 275 ILE B C 1
ATOM 5159 O O . ILE B 1 275 ? 10.039 32.125 21.641 1 96.38 275 ILE B O 1
ATOM 5163 N N . THR B 1 276 ? 10.875 34.125 21 1 96.62 276 THR B N 1
ATOM 5164 C CA . THR B 1 276 ? 10.883 34.656 22.359 1 96.62 276 THR B CA 1
ATOM 5165 C C . THR B 1 276 ? 9.562 35.344 22.688 1 96.62 276 THR B C 1
ATOM 5167 O O . THR B 1 276 ? 9.43 35.969 23.734 1 96.62 276 THR B O 1
ATOM 5170 N N . LEU B 1 277 ? 8.617 35.25 21.812 1 96.25 277 LEU B N 1
ATOM 5171 C CA . LEU B 1 277 ? 7.324 35.906 21.969 1 96.25 277 LEU B CA 1
ATOM 5172 C C . LEU B 1 277 ? 7.5 37.406 22.266 1 96.25 277 LEU B C 1
ATOM 5174 O O . LEU B 1 277 ? 6.969 37.906 23.266 1 96.25 277 LEU B O 1
ATOM 5178 N N . GLY B 1 278 ? 8.336 38.031 21.406 1 94.5 278 GLY B N 1
ATOM 5179 C CA . GLY B 1 278 ? 8.602 39.469 21.562 1 94.5 278 GLY B CA 1
ATOM 5180 C C . GLY B 1 278 ? 9.422 39.781 22.797 1 94.5 278 GLY B C 1
ATOM 5181 O O . GLY B 1 278 ? 9.266 40.844 23.391 1 94.5 278 GLY B O 1
ATOM 5182 N N . GLY B 1 279 ? 10.164 38.844 23.25 1 94.88 279 GLY B N 1
ATOM 5183 C CA . GLY B 1 279 ? 11.016 39.062 24.406 1 94.88 279 GLY B CA 1
ATOM 5184 C C . GLY B 1 279 ? 10.367 38.625 25.719 1 94.88 279 GLY B C 1
ATOM 5185 O O . GLY B 1 279 ? 11.016 38.656 26.766 1 94.88 279 GLY B O 1
ATOM 5186 N N . ARG B 1 280 ? 9.172 38.156 25.688 1 95.88 280 ARG B N 1
ATOM 5187 C CA . ARG B 1 280 ? 8.453 37.781 26.891 1 95.88 280 ARG B CA 1
ATOM 5188 C C . ARG B 1 280 ? 9.023 36.469 27.453 1 95.88 280 ARG B C 1
ATOM 5190 O O . ARG B 1 280 ? 9.062 36.281 28.672 1 95.88 280 ARG B O 1
ATOM 5197 N N . ARG B 1 281 ? 9.406 35.531 26.641 1 95.06 281 ARG B N 1
ATOM 5198 C CA . ARG B 1 281 ? 10.055 34.281 27.062 1 95.06 281 ARG B CA 1
ATOM 5199 C C . ARG B 1 281 ? 11.562 34.469 27.172 1 95.06 281 ARG B C 1
ATOM 5201 O O . ARG B 1 281 ? 12.25 34.625 26.156 1 95.06 281 ARG B O 1
ATOM 5208 N N . GLN B 1 282 ? 12.07 34.406 28.406 1 92.5 282 GLN B N 1
ATOM 5209 C CA . GLN B 1 282 ? 13.484 34.656 28.641 1 92.5 282 GLN B CA 1
ATOM 5210 C C . GLN B 1 282 ? 14.117 33.531 29.453 1 92.5 282 GLN B C 1
ATOM 5212 O O . GLN B 1 282 ? 15.234 33.688 29.969 1 92.5 282 GLN B O 1
ATOM 5217 N N . ASP B 1 283 ? 13.375 32.5 29.547 1 94.12 283 ASP B N 1
ATOM 5218 C CA . ASP B 1 283 ? 13.914 31.391 30.328 1 94.12 283 ASP B CA 1
ATOM 5219 C C . ASP B 1 283 ? 15.102 30.734 29.609 1 94.12 283 ASP B C 1
ATOM 5221 O O . ASP B 1 283 ? 15.297 30.938 28.422 1 94.12 283 ASP B O 1
ATOM 5225 N N . GLU B 1 284 ? 15.844 30.016 30.359 1 94.69 284 GLU B N 1
ATOM 5226 C CA . GLU B 1 284 ? 17.109 29.438 29.891 1 94.69 284 GLU B CA 1
ATOM 5227 C C . GLU B 1 284 ? 16.875 28.5 28.703 1 94.69 284 GLU B C 1
ATOM 5229 O O . GLU B 1 284 ? 17.641 28.5 27.75 1 94.69 284 GLU B O 1
ATOM 5234 N N . VAL B 1 285 ? 15.906 27.703 28.781 1 91.62 285 VAL B N 1
ATOM 5235 C CA . VAL B 1 285 ? 15.625 26.719 27.734 1 91.62 285 VAL B CA 1
ATOM 5236 C C . VAL B 1 285 ? 15.352 27.438 26.406 1 91.62 285 VAL B C 1
ATOM 5238 O O . VAL B 1 285 ? 15.867 27.031 25.359 1 91.62 285 VAL B O 1
ATOM 5241 N N . THR B 1 286 ? 14.562 28.453 26.422 1 94.12 286 THR B N 1
ATOM 5242 C CA . THR B 1 286 ? 14.227 29.234 25.234 1 94.12 286 THR B CA 1
ATOM 5243 C C . THR B 1 286 ? 15.484 29.875 24.656 1 94.12 286 THR B C 1
ATOM 5245 O O . THR B 1 286 ? 15.719 29.812 23.438 1 94.12 286 THR B O 1
ATOM 5248 N N . LEU B 1 287 ? 16.281 30.484 25.5 1 95.25 287 LEU B N 1
ATOM 5249 C CA . LEU B 1 287 ? 17.453 31.203 25.031 1 95.25 287 LEU B CA 1
ATOM 5250 C C . LEU B 1 287 ? 18.484 30.234 24.453 1 95.25 287 LEU B C 1
ATOM 5252 O O . LEU B 1 287 ? 19.141 30.531 23.453 1 95.25 287 LEU B O 1
ATOM 5256 N N . LYS B 1 288 ? 18.609 29.141 25.078 1 94.38 288 LYS B N 1
ATOM 5257 C CA . LYS B 1 288 ? 19.484 28.109 24.531 1 94.38 288 LYS B CA 1
ATOM 5258 C C . LYS B 1 288 ? 19 27.641 23.156 1 94.38 288 LYS B C 1
ATOM 5260 O O . LYS B 1 288 ? 19.812 27.375 22.266 1 94.38 288 LYS B O 1
ATOM 5265 N N . SER B 1 289 ? 17.703 27.453 23.047 1 93.06 289 SER B N 1
ATOM 5266 C CA . SER B 1 289 ? 17.125 27.047 21.766 1 93.06 289 SER B CA 1
ATOM 5267 C C . SER B 1 289 ? 17.422 28.078 20.672 1 93.06 289 SER B C 1
ATOM 5269 O O . SER B 1 289 ? 17.672 27.719 19.531 1 93.06 289 SER B O 1
ATOM 5271 N N . VAL B 1 290 ? 17.359 29.297 21.016 1 96.31 290 VAL B N 1
ATOM 5272 C CA . VAL B 1 290 ? 17.641 30.375 20.062 1 96.31 290 VAL B CA 1
ATOM 5273 C C . VAL B 1 290 ? 19.094 30.281 19.594 1 96.31 290 VAL B C 1
ATOM 5275 O O . VAL B 1 290 ? 19.391 30.469 18.422 1 96.31 290 VAL B O 1
ATOM 5278 N N . GLU B 1 291 ? 19.969 30 20.516 1 95.88 291 GLU B N 1
ATOM 5279 C CA . GLU B 1 291 ? 21.391 29.875 20.188 1 95.88 291 GLU B CA 1
ATOM 5280 C C . GLU B 1 291 ? 21.625 28.719 19.219 1 95.88 291 GLU B C 1
ATOM 5282 O O . GLU B 1 291 ? 22.375 28.844 18.25 1 95.88 291 GLU B O 1
ATOM 5287 N N . VAL B 1 292 ? 21.031 27.641 19.547 1 94.5 292 VAL B N 1
ATOM 5288 C CA . VAL B 1 292 ? 21.156 26.484 18.672 1 94.5 292 VAL B CA 1
ATOM 5289 C C . VAL B 1 292 ? 20.594 26.781 17.297 1 94.5 292 VAL B C 1
ATOM 5291 O O . VAL B 1 292 ? 21.203 26.469 16.281 1 94.5 292 VAL B O 1
ATOM 5294 N N . LEU B 1 293 ? 19.422 27.359 17.297 1 96.5 293 LEU B N 1
ATOM 5295 C CA . LEU B 1 293 ? 18.781 27.719 16.047 1 96.5 293 LEU B CA 1
ATOM 5296 C C . LEU B 1 293 ? 19.656 28.641 15.219 1 96.5 293 LEU B C 1
ATOM 5298 O O . LEU B 1 293 ? 19.75 28.5 14 1 96.5 293 LEU B O 1
ATOM 5302 N N . ARG B 1 294 ? 20.281 29.562 15.852 1 97.25 294 ARG B N 1
ATOM 5303 C CA . ARG B 1 294 ? 21.172 30.484 15.164 1 97.25 294 ARG B CA 1
ATOM 5304 C C . ARG B 1 294 ? 22.312 29.75 14.477 1 97.25 294 ARG B C 1
ATOM 5306 O O . ARG B 1 294 ? 22.703 30.094 13.359 1 97.25 294 ARG B O 1
ATOM 5313 N N . SER B 1 295 ? 22.781 28.781 15.109 1 95.81 295 SER B N 1
ATOM 5314 C CA . SER B 1 295 ? 23.938 28.047 14.609 1 95.81 295 SER B CA 1
ATOM 5315 C C . SER B 1 295 ? 23.578 27.234 13.367 1 95.81 295 SER B C 1
ATOM 5317 O O . SER B 1 295 ? 24.453 26.891 12.57 1 95.81 295 SER B O 1
ATOM 5319 N N . ILE B 1 296 ? 22.297 26.922 13.203 1 96.06 296 ILE B N 1
ATOM 5320 C CA . ILE B 1 296 ? 21.938 26.062 12.078 1 96.06 296 ILE B CA 1
ATOM 5321 C C . ILE B 1 296 ? 21.078 26.844 11.086 1 96.06 296 ILE B C 1
ATOM 5323 O O . ILE B 1 296 ? 20.609 26.297 10.086 1 96.06 296 ILE B O 1
ATOM 5327 N N . TRP B 1 297 ? 20.828 28.078 11.305 1 97.25 297 TRP B N 1
ATOM 5328 C CA . TRP B 1 297 ? 19.859 28.844 10.547 1 97.25 297 TRP B CA 1
ATOM 5329 C C . TRP B 1 297 ? 20.219 28.906 9.07 1 97.25 297 TRP B C 1
ATOM 5331 O O . TRP B 1 297 ? 19.359 28.75 8.203 1 97.25 297 TRP B O 1
ATOM 5341 N N . HIS B 1 298 ? 21.516 29.109 8.758 1 96.44 298 HIS B N 1
ATOM 5342 C CA . HIS B 1 298 ? 21.953 29.188 7.371 1 96.44 298 HIS B CA 1
ATOM 5343 C C . HIS B 1 298 ? 21.672 27.891 6.625 1 96.44 298 HIS B C 1
ATOM 5345 O O . HIS B 1 298 ? 21.297 27.906 5.449 1 96.44 298 HIS B O 1
ATOM 5351 N N . LEU B 1 299 ? 21.734 26.766 7.324 1 95.06 299 LEU B N 1
ATOM 5352 C CA . LEU B 1 299 ? 21.453 25.484 6.707 1 95.06 299 LEU B CA 1
ATOM 5353 C C . LEU B 1 299 ? 19.969 25.344 6.402 1 95.06 299 LEU B C 1
ATOM 5355 O O . LEU B 1 299 ? 19.594 24.812 5.352 1 95.06 299 LEU B O 1
ATOM 5359 N N . LEU B 1 300 ? 19.094 25.859 7.328 1 94.94 300 LEU B N 1
ATOM 5360 C CA . LEU B 1 300 ? 17.656 25.812 7.113 1 94.94 300 LEU B CA 1
ATOM 5361 C C . LEU B 1 300 ? 17.266 26.656 5.914 1 94.94 300 LEU B C 1
ATOM 5363 O O . LEU B 1 300 ? 16.312 26.328 5.203 1 94.94 300 LEU B O 1
ATOM 5367 N N . LEU B 1 301 ? 18.031 27.672 5.605 1 94.38 301 LEU B N 1
ATOM 5368 C CA . LEU B 1 301 ? 17.797 28.531 4.461 1 94.38 301 LEU B CA 1
ATOM 5369 C C . LEU B 1 301 ? 18.547 28.031 3.232 1 94.38 301 LEU B C 1
ATOM 5371 O O . LEU B 1 301 ? 18.562 28.703 2.193 1 94.38 301 LEU B O 1
ATOM 5375 N N . GLN B 1 302 ? 19.156 26.922 3.379 1 93.56 302 GLN B N 1
ATOM 5376 C CA . GLN B 1 302 ? 19.859 26.281 2.285 1 93.56 302 GLN B CA 1
ATOM 5377 C C . GLN B 1 302 ? 21.078 27.094 1.858 1 93.56 302 GLN B C 1
ATOM 5379 O O . GLN B 1 302 ? 21.375 27.203 0.666 1 93.56 302 GLN B O 1
ATOM 5384 N N . GLU B 1 303 ? 21.719 27.703 2.822 1 93.81 303 GLU B N 1
ATOM 5385 C CA . GLU B 1 303 ? 22.969 28.406 2.609 1 93.81 303 GLU B CA 1
ATOM 5386 C C . GLU B 1 303 ? 24.141 27.656 3.227 1 93.81 303 GLU B C 1
ATOM 5388 O O . GLU B 1 303 ? 24.031 27.125 4.332 1 93.81 303 GLU B O 1
ATOM 5393 N N . LYS B 1 304 ? 25.25 27.609 2.533 1 89.06 304 LYS B N 1
ATOM 5394 C CA . LYS B 1 304 ? 26.422 26.875 2.994 1 89.06 304 LYS B CA 1
ATOM 5395 C C . LYS B 1 304 ? 27.141 27.625 4.109 1 89.06 304 LYS B C 1
ATOM 5397 O O . LYS B 1 304 ? 27.641 27.016 5.051 1 89.06 304 LYS B O 1
ATOM 5402 N N . GLU B 1 305 ? 27.172 28.891 3.938 1 92.94 305 GLU B N 1
ATOM 5403 C CA . GLU B 1 305 ? 27.891 29.719 4.898 1 92.94 305 GLU B CA 1
ATOM 5404 C C . GLU B 1 305 ? 26.922 30.453 5.824 1 92.94 305 GLU B C 1
ATOM 5406 O O . GLU B 1 305 ? 25.75 30.641 5.484 1 92.94 305 GLU B O 1
ATOM 5411 N N . GLU B 1 306 ? 27.438 30.828 6.949 1 94.5 306 GLU B N 1
ATOM 5412 C CA . GLU B 1 306 ? 26.641 31.594 7.906 1 94.5 306 GLU B CA 1
ATOM 5413 C C . GLU B 1 306 ? 26.172 32.906 7.312 1 94.5 306 GLU B C 1
ATOM 5415 O O . GLU B 1 306 ? 26.891 33.531 6.527 1 94.5 306 GLU B O 1
ATOM 5420 N N . VAL B 1 307 ? 25.031 33.281 7.727 1 96.31 307 VAL B N 1
ATOM 5421 C CA . VAL B 1 307 ? 24.453 34.562 7.258 1 96.31 307 VAL B CA 1
ATOM 5422 C C . VAL B 1 307 ? 24.266 35.5 8.438 1 96.31 307 VAL B C 1
ATOM 5424 O O . VAL B 1 307 ? 24.234 35.062 9.594 1 96.31 307 VAL B O 1
ATOM 5427 N N . THR B 1 308 ? 24.156 36.781 8.102 1 97.12 308 THR B N 1
ATOM 5428 C CA . THR B 1 308 ? 23.906 37.75 9.148 1 97.12 308 THR B CA 1
ATOM 5429 C C . THR B 1 308 ? 22.469 37.656 9.656 1 97.12 308 THR B C 1
ATOM 5431 O O . THR B 1 308 ? 21.625 37.031 9.023 1 97.12 308 THR B O 1
ATOM 5434 N N . ASN B 1 309 ? 22.234 38.25 10.82 1 97.12 309 ASN B N 1
ATOM 5435 C CA . ASN B 1 309 ? 20.938 38.125 11.461 1 97.12 309 ASN B CA 1
ATOM 5436 C C . ASN B 1 309 ? 19.859 38.875 10.664 1 97.12 309 ASN B C 1
ATOM 5438 O O . ASN B 1 309 ? 18.672 38.562 10.805 1 97.12 309 ASN B O 1
ATOM 5442 N N . ASP B 1 310 ? 20.203 39.812 9.844 1 96.31 310 ASP B N 1
ATOM 5443 C CA . ASP B 1 310 ? 19.234 40.594 9.07 1 96.31 310 ASP B CA 1
ATOM 5444 C C . ASP B 1 310 ? 19.109 40.062 7.648 1 96.31 310 ASP B C 1
ATOM 5446 O O . ASP B 1 310 ? 18.297 40.562 6.855 1 96.31 310 ASP B O 1
ATOM 5450 N N . TYR B 1 311 ? 19.844 39.031 7.363 1 96.56 311 TYR B N 1
ATOM 5451 C CA . TYR B 1 311 ? 19.797 38.438 6.031 1 96.56 311 TYR B CA 1
ATOM 5452 C C . TYR B 1 311 ? 18.422 37.844 5.75 1 96.56 311 TYR B C 1
ATOM 5454 O O . TYR B 1 311 ? 17.828 37.188 6.609 1 96.56 311 TYR B O 1
ATOM 5462 N N . GLU B 1 312 ? 17.875 38.125 4.621 1 93.06 312 GLU B N 1
ATOM 5463 C CA . GLU B 1 312 ? 16.625 37.562 4.156 1 93.06 312 GLU B CA 1
ATOM 5464 C C . GLU B 1 312 ? 16.828 36.781 2.857 1 93.06 312 GLU B C 1
ATOM 5466 O O . GLU B 1 312 ? 17.281 37.344 1.858 1 93.06 312 GLU B O 1
ATOM 5471 N N . LYS B 1 313 ? 16.5 35.5 2.881 1 92 313 LYS B N 1
ATOM 5472 C CA . LYS B 1 313 ? 16.578 34.688 1.678 1 92 313 LYS B CA 1
ATOM 5473 C C . LYS B 1 313 ? 15.32 34.844 0.818 1 92 313 LYS B C 1
ATOM 5475 O O . LYS B 1 313 ? 14.203 34.719 1.31 1 92 313 LYS B O 1
ATOM 5480 N N . PRO B 1 314 ? 15.492 35.188 -0.502 1 87.88 314 PRO B N 1
ATOM 5481 C CA . PRO B 1 314 ? 14.328 35.188 -1.386 1 87.88 314 PRO B CA 1
ATOM 5482 C C . PRO B 1 314 ? 13.719 33.812 -1.564 1 87.88 314 PRO B C 1
ATOM 5484 O O . PRO B 1 314 ? 14.453 32.812 -1.615 1 87.88 314 PRO B O 1
ATOM 5487 N N . VAL B 1 315 ? 12.414 33.719 -1.592 1 87.19 315 VAL B N 1
ATOM 5488 C CA . VAL B 1 315 ? 11.734 32.469 -1.852 1 87.19 315 VAL B CA 1
ATOM 5489 C C . VAL B 1 315 ? 11.859 32.125 -3.332 1 87.19 315 VAL B C 1
ATOM 5491 O O . VAL B 1 315 ? 11.938 33 -4.184 1 87.19 315 VAL B O 1
ATOM 5494 N N . ASN B 1 316 ? 11.906 30.781 -3.686 1 84.25 316 ASN B N 1
ATOM 5495 C CA . ASN B 1 316 ? 12.078 30.312 -5.055 1 84.25 316 ASN B CA 1
ATOM 5496 C C . ASN B 1 316 ? 10.867 30.656 -5.922 1 84.25 316 ASN B C 1
ATOM 5498 O O . ASN B 1 316 ? 11.016 31.031 -7.082 1 84.25 316 ASN B O 1
ATOM 5502 N N . ASP B 1 317 ? 9.719 30.469 -5.387 1 77.94 317 ASP B N 1
ATOM 5503 C CA . ASP B 1 317 ? 8.477 30.766 -6.09 1 77.94 317 ASP B CA 1
ATOM 5504 C C . ASP B 1 317 ? 7.668 31.828 -5.34 1 77.94 317 ASP B C 1
ATOM 5506 O O . ASP B 1 317 ? 6.969 31.5 -4.375 1 77.94 317 ASP B O 1
ATOM 5510 N N . PRO B 1 318 ? 7.723 32.906 -5.91 1 70.69 318 PRO B N 1
ATOM 5511 C CA . PRO B 1 318 ? 7.012 34 -5.215 1 70.69 318 PRO B CA 1
ATOM 5512 C C . PRO B 1 318 ? 5.5 33.781 -5.203 1 70.69 318 PRO B C 1
ATOM 5514 O O . PRO B 1 318 ? 4.801 34.375 -4.363 1 70.69 318 PRO B O 1
ATOM 5517 N N . ALA B 1 319 ? 5.031 33.062 -6.145 1 65.62 319 ALA B N 1
ATOM 5518 C CA . ALA B 1 319 ? 3.592 32.812 -6.234 1 65.62 319 ALA B CA 1
ATOM 5519 C C . ALA B 1 319 ? 3.123 31.891 -5.117 1 65.62 319 ALA B C 1
ATOM 5521 O O . ALA B 1 319 ? 1.931 31.844 -4.805 1 65.62 319 ALA B O 1
ATOM 5522 N N . MET B 1 320 ? 3.824 31.031 -4.68 1 60.5 320 MET B N 1
ATOM 5523 C CA . MET B 1 320 ? 3.359 29.984 -3.77 1 60.5 320 MET B CA 1
ATOM 5524 C C . MET B 1 320 ? 3.213 30.516 -2.352 1 60.5 320 MET B C 1
ATOM 5526 O O . MET B 1 320 ? 2.371 30.047 -1.587 1 60.5 320 MET B O 1
ATOM 5530 N N . LEU B 1 321 ? 4.062 31.188 -1.912 1 58.25 321 LEU B N 1
ATOM 5531 C CA . LEU B 1 321 ? 3.691 31.578 -0.558 1 58.25 321 LEU B CA 1
ATOM 5532 C C . LEU B 1 321 ? 4.57 32.719 -0.067 1 58.25 321 LEU B C 1
ATOM 5534 O O . LEU B 1 321 ? 5.797 32.656 -0.15 1 58.25 321 LEU B O 1
ATOM 5538 N N . VAL B 1 322 ? 3.865 33.812 -0.038 1 61.25 322 VAL B N 1
ATOM 5539 C CA . VAL B 1 322 ? 4.512 34.938 0.625 1 61.25 322 VAL B CA 1
ATOM 5540 C C . VAL B 1 322 ? 4.746 34.594 2.098 1 61.25 322 VAL B C 1
ATOM 5542 O O . VAL B 1 322 ? 5.32 35.406 2.838 1 61.25 322 VAL B O 1
ATOM 5545 N N . MET B 1 323 ? 4.445 33.344 2.438 1 76.06 323 MET B N 1
ATOM 5546 C CA . MET B 1 323 ? 4.684 32.938 3.82 1 76.06 323 MET B CA 1
ATOM 5547 C C . MET B 1 323 ? 6.074 32.312 3.979 1 76.06 323 MET B C 1
ATOM 5549 O O . MET B 1 323 ? 6.293 31.156 3.652 1 76.06 323 MET B O 1
ATOM 5553 N N . LYS B 1 324 ? 6.945 33.156 4.551 1 85.88 324 LYS B N 1
ATOM 5554 C CA . LYS B 1 324 ? 8.359 32.781 4.621 1 85.88 324 LYS B CA 1
ATOM 5555 C C . LYS B 1 324 ? 8.633 31.859 5.801 1 85.88 324 LYS B C 1
ATOM 5557 O O . LYS B 1 324 ? 9.406 30.906 5.68 1 85.88 324 LYS B O 1
ATOM 5562 N N . LEU B 1 325 ? 7.992 32.188 6.922 1 91.81 325 LEU B N 1
ATOM 5563 C CA . LEU B 1 325 ? 8.086 31.344 8.102 1 91.81 325 LEU B CA 1
ATOM 5564 C C . LEU B 1 325 ? 6.719 31.172 8.766 1 91.81 325 LEU B C 1
ATOM 5566 O O . LEU B 1 325 ? 5.836 32.031 8.586 1 91.81 325 LEU B O 1
ATOM 5570 N N . PHE B 1 326 ? 6.605 30.062 9.469 1 93.25 326 PHE B N 1
ATOM 5571 C CA . PHE B 1 326 ? 5.434 29.844 10.312 1 93.25 326 PHE B CA 1
ATOM 5572 C C . PHE B 1 326 ? 5.848 29.609 11.766 1 93.25 326 PHE B C 1
ATOM 5574 O O . PHE B 1 326 ? 6.902 29.031 12.031 1 93.25 326 PHE B O 1
ATOM 5581 N N . PHE B 1 327 ? 5.07 30.156 12.617 1 95.19 327 PHE B N 1
ATOM 5582 C CA . PHE B 1 327 ? 5.273 29.938 14.047 1 95.19 327 PHE B CA 1
ATOM 5583 C C . PHE B 1 327 ? 4.02 29.375 14.695 1 95.19 327 PHE B C 1
ATOM 5585 O O . PHE B 1 327 ? 2.902 29.781 14.359 1 95.19 327 PHE B O 1
ATOM 5592 N N . CYS B 1 328 ? 4.242 28.422 15.508 1 97.75 328 CYS B N 1
ATOM 5593 C CA . CYS B 1 328 ? 3.174 27.828 16.297 1 97.75 328 CYS B CA 1
ATOM 5594 C C . CYS B 1 328 ? 3.256 28.281 17.75 1 97.75 328 CYS B C 1
ATOM 5596 O O . CYS B 1 328 ? 4.246 28.031 18.438 1 97.75 328 CYS B O 1
ATOM 5598 N N . ILE B 1 329 ? 2.289 29.031 18.172 1 97.75 329 ILE B N 1
ATOM 5599 C CA . ILE B 1 329 ? 2.164 29.453 19.562 1 97.75 329 ILE B CA 1
ATOM 5600 C C . ILE B 1 329 ? 1.279 28.469 20.328 1 97.75 329 ILE B C 1
ATOM 5602 O O . ILE B 1 329 ? 0.089 28.344 20.031 1 97.75 329 ILE B O 1
ATOM 5606 N N . GLU B 1 330 ? 1.858 27.828 21.328 1 98 330 GLU B N 1
ATOM 5607 C CA . GLU B 1 330 ? 1.168 26.766 22.047 1 98 330 GLU B CA 1
ATOM 5608 C C . GLU B 1 330 ? 0.781 27.203 23.453 1 98 330 GLU B C 1
ATOM 5610 O O . GLU B 1 330 ? 1.644 27.594 24.25 1 98 330 GLU B O 1
ATOM 5615 N N . ILE B 1 331 ? -0.496 27.094 23.766 1 98.19 331 ILE B N 1
ATOM 5616 C CA . ILE B 1 331 ? -1.005 27.5 25.062 1 98.19 331 ILE B CA 1
ATOM 5617 C C . ILE B 1 331 ? -1.646 26.297 25.766 1 98.19 331 ILE B C 1
ATOM 5619 O O . ILE B 1 331 ? -2.541 25.656 25.219 1 98.19 331 ILE B O 1
ATOM 5623 N N . THR B 1 332 ? -1.188 26 26.938 1 97.75 332 THR B N 1
ATOM 5624 C CA . THR B 1 332 ? -1.802 24.984 27.797 1 97.75 332 THR B CA 1
ATOM 5625 C C . THR B 1 332 ? -2.574 25.641 28.938 1 97.75 332 THR B C 1
ATOM 5627 O O . THR B 1 332 ? -2.115 26.625 29.516 1 97.75 332 THR B O 1
ATOM 5630 N N . PRO B 1 333 ? -3.752 25.078 29.172 1 97 333 PRO B N 1
ATOM 5631 C CA . PRO B 1 333 ? -4.477 25.656 30.312 1 97 333 PRO B CA 1
ATOM 5632 C C . PRO B 1 333 ? -3.625 25.719 31.578 1 97 333 PRO B C 1
ATOM 5634 O O . PRO B 1 333 ? -2.898 24.766 31.891 1 97 333 PRO B O 1
ATOM 5637 N N . GLY B 1 334 ? -3.744 26.859 32.25 1 94.56 334 GLY B N 1
ATOM 5638 C CA . GLY B 1 334 ? -3 27.031 33.5 1 94.56 334 GLY B CA 1
ATOM 5639 C C . GLY B 1 334 ? -1.637 27.656 33.281 1 94.56 334 GLY B C 1
ATOM 5640 O O . GLY B 1 334 ? -1.017 28.141 34.25 1 94.56 334 GLY B O 1
ATOM 5641 N N . GLN B 1 335 ? -1.193 27.672 32.062 1 94.31 335 GLN B N 1
ATOM 5642 C CA . GLN B 1 335 ? 0.088 28.297 31.766 1 94.31 335 GLN B CA 1
ATOM 5643 C C . GLN B 1 335 ? -0.104 29.734 31.281 1 94.31 335 GLN B C 1
ATOM 5645 O O . GLN B 1 335 ? -0.918 30 30.391 1 94.31 335 GLN B O 1
ATOM 5650 N N . ASP B 1 336 ? 0.71 30.594 31.797 1 93.94 336 ASP B N 1
ATOM 5651 C CA . ASP B 1 336 ? 0.526 32.031 31.531 1 93.94 336 ASP B CA 1
ATOM 5652 C C . ASP B 1 336 ? 1.341 32.469 30.312 1 93.94 336 ASP B C 1
ATOM 5654 O O . ASP B 1 336 ? 1.004 33.438 29.656 1 93.94 336 ASP B O 1
ATOM 5658 N N . LEU B 1 337 ? 2.354 31.766 30.109 1 94.88 337 LEU B N 1
ATOM 5659 C CA . LEU B 1 337 ? 3.201 32.156 28.984 1 94.88 337 LEU B CA 1
ATOM 5660 C C . LEU B 1 337 ? 3.289 31.016 27.969 1 94.88 337 LEU B C 1
ATOM 5662 O O . LEU B 1 337 ? 3.777 29.922 28.281 1 94.88 337 LEU B O 1
ATOM 5666 N N . PRO B 1 338 ? 2.859 31.281 26.75 1 96.31 338 PRO B N 1
ATOM 5667 C CA . PRO B 1 338 ? 2.842 30.25 25.719 1 96.31 338 PRO B CA 1
ATOM 5668 C C . PRO B 1 338 ? 4.242 29.844 25.25 1 96.31 338 PRO B C 1
ATOM 5670 O O . PRO B 1 338 ? 5.188 30.625 25.391 1 96.31 338 PRO B O 1
ATOM 5673 N N . ASP B 1 339 ? 4.359 28.609 24.766 1 95.31 339 ASP B N 1
ATOM 5674 C CA . ASP B 1 339 ? 5.551 28.156 24.047 1 95.31 339 ASP B CA 1
ATOM 5675 C C . ASP B 1 339 ? 5.445 28.469 22.547 1 95.31 339 ASP B C 1
ATOM 5677 O O . ASP B 1 339 ? 4.34 28.547 22 1 95.31 339 ASP B O 1
ATOM 5681 N N . VAL B 1 340 ? 6.598 28.656 21.953 1 96.56 340 VAL B N 1
ATOM 5682 C CA . VAL B 1 340 ? 6.59 28.953 20.531 1 96.56 340 VAL B CA 1
ATOM 5683 C C . VAL B 1 340 ? 7.508 27.984 19.781 1 96.56 340 VAL B C 1
ATOM 5685 O O . VAL B 1 340 ? 8.617 27.688 20.25 1 96.56 340 VAL B O 1
ATOM 5688 N N . LYS B 1 341 ? 6.973 27.453 18.703 1 95.75 341 LYS B N 1
ATOM 5689 C CA . LYS B 1 341 ? 7.754 26.594 17.812 1 95.75 341 LYS B CA 1
ATOM 5690 C C . LYS B 1 341 ? 7.855 27.188 16.422 1 95.75 341 LYS B C 1
ATOM 5692 O O . LYS B 1 341 ? 6.93 27.859 15.953 1 95.75 341 LYS B O 1
ATOM 5697 N N . LEU B 1 342 ? 8.961 26.922 15.805 1 96.44 342 LEU B N 1
ATOM 5698 C CA . LEU B 1 342 ? 9.227 27.422 14.461 1 96.44 342 LEU B CA 1
ATOM 5699 C C . LEU B 1 342 ? 9.016 26.328 13.422 1 96.44 342 LEU B C 1
ATOM 5701 O O . LEU B 1 342 ? 9.406 25.172 13.641 1 96.44 342 LEU B O 1
ATOM 5705 N N . HIS B 1 343 ? 8.359 26.656 12.359 1 95.06 343 HIS B N 1
ATOM 5706 C CA . HIS B 1 343 ? 8.234 25.828 11.164 1 95.06 343 HIS B CA 1
ATOM 5707 C C . HIS B 1 343 ? 8.867 26.516 9.953 1 95.06 343 HIS B C 1
ATOM 5709 O O . HIS B 1 343 ? 8.422 27.594 9.539 1 95.06 343 HIS B O 1
ATOM 5715 N N . VAL B 1 344 ? 9.844 25.906 9.414 1 94.19 344 VAL B N 1
ATOM 5716 C CA . VAL B 1 344 ? 10.516 26.453 8.234 1 94.19 344 VAL B CA 1
ATOM 5717 C C . VAL B 1 344 ? 10.078 25.688 6.992 1 94.19 344 VAL B C 1
ATOM 5719 O O . VAL B 1 344 ? 10.336 24.484 6.867 1 94.19 344 VAL B O 1
ATOM 5722 N N . PRO B 1 345 ? 9.352 26.344 6.102 1 91.19 345 PRO B N 1
ATOM 5723 C CA . PRO B 1 345 ? 9.031 25.672 4.836 1 91.19 345 PRO B CA 1
ATOM 5724 C C . PRO B 1 345 ? 10.242 25.531 3.918 1 91.19 345 PRO B C 1
ATOM 5726 O O . PRO B 1 345 ? 10.359 26.266 2.924 1 91.19 345 PRO B O 1
ATOM 5729 N N . ILE B 1 346 ? 10.969 24.578 4.094 1 88.88 346 ILE B N 1
ATOM 5730 C CA . ILE B 1 346 ? 12.25 24.406 3.424 1 88.88 346 ILE B CA 1
ATOM 5731 C C . ILE B 1 346 ? 12.031 24.312 1.914 1 88.88 346 ILE B C 1
ATOM 5733 O O . ILE B 1 346 ? 12.906 24.672 1.131 1 88.88 346 ILE B O 1
ATOM 5737 N N . PHE B 1 347 ? 10.867 23.922 1.48 1 84.44 347 PHE B N 1
ATOM 5738 C CA . PHE B 1 347 ? 10.578 23.766 0.06 1 84.44 347 PHE B CA 1
ATOM 5739 C C . PHE B 1 347 ? 10.633 25.109 -0.663 1 84.44 347 PHE B C 1
ATOM 5741 O O . PHE B 1 347 ? 10.805 25.156 -1.883 1 84.44 347 PHE B O 1
ATOM 5748 N N . ASN B 1 348 ? 10.516 26.125 0.085 1 86.25 348 ASN B N 1
ATOM 5749 C CA . ASN B 1 348 ? 10.586 27.453 -0.505 1 86.25 348 ASN B CA 1
ATOM 5750 C C . ASN B 1 348 ? 12.023 27.844 -0.844 1 86.25 348 ASN B C 1
ATOM 5752 O O . ASN B 1 348 ? 12.258 28.781 -1.591 1 86.25 348 ASN B O 1
ATOM 5756 N N . TYR B 1 349 ? 12.922 27.078 -0.294 1 88.88 349 TYR B N 1
ATOM 5757 C CA . TYR B 1 349 ? 14.312 27.516 -0.384 1 88.88 349 TYR B CA 1
ATOM 5758 C C . TYR B 1 349 ? 15.172 26.453 -1.047 1 88.88 349 TYR B C 1
ATOM 5760 O O . TYR B 1 349 ? 16.391 26.625 -1.192 1 88.88 349 TYR B O 1
ATOM 5768 N N . LEU B 1 350 ? 14.516 25.391 -1.464 1 85.69 350 LEU B N 1
ATOM 5769 C CA . LEU B 1 350 ? 15.25 24.219 -1.938 1 85.69 350 LEU B CA 1
ATOM 5770 C C . LEU B 1 350 ? 16 24.531 -3.227 1 85.69 350 LEU B C 1
ATOM 5772 O O . LEU B 1 350 ? 15.469 25.203 -4.113 1 85.69 350 LEU B O 1
ATOM 5776 N N . LYS B 1 351 ? 17.219 24.062 -3.281 1 84.88 351 LYS B N 1
ATOM 5777 C CA . LYS B 1 351 ? 17.984 24.109 -4.516 1 84.88 351 LYS B CA 1
ATOM 5778 C C . LYS B 1 351 ? 17.969 22.766 -5.242 1 84.88 351 LYS B C 1
ATOM 5780 O O . LYS B 1 351 ? 17.703 22.719 -6.445 1 84.88 351 LYS B O 1
ATOM 5785 N N . SER B 1 352 ? 18.281 21.688 -4.559 1 86.25 352 SER B N 1
ATOM 5786 C CA . SER B 1 352 ? 18.172 20.312 -5.023 1 86.25 352 SER B CA 1
ATOM 5787 C C . SER B 1 352 ? 17.891 19.359 -3.869 1 86.25 352 SER B C 1
ATOM 5789 O O . SER B 1 352 ? 18.172 19.688 -2.711 1 86.25 352 SER B O 1
ATOM 5791 N N . ASP B 1 353 ? 17.344 18.25 -4.188 1 82.06 353 ASP B N 1
ATOM 5792 C CA . ASP B 1 353 ? 17.078 17.25 -3.156 1 82.06 353 ASP B CA 1
ATOM 5793 C C . ASP B 1 353 ? 18.359 16.812 -2.467 1 82.06 353 ASP B C 1
ATOM 5795 O O . ASP B 1 353 ? 18.406 16.672 -1.243 1 82.06 353 ASP B O 1
ATOM 5799 N N . ALA B 1 354 ? 19.328 16.625 -3.281 1 82.38 354 ALA B N 1
ATOM 5800 C CA . ALA B 1 354 ? 20.609 16.141 -2.746 1 82.38 354 ALA B CA 1
ATOM 5801 C C . ALA B 1 354 ? 21.203 17.156 -1.771 1 82.38 354 ALA B C 1
ATOM 5803 O O . ALA B 1 354 ? 21.641 16.797 -0.677 1 82.38 354 ALA B O 1
ATOM 5804 N N . GLU B 1 355 ? 21.188 18.375 -2.129 1 87.06 355 GLU B N 1
ATOM 5805 C CA . GLU B 1 355 ? 21.734 19.438 -1.271 1 87.06 355 GLU B CA 1
ATOM 5806 C C . GLU B 1 355 ? 20.906 19.594 -0.001 1 87.06 355 GLU B C 1
ATOM 5808 O O . GLU B 1 355 ? 21.453 19.828 1.078 1 87.06 355 GLU B O 1
ATOM 5813 N N . THR B 1 356 ? 19.656 19.531 -0.157 1 88.88 356 THR B N 1
ATOM 5814 C CA . THR B 1 356 ? 18.766 19.656 0.994 1 88.88 356 THR B CA 1
ATOM 5815 C C . THR B 1 356 ? 19.016 18.547 1.998 1 88.88 356 THR B C 1
ATOM 5817 O O . THR B 1 356 ? 19.078 18.781 3.205 1 88.88 356 THR B O 1
ATOM 5820 N N . ILE B 1 357 ? 19.188 17.344 1.523 1 85.25 357 ILE B N 1
ATOM 5821 C CA . ILE B 1 357 ? 19.438 16.203 2.395 1 85.25 357 ILE B CA 1
ATOM 5822 C C . ILE B 1 357 ? 20.766 16.375 3.111 1 85.25 357 ILE B C 1
ATOM 5824 O O . ILE B 1 357 ? 20.891 16.078 4.301 1 85.25 357 ILE B O 1
ATOM 5828 N N . GLU B 1 358 ? 21.703 16.859 2.391 1 86.44 358 GLU B N 1
ATOM 5829 C CA . GLU B 1 358 ? 23 17.109 2.996 1 86.44 358 GLU B CA 1
ATOM 5830 C C . GLU B 1 358 ? 22.891 18.156 4.109 1 86.44 358 GLU B C 1
ATOM 5832 O O . GLU B 1 358 ? 23.484 17.984 5.18 1 86.44 358 GLU B O 1
ATOM 5837 N N . ASN B 1 359 ? 22.188 19.234 3.844 1 90.62 359 ASN B N 1
ATOM 5838 C CA . ASN B 1 359 ? 21.984 20.266 4.852 1 90.62 359 ASN B CA 1
ATOM 5839 C C . ASN B 1 359 ? 21.25 19.719 6.074 1 90.62 359 ASN B C 1
ATOM 5841 O O . ASN B 1 359 ? 21.641 20.016 7.211 1 90.62 359 ASN B O 1
ATOM 5845 N N . LEU B 1 360 ? 20.25 18.953 5.836 1 90.88 360 LEU B N 1
ATOM 5846 C CA . LEU B 1 360 ? 19.484 18.375 6.938 1 90.88 360 LEU B CA 1
ATOM 5847 C C . LEU B 1 360 ? 20.344 17.438 7.77 1 90.88 360 LEU B C 1
ATOM 5849 O O . LEU B 1 360 ? 20.25 17.422 9 1 90.88 360 LEU B O 1
ATOM 5853 N N . GLU B 1 361 ? 21.156 16.688 7.145 1 88.38 361 GLU B N 1
ATOM 5854 C CA . GLU B 1 361 ? 22.031 15.773 7.871 1 88.38 361 GLU B CA 1
ATOM 5855 C C . GLU B 1 361 ? 23 16.547 8.766 1 88.38 361 GLU B C 1
ATOM 5857 O O . GLU B 1 361 ? 23.281 16.125 9.891 1 88.38 361 GLU B O 1
ATOM 5862 N N . LYS B 1 362 ? 23.516 17.578 8.258 1 90.88 362 LYS B N 1
ATOM 5863 C CA . LYS B 1 362 ? 24.375 18.438 9.07 1 90.88 362 LYS B CA 1
ATOM 5864 C C . LYS B 1 362 ? 23.625 18.984 10.281 1 90.88 362 LYS B C 1
ATOM 5866 O O . LYS B 1 362 ? 24.172 19.047 11.383 1 90.88 362 LYS B O 1
ATOM 5871 N N . ILE B 1 363 ? 22.406 19.391 10.055 1 92.88 363 ILE B N 1
ATOM 5872 C CA . ILE B 1 363 ? 21.562 19.891 11.141 1 92.88 363 ILE B CA 1
ATOM 5873 C C . ILE B 1 363 ? 21.359 18.781 12.172 1 92.88 363 ILE B C 1
ATOM 5875 O O . ILE B 1 363 ? 21.484 19.016 13.375 1 92.88 363 ILE B O 1
ATOM 5879 N N . PHE B 1 364 ? 21.062 17.562 11.688 1 90.94 364 PHE B N 1
ATOM 5880 C CA . PHE B 1 364 ? 20.828 16.438 12.594 1 90.94 364 PHE B CA 1
ATOM 5881 C C . PHE B 1 364 ? 22.078 16.125 13.406 1 90.94 364 PHE B C 1
ATOM 5883 O O . PHE B 1 364 ? 21.984 15.82 14.602 1 90.94 364 PHE B O 1
ATOM 5890 N N . GLN B 1 365 ? 23.125 16.219 12.773 1 89.19 365 GLN B N 1
ATOM 5891 C CA . GLN B 1 365 ? 24.391 15.984 13.469 1 89.19 365 GLN B CA 1
ATOM 5892 C C . GLN B 1 365 ? 24.625 17.031 14.547 1 89.19 365 GLN B C 1
ATOM 5894 O O . GLN B 1 365 ? 24.969 16.703 15.688 1 89.19 365 GLN B O 1
ATOM 5899 N N . LYS B 1 366 ? 24.406 18.234 14.203 1 88.75 366 LYS B N 1
ATOM 5900 C CA . LYS B 1 366 ? 24.625 19.328 15.133 1 88.75 366 LYS B CA 1
ATOM 5901 C C . LYS B 1 366 ? 23.656 19.25 16.312 1 88.75 366 LYS B C 1
ATOM 5903 O O . LYS B 1 366 ? 24 19.656 17.422 1 88.75 366 LYS B O 1
ATOM 5908 N N . CYS B 1 367 ? 22.484 18.766 16.062 1 89.31 367 CYS B N 1
ATOM 5909 C CA . CYS B 1 367 ? 21.453 18.703 17.078 1 89.31 367 CYS B CA 1
ATOM 5910 C C . CYS B 1 367 ? 21.484 17.359 17.812 1 89.31 367 CYS B C 1
ATOM 5912 O O . CYS B 1 367 ? 20.625 17.078 18.641 1 89.31 367 CYS B O 1
ATOM 5914 N N . GLY B 1 368 ? 22.406 16.484 17.484 1 84.75 368 GLY B N 1
ATOM 5915 C CA . GLY B 1 368 ? 22.594 15.234 18.188 1 84.75 368 GLY B CA 1
ATOM 5916 C C . GLY B 1 368 ? 21.531 14.203 17.859 1 84.75 368 GLY B C 1
ATOM 5917 O O . GLY B 1 368 ? 21.141 13.422 18.719 1 84.75 368 GLY B O 1
ATOM 5918 N N . GLN B 1 369 ? 21 14.281 16.719 1 85.75 369 GLN B N 1
ATOM 5919 C CA . GLN B 1 369 ? 20.031 13.281 16.266 1 85.75 369 GLN B CA 1
ATOM 5920 C C . GLN B 1 369 ? 20.719 12.125 15.555 1 85.75 369 GLN B C 1
ATOM 5922 O O . GLN B 1 369 ? 20.797 12.109 14.328 1 85.75 369 GLN B O 1
ATOM 5927 N N . GLU B 1 370 ? 21.031 11.156 16.234 1 79.25 370 GLU B N 1
ATOM 5928 C CA . GLU B 1 370 ? 21.891 10.078 15.742 1 79.25 370 GLU B CA 1
ATOM 5929 C C . GLU B 1 370 ? 21.188 9.273 14.648 1 79.25 370 GLU B C 1
ATOM 5931 O O . GLU B 1 370 ? 21.797 8.93 13.633 1 79.25 370 GLU B O 1
ATOM 5936 N N . TRP B 1 371 ? 19.953 8.984 14.898 1 79.12 371 TRP B N 1
ATOM 5937 C CA . TRP B 1 371 ? 19.203 8.18 13.93 1 79.12 371 TRP B CA 1
ATOM 5938 C C . TRP B 1 371 ? 19.219 8.844 12.555 1 79.12 371 TRP B C 1
ATOM 5940 O O . TRP B 1 371 ? 19.469 8.18 11.547 1 79.12 371 TRP B O 1
ATOM 5950 N N . ALA B 1 372 ? 19.062 10.086 12.547 1 77.81 372 ALA B N 1
ATOM 5951 C CA . ALA B 1 372 ? 18.875 10.82 11.297 1 77.81 372 ALA B CA 1
ATOM 5952 C C . ALA B 1 372 ? 20.219 11.211 10.672 1 77.81 372 ALA B C 1
ATOM 5954 O O . ALA B 1 372 ? 20.312 11.406 9.461 1 77.81 372 ALA B O 1
ATOM 5955 N N . ALA B 1 373 ? 21.234 11.227 11.5 1 76.5 373 ALA B N 1
ATOM 5956 C CA . ALA B 1 373 ? 22.516 11.734 11.047 1 76.5 373 ALA B CA 1
ATOM 5957 C C . ALA B 1 373 ? 23.281 10.68 10.25 1 76.5 373 ALA B C 1
ATOM 5959 O O . ALA B 1 373 ? 24.203 11 9.492 1 76.5 373 ALA B O 1
ATOM 5960 N N . ASN B 1 374 ? 22.875 9.445 10.289 1 77.81 374 ASN B N 1
ATOM 5961 C CA . ASN B 1 374 ? 23.672 8.383 9.695 1 77.81 374 ASN B CA 1
ATOM 5962 C C . ASN B 1 374 ? 23 7.785 8.461 1 77.81 374 ASN B C 1
ATOM 5964 O O . ASN B 1 374 ? 23.109 6.582 8.211 1 77.81 374 ASN B O 1
ATOM 5968 N N . GLY B 1 375 ? 22.297 8.609 7.777 1 80.62 375 GLY B N 1
ATOM 5969 C CA . GLY B 1 375 ? 21.781 8.18 6.484 1 80.62 375 GLY B CA 1
ATOM 5970 C C . GLY B 1 375 ? 20.391 7.57 6.562 1 80.62 375 GLY B C 1
ATOM 5971 O O . GLY B 1 375 ? 19.734 7.406 5.539 1 80.62 375 GLY B O 1
ATOM 5972 N N . LYS B 1 376 ? 19.938 7.328 7.711 1 82.62 376 LYS B N 1
ATOM 5973 C CA . LYS B 1 376 ? 18.641 6.668 7.867 1 82.62 376 LYS B CA 1
ATOM 5974 C C . LYS B 1 376 ? 17.5 7.582 7.434 1 82.62 376 LYS B C 1
ATOM 5976 O O . LYS B 1 376 ? 16.484 7.117 6.895 1 82.62 376 LYS B O 1
ATOM 5981 N N . TYR B 1 377 ? 17.688 8.836 7.723 1 85.69 377 TYR B N 1
ATOM 5982 C CA . TYR B 1 377 ? 16.672 9.797 7.285 1 85.69 377 TYR B CA 1
ATOM 5983 C C . TYR B 1 377 ? 16.562 9.812 5.766 1 85.69 377 TYR B C 1
ATOM 5985 O O . TYR B 1 377 ? 15.461 9.742 5.215 1 85.69 377 TYR B O 1
ATOM 5993 N N . LYS B 1 378 ? 17.656 9.867 5.098 1 85 378 LYS B N 1
ATOM 5994 C CA . LYS B 1 378 ? 17.672 9.828 3.639 1 85 378 LYS B CA 1
ATOM 5995 C C . LYS B 1 378 ? 17.016 8.562 3.109 1 85 378 LYS B C 1
ATOM 5997 O O . LYS B 1 378 ? 16.172 8.617 2.211 1 85 378 LYS B O 1
ATOM 6002 N N . GLU B 1 379 ? 17.375 7.512 3.631 1 84.5 379 GLU B N 1
ATOM 6003 C CA . GLU B 1 379 ? 16.844 6.223 3.201 1 84.5 379 GLU B CA 1
ATOM 6004 C C . GLU B 1 379 ? 15.328 6.16 3.402 1 84.5 379 GLU B C 1
ATOM 6006 O O . GLU B 1 379 ? 14.602 5.684 2.527 1 84.5 379 GLU B O 1
ATOM 6011 N N . ALA B 1 380 ? 14.906 6.621 4.559 1 82.19 380 ALA B N 1
ATOM 6012 C CA . ALA B 1 380 ? 13.484 6.605 4.883 1 82.19 380 ALA B CA 1
ATOM 6013 C C . ALA B 1 380 ? 12.68 7.434 3.881 1 82.19 380 ALA B C 1
ATOM 6015 O O . ALA B 1 380 ? 11.633 7 3.408 1 82.19 380 ALA B O 1
ATOM 6016 N N . PHE B 1 381 ? 13.227 8.516 3.51 1 81.75 381 PHE B N 1
ATOM 6017 C CA . PHE B 1 381 ? 12.5 9.406 2.613 1 81.75 381 PHE B CA 1
ATOM 6018 C C . PHE B 1 381 ? 12.555 8.891 1.178 1 81.75 381 PHE B C 1
ATOM 6020 O O . PHE B 1 381 ? 11.602 9.062 0.415 1 81.75 381 PHE B O 1
ATOM 6027 N N . GLU B 1 382 ? 13.656 8.273 0.835 1 81.12 382 GLU B N 1
ATOM 6028 C CA . GLU B 1 382 ? 13.742 7.656 -0.486 1 81.12 382 GLU B CA 1
ATOM 6029 C C . GLU B 1 382 ? 12.734 6.523 -0.633 1 81.12 382 GLU B C 1
ATOM 6031 O O . GLU B 1 382 ? 12.125 6.359 -1.691 1 81.12 382 GLU B O 1
ATOM 6036 N N . LEU B 1 383 ? 12.516 5.848 0.374 1 78.88 383 LEU B N 1
ATOM 6037 C CA . LEU B 1 383 ? 11.609 4.707 0.337 1 78.88 383 LEU B CA 1
ATOM 6038 C C . LEU B 1 383 ? 10.156 5.168 0.41 1 78.88 383 LEU B C 1
ATOM 6040 O O . LEU B 1 383 ? 9.281 4.574 -0.222 1 78.88 383 LEU B O 1
ATOM 6044 N N . ALA B 1 384 ? 9.984 6.25 1.064 1 80 384 ALA B N 1
ATOM 6045 C CA . ALA B 1 384 ? 8.609 6.684 1.312 1 80 384 ALA B CA 1
ATOM 6046 C C . ALA B 1 384 ? 8.109 7.59 0.191 1 80 384 ALA B C 1
ATOM 6048 O O . ALA B 1 384 ? 6.93 7.547 -0.168 1 80 384 ALA B O 1
ATOM 6049 N N . LEU B 1 385 ? 9.039 8.477 -0.353 1 77.38 385 LEU B N 1
ATOM 6050 C CA . LEU B 1 385 ? 8.578 9.531 -1.249 1 77.38 385 LEU B CA 1
ATOM 6051 C C . LEU B 1 385 ? 9.305 9.469 -2.586 1 77.38 385 LEU B C 1
ATOM 6053 O O . LEU B 1 385 ? 8.977 10.211 -3.516 1 77.38 385 LEU B O 1
#

Organism: Metarhizium robertsii (strain ARSEF 23 / ATCC MYA-3075) (NCBI:txid655844)

Foldseek 3Di:
DVVVVVVQLVVQLVVLCVQPLQLQLLLVVLLVPEDPVLSVLVSVCCSPQPSLQLAGDDDPVGGQQAPCDPRSRFKDKDWDLPPDGIWIKMKGFGQGNHGQDLQRNQPLVRVVVSVVVVCVVQVFDCQLVVLCCVLQPDGSQLQVQCVVCVQVVLCVLFDPPDGADPPHDDGAKMKMWIRDHNHTWIKIKGFNVSVCRSVVHACLVVVQVSQQPGVVHFDPLASVLLQVLLVVAADHSHFGMWMWTTHHPVCLLFIKIKTKDFHLFLALVNVLCVQCSNVVNDDPVSVVVSVLCQVLVCLLLLHPDHDDRRDGDQFPDRNPDSGQWMKMWITGHPDNHTGIDIDGPSNRRDDDPVSNLVSVLVSCVSVVSVCSNPCSVVVSVVSSD/DVVVVVVQLVVQLVVLCVQPLQLQLLLVVLLVPEDPVLSVLVSVCCSPQPSLQLAGDADPVGGQQAPCDPRSRFKDKDWDLPPDGIWIKMKGFGQGNHGQDLQRNQPLVRVVVSVVVVCVVQVFDCQLVVLCCVLQPDGSQLQVQCVVCVQVVLCVLFDPPDGADPPHDDGAKMKMWIRDHNHTWIKIKGFSVSNCRSVVHACLVVVQVSQQPGVVHFDPLASVLLQVLLVVAADHSHFGMWMWTGHHPVCLLFIKIKTKDFHLFLALVNVLCVQCSNVVNDDPVSVVVSVLCQVLVCLLLLHPDHDDRRDGDQFPDRNSDSGQWMKMWITGHPDNHTGIDIDGPSNRRDDDPVSNLVSVLVSCVSVVSVCSNPCSVVVSVVSSD

Solvent-accessible surface area (backbone atoms only — not comparable to full-atom values): 40794 Å² total; per-residue (Å²): 111,68,69,56,51,54,46,49,51,33,47,22,44,33,53,46,37,39,68,46,48,37,32,52,51,36,38,45,60,59,42,63,69,50,52,48,45,30,50,15,44,54,52,51,46,41,61,70,71,46,48,58,27,58,22,65,58,60,45,98,90,37,70,55,78,35,62,69,34,95,87,25,45,41,61,49,78,48,74,45,66,65,102,64,66,40,30,49,30,39,36,32,42,58,34,24,59,80,28,63,36,96,77,35,60,70,24,60,70,55,48,53,52,49,51,50,53,48,24,71,74,72,55,31,41,58,63,67,59,48,52,50,46,73,73,41,59,58,51,60,65,23,48,52,46,22,64,72,41,44,62,60,53,46,33,68,62,32,57,90,91,46,68,59,72,84,86,71,56,81,74,50,39,30,39,33,36,43,43,56,64,81,43,72,46,41,33,44,34,42,30,46,54,51,34,22,57,27,66,72,40,83,50,63,64,59,51,50,53,48,41,55,66,38,83,65,33,44,35,67,57,24,52,49,54,50,54,52,34,38,69,68,44,74,55,72,69,58,68,56,32,36,34,36,51,42,39,36,70,92,46,38,61,72,31,38,43,32,39,28,33,57,22,73,54,62,16,49,54,54,49,53,36,54,57,19,53,70,64,73,52,74,49,67,68,57,52,50,48,50,53,53,48,60,74,42,43,27,40,65,59,65,35,94,57,86,67,60,51,79,45,62,78,76,60,75,49,60,67,73,50,59,58,51,26,36,36,39,38,39,35,36,38,83,40,51,69,61,48,52,47,80,43,74,58,47,80,40,43,61,86,44,72,69,57,50,51,52,36,50,31,52,47,24,50,75,69,67,34,64,68,44,40,72,52,46,44,59,52,30,46,53,37,30,104,109,72,66,56,50,54,46,51,51,32,48,23,43,33,52,46,37,39,68,46,48,38,32,52,50,35,38,45,59,58,41,63,69,49,52,48,44,27,50,16,43,53,53,51,47,40,59,72,71,46,48,56,26,58,22,66,59,61,47,99,89,37,71,54,78,35,62,68,35,95,86,24,47,41,60,47,78,48,73,44,64,64,103,63,67,40,29,48,30,40,37,33,42,57,35,24,61,79,29,62,35,94,77,35,60,69,23,61,70,55,47,53,51,49,51,51,53,50,24,70,74,72,56,32,42,58,63,68,59,50,52,49,46,71,72,40,58,57,51,61,66,22,48,52,45,23,64,73,40,43,61,62,54,47,34,68,60,33,57,90,92,46,69,58,73,85,86,71,54,81,74,50,40,31,40,33,36,43,42,56,64,81,44,73,45,40,33,44,34,42,30,45,54,52,33,21,57,27,65,73,40,84,50,63,64,61,51,50,52,49,41,55,65,37,84,64,35,44,36,67,56,24,52,49,53,50,56,52,33,38,69,67,44,75,54,73,69,59,69,56,32,36,34,36,50,42,41,36,70,91,44,37,61,70,31,38,44,31,39,27,33,57,23,73,53,61,16,49,54,52,49,53,36,54,56,18,54,70,64,69,53,71,50,68,70,56,52,50,48,49,52,54,46,60,75,42,43,27,39,64,58,63,35,96,55,85,66,61,51,80,45,64,78,79,59,75,50,61,69,75,47,58,60,49,26,37,36,38,38,36,36,36,38,82,39,51,71,61,48,52,46,82,46,75,60,45,81,41,42,63,86,44,71,69,57,49,52,52,36,49,29,52,47,25,50,75,70,66,33,64,70,44,41,70,51,46,46,58,52,30,46,54,38,30,103

InterPro domains:
  IPR017795 Aromatic prenyltransferase, NscD-like [PF11991] (12-376)
  IPR017795 Aromatic prenyltransferase, NscD-like [PTHR40627] (8-382)
  IPR017795 Aromatic prenyltransferase, NscD-like [TIGR03429] (4-382)
  IPR017795 Aromatic prenyltransferase, NscD-like [cd13929] (15-382)
  I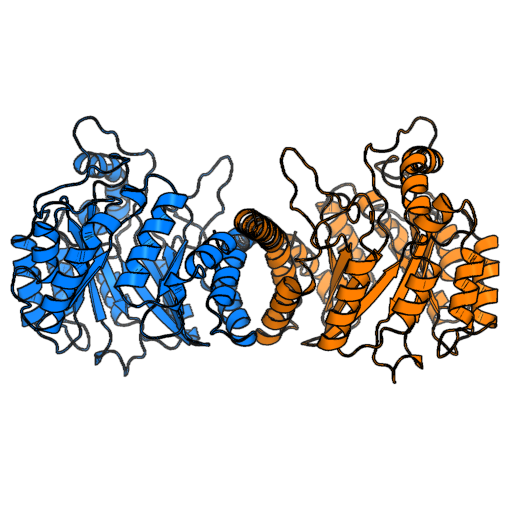PR033964 Aromatic prenyltransferase [SFLDS00036] (77-381)

Radius of gyration: 31.63 Å; Cα contacts (8 Å, |Δi|>4): 1309; chains: 2; bounding box: 56×90×73 Å

pLDDT: mean 90.11, std 9.74, range [37.16, 98.88]